Protein AF-0000000078898625 (afdb_homodimer)

Secondary structure (DSSP, 8-state):
-GGGG-SSTT-EEEEEEEEEE-S-HHHHHHHHHTTTEEEEEEEEE-HHHHHHHHS--S-EEEEEEEETT-SSSEEEEEEESS-SB-TTTT--SSSBT-EEEEEEES-HHHHHHHHHHHHHTT-S-EEEEEEEE--SS-GGG--TTTS---EEEEEEEE-SS-EEEEEEEES---S--PPP-TTSTT-EEEEEEEEEEEE---HHHHHIIIIIS--EEEEEEEEE--TTSSHHHHHT--TT-EEEEEEEE----TT--------EEEEEEE-GGG---B-TGGGSTTBSEEEEEEEEES-HHHHHHHHHHTT-BSPPPPEE-TTS-EEEEEE-TTS-EEEEEE-/--GGG-SSTT-EEEEEEEEEE-S-HHHHHHHHHTTTEEEEEEEEE-HHHHHHHHS--S-EEEEEEEETT-SSSEEEEEEESS-SB-TTTT--SSSBT-EEEEEEES-HHHHHHHHHHHHHTT-S-EEEEEEEE--SS-GGG--TTTS---EEEEEEEE-SS-EEEEEEEES---S--PPP-TTSTT-EEEEEEEEEEEE---HHHHHIIIIIS--EEEEEEEEE--TTSSHHHHHT--TT-EEEEEEEE----TT--------EEEEEEE-GGG---B-TGGGSTTBSEEEEEEEEES-HHHHHHHHHHTT-BSPPPPEE-TTS-EEEEEE-TTS-EEEEEE-

Sequence (686 aa):
MAERYAGRSGVVGGVQEAFIGVRDPVAAIRHWERFGYRVGPAGQLAADAARTLYGVDSPLHSVRLLHQDADQGLLRLMVWDRPAGPGLGTGPWRVQGNRWLACLTDDILNIANHAEVLRAQGGPIGFVDPVHVPPQRPEAALRPFDQPVPATRQMTLTQPLWRLLCVQIFSGSGRAQPTINPACLMRTGPAMHFGMVIQDDRPEILEFYDRTLGLQRATDQSLPYDPSRGAPRLLDLREGEWHGLVDFDAAVAATDPAPVRAARLRVLRFRSASALPDARRESRPGQLGLSGYCLRVHGLAALRERIAAAGAGEVTPVVEDEFGRPACAFVAPDGYHWTAFEAMAERYAGRSGVVGGVQEAFIGVRDPVAAIRHWERFGYRVGPAGQLAADAARTLYGVDSPLHSVRLLHQDADQGLLRLMVWDRPAGPGLGTGPWRVQGNRWLACLTDDILNIANHAEVLRAQGGPIGFVDPVHVPPQRPEAALRPFDQPVPATRQMTLTQPLWRLLCVQIFSGSGRAQPTINPACLMRTGPAMHFGMVIQDDRPEILEFYDRTLGLQRATDQSLPYDPSRGAPRLLDLREGEWHGLVDFDAAVAATDPAPVRAARLRVLRFRSASALPDARRESRPGQLGLSGYCLRVHGLAALRERIAAAGAGEVTPVVEDEFGRPACAFVAPDGYHWTAFEA

Organism: Rhodospirillum centenum (strain ATCC 51521 / SW) (NCBI:txid414684)

InterPro domains:
  IPR029068 Glyoxalase/Bleomycin resistance protein/Dihydroxybiphenyl dioxygenase [G3DSA:3.10.180.10] (192-343)
  IPR029068 Glyoxalase/Bleomycin resistance protein/Dihydroxybiphenyl dioxygenase [SSF54593] (197-342)

Radius of gyration: 30.73 Å; Cα contacts (8 Å, |Δi|>4): 1786; chains: 2; bounding box: 47×90×66 Å

Solvent-accessible surface area (backbone atoms only — not comparable to full-atom values): 34678 Å² total; per-residue (Å²): 122,71,71,79,60,61,81,64,86,53,46,19,68,21,54,29,33,37,33,26,24,39,89,53,63,68,63,50,49,54,46,40,35,27,41,30,32,42,87,52,65,66,28,52,33,54,30,68,57,25,26,58,52,59,68,29,86,26,38,34,41,35,38,33,32,37,33,86,86,54,86,39,27,28,38,30,40,35,34,47,79,60,58,73,44,70,29,57,36,66,56,76,67,62,25,27,36,35,60,35,36,23,26,43,25,88,39,60,63,60,50,49,47,30,51,49,43,34,43,75,66,69,44,78,62,44,70,40,72,74,30,66,35,79,50,92,60,67,62,77,78,57,54,58,72,75,47,85,58,54,36,32,35,37,25,31,43,27,27,50,47,46,36,36,37,43,33,26,78,35,72,55,76,85,58,78,65,73,68,55,31,81,86,23,83,45,22,15,18,42,34,33,29,44,35,37,32,43,63,56,76,57,66,66,54,61,40,42,46,34,69,55,53,32,29,34,73,74,43,81,42,80,42,68,59,44,83,88,41,38,58,33,70,64,44,64,54,52,88,87,38,58,35,30,45,32,31,32,32,40,42,67,58,88,81,54,79,65,68,70,78,47,24,28,40,35,36,41,34,30,44,62,87,67,66,59,55,81,37,44,79,30,22,22,63,44,12,21,4,50,10,36,42,29,32,33,21,38,49,48,70,60,46,51,52,44,38,53,73,70,57,37,41,76,66,36,69,79,40,69,44,46,78,68,36,49,23,32,18,30,23,43,80,82,58,51,47,40,34,39,30,46,108,122,70,73,79,61,59,80,64,90,55,46,18,65,21,52,29,34,38,34,28,23,41,89,50,63,66,64,50,49,54,47,40,35,27,42,28,33,42,88,53,64,65,29,51,34,53,30,67,56,26,27,58,51,60,68,29,86,26,37,34,42,35,37,32,32,36,30,86,86,51,89,40,27,28,37,30,42,35,34,46,79,60,57,72,45,70,27,57,37,65,59,77,67,62,25,28,35,35,60,37,37,25,27,43,24,89,40,59,63,60,49,47,49,30,51,51,44,34,43,75,65,68,44,79,60,43,69,40,72,74,30,65,34,80,52,91,61,68,63,77,78,56,52,58,73,75,48,85,57,53,36,33,36,37,26,31,42,26,28,51,46,46,36,37,37,41,33,27,78,36,74,52,76,87,57,79,65,72,67,55,31,81,84,23,82,46,21,17,18,42,33,34,28,45,35,36,32,45,64,56,76,58,67,65,55,61,40,42,46,35,68,56,53,31,28,35,73,74,41,81,42,80,43,69,59,44,83,85,41,37,58,34,68,62,42,64,56,50,90,87,39,59,37,30,46,33,32,32,33,41,40,67,58,87,80,55,79,64,68,71,78,46,25,28,40,35,35,39,34,30,46,62,87,68,67,56,54,81,38,42,79,30,23,22,63,45,12,21,4,49,9,37,43,29,32,32,23,43,52,50,70,62,45,51,52,43,38,53,73,71,58,36,40,76,66,39,68,79,39,68,44,47,79,70,36,50,24,33,18,31,23,43,80,81,57,51,48,40,34,38,31,47,108

Nearest PDB structures (foldseek):
  4hc5-assembly2_C  TM=6.742E-01  e=1.985E-04  Sphaerobacter thermophilus DSM 20745
  1kmy-assembly1_A  TM=3.045E-01  e=2.877E-07  Paraburkholderia xenovorans LB400
  2rbb-assembly1_B  TM=6.448E-01  e=1.776E-02  Paraburkholderia phytofirmans PsJN
  2r6u-assembly2_D  TM=3.482E-01  e=1.823E-03  Rhodococcus jostii RHA1
  2i7r-assembly1_B  TM=5.926E-01  e=8.098E-02  Streptococcus pneumoniae

pLDDT: mean 89.83, std 14.46, range [24.17, 98.88]

Structure (mmCIF, N/CA/C/O backbone):
data_AF-0000000078898625-model_v1
#
loop_
_entity.id
_entity.type
_entity.pdbx_description
1 polymer 'Glyoxalase family protein'
#
loop_
_atom_site.group_PDB
_atom_site.id
_atom_site.type_symbol
_atom_site.label_atom_id
_atom_site.label_alt_id
_atom_site.label_comp_id
_atom_site.label_asym_id
_atom_site.label_entity_id
_atom_site.label_seq_id
_atom_site.pdbx_PDB_ins_code
_atom_site.Cartn_x
_atom_site.Cartn_y
_atom_site.Cartn_z
_atom_site.occupancy
_atom_site.B_iso_or_equiv
_atom_site.auth_seq_id
_atom_site.auth_comp_id
_atom_site.auth_asym_id
_atom_site.auth_atom_id
_atom_site.pdbx_PDB_model_num
ATOM 1 N N . MET A 1 1 ? -3.928 -39.75 8.922 1 24.33 1 MET A N 1
ATOM 2 C CA . MET A 1 1 ? -4.023 -38.875 7.75 1 24.33 1 MET A CA 1
ATOM 3 C C . MET A 1 1 ? -4.492 -39.656 6.531 1 24.33 1 MET A C 1
ATOM 5 O O . MET A 1 1 ? -5.316 -39.188 5.75 1 24.33 1 MET A O 1
ATOM 9 N N . ALA A 1 2 ? -4.023 -40.875 6.438 1 33.03 2 ALA A N 1
ATOM 10 C CA . ALA A 1 2 ? -4.273 -41.844 5.371 1 33.03 2 ALA A CA 1
ATOM 11 C C . ALA A 1 2 ? -5.707 -42.344 5.422 1 33.03 2 ALA A C 1
ATOM 13 O O . ALA A 1 2 ? -6.328 -42.562 4.383 1 33.03 2 ALA A O 1
ATOM 14 N N . GLU A 1 3 ? -6.105 -42.656 6.504 1 31.09 3 GLU A N 1
ATOM 15 C CA . GLU A 1 3 ? -7.383 -43.344 6.672 1 31.09 3 GLU A CA 1
ATOM 16 C C . GLU A 1 3 ? -8.547 -42.438 6.281 1 31.09 3 GLU A C 1
ATOM 18 O O . GLU A 1 3 ? -9.695 -42.906 6.219 1 31.09 3 GLU A O 1
ATOM 23 N N . ARG A 1 4 ? -8.164 -41.062 6.363 1 37.78 4 ARG A N 1
ATOM 24 C CA . ARG A 1 4 ? -9.203 -40.062 6.211 1 37.78 4 ARG A CA 1
ATOM 25 C C . ARG A 1 4 ? -9.836 -40.125 4.828 1 37.78 4 ARG A C 1
ATOM 27 O O . ARG A 1 4 ? -10.859 -39.469 4.578 1 37.78 4 ARG A O 1
ATOM 34 N N . TYR A 1 5 ? -9.086 -40.562 3.949 1 34.69 5 TYR A N 1
ATOM 35 C CA . TYR A 1 5 ? -9.43 -40.625 2.533 1 34.69 5 TYR A CA 1
ATOM 36 C C . TYR A 1 5 ? -9.883 -42.031 2.15 1 34.69 5 TYR A C 1
ATOM 38 O O . TYR A 1 5 ? -10.031 -42.344 0.965 1 34.69 5 TYR A O 1
ATOM 46 N N . ALA A 1 6 ? -10.047 -42.906 2.949 1 36.22 6 ALA A N 1
ATOM 47 C CA . ALA A 1 6 ? -10.195 -44.312 2.658 1 36.22 6 ALA A CA 1
ATOM 48 C C . ALA A 1 6 ? -11.406 -44.594 1.767 1 36.22 6 ALA A C 1
ATOM 50 O O . ALA A 1 6 ? -11.375 -45.469 0.903 1 36.22 6 ALA A O 1
ATOM 51 N N . GLY A 1 7 ? -12.578 -44.125 2.184 1 36.06 7 GLY A N 1
ATOM 52 C CA . GLY A 1 7 ? -13.758 -44.781 1.648 1 36.06 7 GLY A CA 1
ATOM 53 C C . GLY A 1 7 ? -14.094 -44.344 0.235 1 36.06 7 GLY A C 1
ATOM 54 O O . GLY A 1 7 ? -15.008 -44.906 -0.388 1 36.06 7 GLY A O 1
ATOM 55 N N . ARG A 1 8 ? -13.977 -42.969 -0.172 1 40.34 8 ARG A N 1
ATOM 56 C CA . ARG A 1 8 ? -14.586 -42.719 -1.471 1 40.34 8 ARG A CA 1
ATOM 57 C C . ARG A 1 8 ? -13.602 -42.969 -2.604 1 40.34 8 ARG A C 1
ATOM 59 O O . ARG A 1 8 ? -12.492 -42.438 -2.615 1 40.34 8 ARG A O 1
ATOM 66 N N . SER A 1 9 ? -13.602 -43.812 -3.383 1 40.16 9 SER A N 1
ATOM 67 C CA . SER A 1 9 ? -13.055 -44.188 -4.684 1 40.16 9 SER A CA 1
ATOM 68 C C . SER A 1 9 ? -13.086 -43 -5.648 1 40.16 9 SER A C 1
ATOM 70 O O . SER A 1 9 ? -14.133 -42.375 -5.844 1 40.16 9 SER A O 1
ATOM 72 N N . GLY A 1 10 ? -11.953 -42.25 -6.031 1 47.31 10 GLY A N 1
ATOM 73 C CA . GLY A 1 10 ? -11.742 -41.375 -7.184 1 47.31 10 GLY A CA 1
ATOM 74 C C . GLY A 1 10 ? -11.594 -39.938 -6.812 1 47.31 10 GLY A C 1
ATOM 75 O O . GLY A 1 10 ? -11.727 -39.062 -7.672 1 47.31 10 GLY A O 1
ATOM 76 N N . VAL A 1 11 ? -11.555 -39.625 -5.566 1 54.31 11 VAL A N 1
ATOM 77 C CA . VAL A 1 11 ? -11.641 -38.219 -5.195 1 54.31 11 VAL A CA 1
ATOM 78 C C . VAL A 1 11 ? -10.281 -37.531 -5.371 1 54.31 11 VAL A C 1
ATOM 80 O O . VAL A 1 11 ? -9.258 -38.062 -4.93 1 54.31 11 VAL A O 1
ATOM 83 N N . VAL A 1 12 ? -10.227 -36.594 -6.262 1 61.94 12 VAL A N 1
ATOM 84 C CA . VAL A 1 12 ? -9.07 -35.719 -6.426 1 61.94 12 VAL A CA 1
ATOM 85 C C . VAL A 1 12 ? -8.984 -34.75 -5.238 1 61.94 12 VAL A C 1
ATOM 87 O O . VAL A 1 12 ? -9.93 -34.031 -4.953 1 61.94 12 VAL A O 1
ATOM 90 N N . GLY A 1 13 ? -7.871 -34.969 -4.363 1 73.5 13 GLY A N 1
ATOM 91 C CA . GLY A 1 13 ? -7.574 -34.125 -3.234 1 73.5 13 GLY A CA 1
ATOM 92 C C . GLY A 1 13 ? -7.176 -32.719 -3.65 1 73.5 13 GLY A C 1
ATOM 93 O O . GLY A 1 13 ? -6.793 -31.891 -2.811 1 73.5 13 GLY A O 1
ATOM 94 N N . GLY A 1 14 ? -7.23 -32.406 -4.926 1 84.44 14 GLY A N 1
ATOM 95 C CA . GLY A 1 14 ? -6.949 -31.047 -5.383 1 84.44 14 GLY A CA 1
ATOM 96 C C . GLY A 1 14 ? -5.52 -30.859 -5.852 1 84.44 14 GLY A C 1
ATOM 97 O O . GLY A 1 14 ? -4.758 -31.828 -5.938 1 84.44 14 GLY A O 1
ATOM 98 N N . VAL A 1 15 ? -5.16 -29.641 -6.293 1 91.06 15 VAL A N 1
ATOM 99 C CA . VAL A 1 15 ? -3.799 -29.281 -6.688 1 91.06 15 VAL A CA 1
ATOM 100 C C . VAL A 1 15 ? -2.924 -29.141 -5.445 1 91.06 15 VAL A C 1
ATOM 102 O O . VAL A 1 15 ? -3.275 -28.406 -4.516 1 91.06 15 VAL A O 1
ATOM 105 N N . GLN A 1 16 ? -1.846 -29.828 -5.441 1 90.75 16 GLN A N 1
ATOM 106 C CA . GLN A 1 16 ? -1.06 -29.875 -4.211 1 90.75 16 GLN A CA 1
ATOM 107 C C . GLN A 1 16 ? 0.238 -29.078 -4.367 1 90.75 16 GLN A C 1
ATOM 109 O O . GLN A 1 16 ? 0.668 -28.391 -3.438 1 90.75 16 GLN A O 1
ATOM 114 N N . GLU A 1 17 ? 0.948 -29.234 -5.531 1 94 17 GLU A N 1
ATOM 115 C CA . GLU A 1 17 ? 2.283 -28.656 -5.691 1 94 17 GLU A CA 1
ATOM 116 C C . GLU A 1 17 ? 2.441 -28 -7.059 1 94 17 GLU A C 1
ATOM 118 O O . GLU A 1 17 ? 1.815 -28.422 -8.031 1 94 17 GLU A O 1
ATOM 123 N N . ALA A 1 18 ? 3.285 -27 -7.016 1 97.56 18 ALA A N 1
ATOM 124 C CA . ALA A 1 18 ? 3.75 -26.406 -8.266 1 97.56 18 ALA A CA 1
ATOM 125 C C . ALA A 1 18 ? 5.195 -26.797 -8.562 1 97.56 18 ALA A C 1
ATOM 127 O O . ALA A 1 18 ? 6.027 -26.844 -7.652 1 97.56 18 ALA A O 1
ATOM 128 N N . PHE A 1 19 ? 5.469 -27.141 -9.805 1 98.38 19 PHE A N 1
ATOM 129 C CA . PHE A 1 19 ? 6.824 -27.438 -10.25 1 98.38 19 PHE A CA 1
ATOM 130 C C . PHE A 1 19 ? 7.562 -26.172 -10.648 1 98.38 19 PHE A C 1
ATOM 132 O O . PHE A 1 19 ? 7.027 -25.344 -11.391 1 98.38 19 PHE A O 1
ATOM 139 N N . ILE A 1 20 ? 8.758 -26.031 -10.156 1 98.81 20 ILE A N 1
ATOM 140 C CA . ILE A 1 20 ? 9.617 -24.922 -10.547 1 98.81 20 ILE A CA 1
ATOM 141 C C . ILE A 1 20 ? 10.992 -25.453 -10.961 1 98.81 20 ILE A C 1
ATOM 143 O O . ILE A 1 20 ? 11.766 -25.906 -10.125 1 98.81 20 ILE A O 1
ATOM 147 N N . GLY A 1 21 ? 11.281 -25.391 -12.289 1 98.81 21 GLY A N 1
ATOM 148 C CA . GLY A 1 21 ? 12.625 -25.719 -12.742 1 98.81 21 GLY A CA 1
ATOM 149 C C . GLY A 1 21 ? 13.664 -24.688 -12.32 1 98.81 21 GLY A C 1
ATOM 150 O O . GLY A 1 21 ? 13.469 -23.484 -12.5 1 98.81 21 GLY A O 1
ATOM 151 N N . VAL A 1 22 ? 14.734 -25.188 -11.734 1 98.75 22 VAL A N 1
ATOM 152 C CA . VAL A 1 22 ? 15.773 -24.266 -11.273 1 98.75 22 VAL A CA 1
ATOM 153 C C . VAL A 1 22 ? 17.141 -24.828 -11.625 1 98.75 22 VAL A C 1
ATOM 155 O O . VAL A 1 22 ? 17.328 -26.031 -11.734 1 98.75 22 VAL A O 1
ATOM 158 N N . ARG A 1 23 ? 18.109 -23.938 -11.805 1 98 23 ARG A N 1
ATOM 159 C CA . ARG A 1 23 ? 19.5 -24.344 -12.016 1 98 23 ARG A CA 1
ATOM 160 C C . ARG A 1 23 ? 20.25 -24.453 -10.688 1 98 23 ARG A C 1
ATOM 162 O O . ARG A 1 23 ? 21.016 -25.391 -10.484 1 98 23 ARG A O 1
ATOM 169 N N . ASP A 1 24 ? 20.031 -23.5 -9.805 1 97.81 24 ASP A N 1
ATOM 170 C CA . ASP A 1 24 ? 20.688 -23.406 -8.5 1 97.81 24 ASP A CA 1
ATOM 171 C C . ASP A 1 24 ? 19.672 -23.609 -7.371 1 97.81 24 ASP A C 1
ATOM 173 O O . ASP A 1 24 ? 19.047 -22.656 -6.914 1 97.81 24 ASP A O 1
ATOM 177 N N . PRO A 1 25 ? 19.594 -24.859 -6.867 1 98 25 PRO A N 1
ATOM 178 C CA . PRO A 1 25 ? 18.578 -25.141 -5.844 1 98 25 PRO A CA 1
ATOM 179 C C . PRO A 1 25 ? 18.844 -24.391 -4.539 1 98 25 PRO A C 1
ATOM 181 O O . PRO A 1 25 ? 17.891 -24.062 -3.818 1 98 25 PRO A O 1
ATOM 184 N N . VAL A 1 26 ? 20.078 -24.109 -4.258 1 98.06 26 VAL A N 1
ATOM 185 C CA . VAL A 1 26 ? 20.406 -23.406 -3.025 1 98.06 26 VAL A CA 1
ATOM 186 C C . VAL A 1 26 ? 19.859 -21.984 -3.084 1 98.06 26 VAL A C 1
ATOM 188 O O . VAL A 1 26 ? 19.219 -21.516 -2.137 1 98.06 26 VAL A O 1
ATOM 191 N N . ALA A 1 27 ? 20.078 -21.281 -4.191 1 97.75 27 ALA A N 1
ATOM 192 C CA . ALA A 1 27 ? 19.562 -19.938 -4.375 1 97.75 27 ALA A CA 1
ATOM 193 C C . ALA A 1 27 ? 18.031 -19.922 -4.359 1 97.75 27 ALA A C 1
ATOM 195 O O . ALA A 1 27 ? 17.406 -19.016 -3.801 1 97.75 27 ALA A O 1
ATOM 196 N N . ALA A 1 28 ? 17.484 -20.938 -4.973 1 98.5 28 ALA A N 1
ATOM 197 C CA . ALA A 1 28 ? 16.031 -21.031 -5.02 1 98.5 28 ALA A CA 1
ATOM 198 C C . ALA A 1 28 ? 15.445 -21.266 -3.627 1 98.5 28 ALA A C 1
ATOM 200 O O . ALA A 1 28 ? 14.453 -20.641 -3.254 1 98.5 28 ALA A O 1
ATOM 201 N N . ILE A 1 29 ? 16.062 -22.156 -2.889 1 98.56 29 ILE A N 1
ATOM 202 C CA . ILE A 1 29 ? 15.609 -22.438 -1.53 1 98.56 29 ILE A CA 1
ATOM 203 C C . ILE A 1 29 ? 15.703 -21.172 -0.68 1 98.56 29 ILE A C 1
ATOM 205 O O . ILE A 1 29 ? 14.766 -20.828 0.046 1 98.56 29 ILE A O 1
ATOM 209 N N . ARG A 1 30 ? 16.781 -20.469 -0.816 1 97.88 30 ARG A N 1
ATOM 210 C CA . ARG A 1 30 ? 16.969 -19.234 -0.069 1 97.88 30 ARG A CA 1
ATOM 211 C C . ARG A 1 30 ? 15.867 -18.219 -0.404 1 97.88 30 ARG A C 1
ATOM 213 O O . ARG A 1 30 ? 15.32 -17.578 0.489 1 97.88 30 ARG A O 1
ATOM 220 N N . HIS A 1 31 ? 15.578 -18.141 -1.648 1 97.88 31 HIS A N 1
ATOM 221 C CA . HIS A 1 31 ? 14.523 -17.219 -2.084 1 97.88 31 HIS A CA 1
ATOM 222 C C . HIS A 1 31 ? 13.188 -17.594 -1.439 1 97.88 31 HIS A C 1
ATOM 224 O O . HIS A 1 31 ? 12.523 -16.734 -0.852 1 97.88 31 HIS A O 1
ATOM 230 N N . TRP A 1 32 ? 12.852 -18.797 -1.506 1 98.5 32 TRP A N 1
ATOM 231 C CA . TRP A 1 32 ? 11.523 -19.203 -1.067 1 98.5 32 TRP A CA 1
ATOM 232 C C . TRP A 1 32 ? 11.445 -19.266 0.454 1 98.5 32 TRP A C 1
ATOM 234 O O . TRP A 1 32 ? 10.359 -19.203 1.03 1 98.5 32 TRP A O 1
ATOM 244 N N . GLU A 1 33 ? 12.578 -19.391 1.128 1 98.38 33 GLU A N 1
ATOM 245 C CA . GLU A 1 33 ? 12.594 -19.234 2.58 1 98.38 33 GLU A CA 1
ATOM 246 C C . GLU A 1 33 ? 12.148 -17.844 2.986 1 98.38 33 GLU A C 1
ATOM 248 O O . GLU A 1 33 ? 11.508 -17.656 4.027 1 98.38 33 GLU A O 1
ATOM 253 N N . ARG A 1 34 ? 12.438 -16.859 2.111 1 98.38 34 ARG A N 1
ATOM 254 C CA . ARG A 1 34 ? 12.016 -15.492 2.381 1 98.38 34 ARG A CA 1
ATOM 255 C C . ARG A 1 34 ? 10.508 -15.336 2.162 1 98.38 34 ARG A C 1
ATOM 257 O O . ARG A 1 34 ? 9.922 -14.336 2.584 1 98.38 34 ARG A O 1
ATOM 264 N N . PHE A 1 35 ? 9.969 -16.297 1.517 1 98.38 35 PHE A N 1
ATOM 265 C CA . PHE A 1 35 ? 8.516 -16.328 1.341 1 98.38 35 PHE A CA 1
ATOM 266 C C . PHE A 1 35 ? 7.879 -17.359 2.256 1 98.38 35 PHE A C 1
ATOM 268 O O . PHE A 1 35 ? 6.738 -17.766 2.035 1 98.38 35 PHE A O 1
ATOM 275 N N . GLY A 1 36 ? 8.57 -17.859 3.219 1 97.94 36 GLY A N 1
ATOM 276 C CA . GLY A 1 36 ? 8.008 -18.625 4.32 1 97.94 36 GLY A CA 1
ATOM 277 C C . GLY A 1 36 ? 8.086 -20.125 4.105 1 97.94 36 GLY A C 1
ATOM 278 O O . GLY A 1 36 ? 7.598 -20.906 4.926 1 97.94 36 GLY A O 1
ATOM 279 N N . TYR A 1 37 ? 8.664 -20.547 3.021 1 98.38 37 TYR A N 1
ATOM 280 C CA . TYR A 1 37 ? 8.797 -21.969 2.754 1 98.38 37 TYR A CA 1
ATOM 281 C C . TYR A 1 37 ? 10.016 -22.547 3.457 1 98.38 37 TYR A C 1
ATOM 283 O O . TYR A 1 37 ? 10.891 -21.797 3.914 1 98.38 37 TYR A O 1
ATOM 291 N N . ARG A 1 38 ? 10.016 -23.844 3.629 1 98.12 38 ARG A N 1
ATOM 292 C CA . ARG A 1 38 ? 11.148 -24.562 4.195 1 98.12 38 ARG A CA 1
ATOM 293 C C . ARG A 1 38 ? 11.398 -25.859 3.43 1 98.12 38 ARG A C 1
ATOM 295 O O . ARG A 1 38 ? 10.508 -26.391 2.768 1 98.12 38 ARG A O 1
ATOM 302 N N . VAL A 1 39 ? 12.578 -26.391 3.598 1 98.38 39 VAL A N 1
ATOM 303 C CA . VAL A 1 39 ? 12.992 -27.578 2.857 1 98.38 39 VAL A CA 1
ATOM 304 C C . VAL A 1 39 ? 12.281 -28.812 3.414 1 98.38 39 VAL A C 1
ATOM 306 O O . VAL A 1 39 ? 12.203 -28.984 4.633 1 98.38 39 VAL A O 1
ATOM 309 N N . GLY A 1 40 ? 11.703 -29.562 2.492 1 97.81 40 GLY A N 1
ATOM 310 C CA . GLY A 1 40 ? 11.125 -30.859 2.805 1 97.81 40 GLY A CA 1
ATOM 311 C C . GLY A 1 40 ? 11.867 -32 2.162 1 97.81 40 GLY A C 1
ATOM 312 O O . GLY A 1 40 ? 13.102 -31.984 2.072 1 97.81 40 GLY A O 1
ATOM 313 N N . PRO A 1 41 ? 11.188 -33.062 1.816 1 96.94 41 PRO A N 1
ATOM 314 C CA . PRO A 1 41 ? 11.844 -34.219 1.248 1 96.94 41 PRO A CA 1
ATOM 315 C C . PRO A 1 41 ? 12.484 -33.969 -0.109 1 96.94 41 PRO A C 1
ATOM 317 O O . PRO A 1 41 ? 12 -33.094 -0.863 1 96.94 41 PRO A O 1
ATOM 320 N N . ALA A 1 42 ? 13.523 -34.688 -0.393 1 98.44 42 ALA A N 1
ATOM 321 C CA . ALA A 1 42 ? 14.203 -34.656 -1.683 1 98.44 42 ALA A CA 1
ATOM 322 C C . ALA A 1 42 ? 14.242 -36.031 -2.344 1 98.44 42 ALA A C 1
ATOM 324 O O . ALA A 1 42 ? 14.039 -37.031 -1.681 1 98.44 42 ALA A O 1
ATOM 325 N N . GLY A 1 43 ? 14.32 -36.031 -3.666 1 98.44 43 GLY A N 1
ATOM 326 C CA . GLY A 1 43 ? 14.398 -37.25 -4.434 1 98.44 43 GLY A CA 1
ATOM 327 C C . GLY A 1 43 ? 14.984 -37.062 -5.82 1 98.44 43 GLY A C 1
ATOM 328 O O . GLY A 1 43 ? 15.383 -35.938 -6.176 1 98.44 43 GLY A O 1
ATOM 329 N N . GLN A 1 44 ? 15.125 -38.156 -6.523 1 98.5 44 GLN A N 1
ATOM 330 C CA . GLN A 1 44 ? 15.734 -38.094 -7.844 1 98.5 44 GLN A CA 1
ATOM 331 C C . GLN A 1 44 ? 15.133 -39.094 -8.805 1 98.5 44 GLN A C 1
ATOM 333 O O . GLN A 1 44 ? 14.508 -40.062 -8.367 1 98.5 44 GLN A O 1
ATOM 338 N N . LEU A 1 45 ? 15.25 -38.875 -10.039 1 98.56 45 LEU A N 1
ATOM 339 C CA . LEU A 1 45 ? 14.938 -39.781 -11.133 1 98.56 45 LEU A CA 1
ATOM 340 C C . LEU A 1 45 ? 16.094 -39.844 -12.133 1 98.56 45 LEU A C 1
ATOM 342 O O . LEU A 1 45 ? 16.703 -38.812 -12.453 1 98.56 45 LEU A O 1
ATOM 346 N N . ALA A 1 46 ? 16.375 -41.094 -12.539 1 98.31 46 ALA A N 1
ATOM 347 C CA . ALA A 1 46 ? 17.281 -41.25 -13.672 1 98.31 46 ALA A CA 1
ATOM 348 C C . ALA A 1 46 ? 16.641 -40.75 -14.961 1 98.31 46 ALA A C 1
ATOM 350 O O . ALA A 1 46 ? 15.422 -40.531 -15.016 1 98.31 46 ALA A O 1
ATOM 351 N N . ALA A 1 47 ? 17.438 -40.531 -15.938 1 98.31 47 ALA A N 1
ATOM 352 C CA . ALA A 1 47 ? 16.984 -39.938 -17.188 1 98.31 47 ALA A CA 1
ATOM 353 C C . ALA A 1 47 ? 15.844 -40.75 -17.797 1 98.31 47 ALA A C 1
ATOM 355 O O . ALA A 1 47 ? 14.867 -40.156 -18.297 1 98.31 47 ALA A O 1
ATOM 356 N N . ASP A 1 48 ? 15.938 -42 -17.781 1 98.06 48 ASP A N 1
ATOM 357 C CA . ASP A 1 48 ? 14.922 -42.875 -18.375 1 98.06 48 ASP A CA 1
ATOM 358 C C . ASP A 1 48 ? 13.594 -42.75 -17.641 1 98.06 48 ASP A C 1
ATOM 360 O O . ASP A 1 48 ? 12.531 -42.656 -18.266 1 98.06 48 ASP A O 1
ATOM 364 N N . ALA A 1 49 ? 13.68 -42.75 -16.328 1 98.25 49 ALA A N 1
ATOM 365 C CA . ALA A 1 49 ? 12.477 -42.594 -15.523 1 98.25 49 ALA A CA 1
ATOM 366 C C . ALA A 1 49 ? 11.852 -41.219 -15.719 1 98.25 49 ALA A C 1
ATOM 368 O O . ALA A 1 49 ? 10.625 -41.094 -15.805 1 98.25 49 ALA A O 1
ATOM 369 N N . ALA A 1 50 ? 12.727 -40.188 -15.789 1 98.62 50 ALA A N 1
ATOM 370 C CA . ALA A 1 50 ? 12.25 -38.812 -16.031 1 98.62 50 ALA A CA 1
ATOM 371 C C . ALA A 1 50 ? 11.578 -38.719 -17.391 1 98.62 50 ALA A C 1
ATOM 373 O O . ALA A 1 50 ? 10.562 -38.031 -17.531 1 98.62 50 ALA A O 1
ATOM 374 N N . ARG A 1 51 ? 12.18 -39.344 -18.359 1 98.25 51 ARG A N 1
ATOM 375 C CA . ARG A 1 51 ? 11.594 -39.344 -19.688 1 98.25 51 ARG A CA 1
ATOM 376 C C . ARG A 1 51 ? 10.211 -40 -19.672 1 98.25 51 ARG A C 1
ATOM 378 O O . ARG A 1 51 ? 9.281 -39.531 -20.312 1 98.25 51 ARG A O 1
ATOM 385 N N . THR A 1 52 ? 10.117 -41.094 -18.984 1 98.25 52 THR A N 1
ATOM 386 C CA . THR A 1 52 ? 8.867 -41.812 -18.922 1 98.25 52 THR A CA 1
ATOM 387 C C . THR A 1 52 ? 7.773 -41 -18.266 1 98.25 52 THR A C 1
ATOM 389 O O . THR A 1 52 ? 6.648 -40.906 -18.766 1 98.25 52 THR A O 1
ATOM 392 N N . LEU A 1 53 ? 8.062 -40.312 -17.156 1 98.38 53 LEU A N 1
ATOM 393 C CA . LEU A 1 53 ? 7.043 -39.625 -16.359 1 98.38 53 LEU A CA 1
ATOM 394 C C . LEU A 1 53 ? 6.801 -38.219 -16.891 1 98.38 53 LEU A C 1
ATOM 396 O O . LEU A 1 53 ? 5.656 -37.781 -17 1 98.38 53 LEU A O 1
ATOM 400 N N . TYR A 1 54 ? 7.883 -37.469 -17.203 1 98.06 54 TYR A N 1
ATOM 401 C CA . TYR A 1 54 ? 7.75 -36.062 -17.5 1 98.06 54 TYR A CA 1
ATOM 402 C C . TYR A 1 54 ? 8 -35.781 -18.969 1 98.06 54 TYR A C 1
ATOM 404 O O . TYR A 1 54 ? 7.793 -34.656 -19.438 1 98.06 54 TYR A O 1
ATOM 412 N N . GLY A 1 55 ? 8.469 -36.75 -19.719 1 97.06 55 GLY A N 1
ATOM 413 C CA . GLY A 1 55 ? 8.82 -36.562 -21.125 1 97.06 55 GLY A CA 1
ATOM 414 C C . GLY A 1 55 ? 10.125 -35.812 -21.312 1 97.06 55 GLY A C 1
ATOM 415 O O . GLY A 1 55 ? 10.344 -35.188 -22.359 1 97.06 55 GLY A O 1
ATOM 416 N N . VAL A 1 56 ? 10.961 -35.75 -20.312 1 98.12 56 VAL A N 1
ATOM 417 C CA . VAL A 1 56 ? 12.211 -35.031 -20.359 1 98.12 56 VAL A CA 1
ATOM 418 C C . VAL A 1 56 ? 13.391 -36 -20.25 1 98.12 56 VAL A C 1
ATOM 420 O O . VAL A 1 56 ? 13.523 -36.688 -19.234 1 98.12 56 VAL A O 1
ATOM 423 N N . ASP A 1 57 ? 14.203 -36.031 -21.25 1 97.62 57 ASP A N 1
ATOM 424 C CA . ASP A 1 57 ? 15.352 -36.938 -21.266 1 97.62 57 ASP A CA 1
ATOM 425 C C . ASP A 1 57 ? 16.531 -36.312 -20.531 1 97.62 57 ASP A C 1
ATOM 427 O O . ASP A 1 57 ? 17.531 -35.938 -21.156 1 97.62 57 ASP A O 1
ATOM 431 N N . SER A 1 58 ? 16.469 -36.312 -19.25 1 98.38 58 SER A N 1
ATOM 432 C CA . SER A 1 58 ? 17.453 -35.719 -18.359 1 98.38 58 SER A CA 1
ATOM 433 C C . SER A 1 58 ? 17.297 -36.25 -16.938 1 98.38 58 SER A C 1
ATOM 435 O O . SER A 1 58 ? 16.172 -36.406 -16.438 1 98.38 58 SER A O 1
ATOM 437 N N . PRO A 1 59 ? 18.438 -36.594 -16.234 1 98.5 59 PRO A N 1
ATOM 438 C CA . PRO A 1 59 ? 18.328 -36.844 -14.797 1 98.5 59 PRO A CA 1
ATOM 439 C C . PRO A 1 59 ? 17.703 -35.688 -14.031 1 98.5 59 PRO A C 1
ATOM 441 O O . PRO A 1 59 ? 17.891 -34.531 -14.398 1 98.5 59 PRO A O 1
ATOM 444 N N . LEU A 1 60 ? 16.922 -36.031 -13.016 1 98.69 60 LEU A N 1
ATOM 445 C CA . LEU A 1 60 ? 16.156 -35.031 -12.258 1 98.69 60 LEU A CA 1
ATOM 446 C C . LEU A 1 60 ? 16.406 -35.188 -10.766 1 98.69 60 LEU A C 1
ATOM 448 O O . LEU A 1 60 ? 16.359 -36.281 -10.227 1 98.69 60 LEU A O 1
ATOM 452 N N . HIS A 1 61 ? 16.859 -34.125 -10.102 1 98.75 61 HIS A N 1
ATOM 453 C CA . HIS A 1 61 ? 16.844 -34 -8.648 1 98.75 61 HIS A CA 1
ATOM 454 C C . HIS A 1 61 ? 15.773 -33 -8.188 1 98.75 61 HIS A C 1
ATOM 456 O O . HIS A 1 61 ? 15.719 -31.875 -8.68 1 98.75 61 HIS A O 1
ATOM 462 N N . SER A 1 62 ? 14.898 -33.469 -7.266 1 98.62 62 SER A N 1
ATOM 463 C CA . SER A 1 62 ? 13.812 -32.594 -6.82 1 98.62 62 SER A CA 1
ATOM 464 C C . SER A 1 62 ? 13.844 -32.406 -5.309 1 98.62 62 SER A C 1
ATOM 466 O O . SER A 1 62 ? 14.305 -33.281 -4.574 1 98.62 62 SER A O 1
ATOM 468 N N . VAL A 1 63 ? 13.43 -31.219 -4.871 1 98.56 63 VAL A N 1
ATOM 469 C CA . VAL A 1 63 ? 13.25 -30.891 -3.461 1 98.56 63 VAL A CA 1
ATOM 470 C C . VAL A 1 63 ? 11.867 -30.281 -3.24 1 98.56 63 VAL A C 1
ATOM 472 O O . VAL A 1 63 ? 11.492 -29.312 -3.906 1 98.56 63 VAL A O 1
ATOM 475 N N . ARG A 1 64 ? 11.109 -30.922 -2.352 1 97.88 64 ARG A N 1
ATOM 476 C CA . ARG A 1 64 ? 9.828 -30.328 -1.981 1 97.88 64 ARG A CA 1
ATOM 477 C C . ARG A 1 64 ? 10.008 -29.234 -0.94 1 97.88 64 ARG A C 1
ATOM 479 O O . ARG A 1 64 ? 10.789 -29.375 -0.003 1 97.88 64 ARG A O 1
ATOM 486 N N . LEU A 1 65 ? 9.375 -28.109 -1.204 1 98.31 65 LEU A N 1
ATOM 487 C CA . LEU A 1 65 ? 9.32 -27.062 -0.195 1 98.31 65 LEU A CA 1
ATOM 488 C C . LEU A 1 65 ? 7.965 -27.047 0.501 1 98.31 65 LEU A C 1
ATOM 490 O O . LEU A 1 65 ? 6.926 -27.062 -0.158 1 98.31 65 LEU A O 1
ATOM 494 N N . LEU A 1 66 ? 8.031 -27.047 1.816 1 97.38 66 LEU A N 1
ATOM 495 C CA . LEU A 1 66 ? 6.848 -27.016 2.672 1 97.38 66 LEU A CA 1
ATOM 496 C C . LEU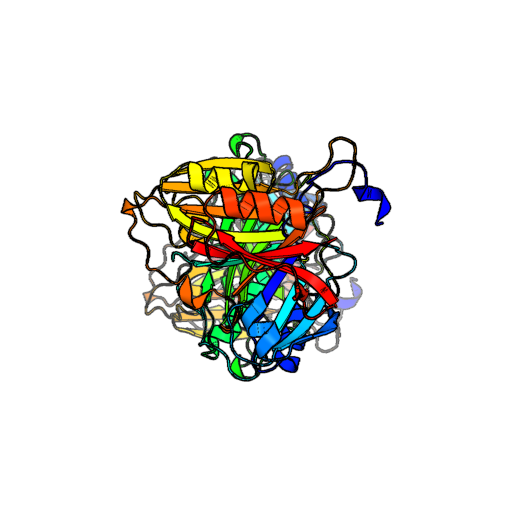 A 1 66 ? 6.609 -25.594 3.205 1 97.38 66 LEU A C 1
ATOM 498 O O . LEU A 1 66 ? 7.504 -24.75 3.158 1 97.38 66 LEU A O 1
ATOM 502 N N . HIS A 1 67 ? 5.48 -25.312 3.602 1 96.31 67 HIS A N 1
ATOM 503 C CA . HIS A 1 67 ? 5.152 -24.047 4.234 1 96.31 67 HIS A CA 1
ATOM 504 C C . HIS A 1 67 ? 4.43 -24.266 5.562 1 96.31 67 HIS A C 1
ATOM 506 O O . HIS A 1 67 ? 3.258 -24.641 5.582 1 96.31 67 HIS A O 1
ATOM 512 N N . GLN A 1 68 ? 5.16 -23.969 6.617 1 94 68 GLN A N 1
ATOM 513 C CA . GLN A 1 68 ? 4.633 -24.234 7.953 1 94 68 GLN A CA 1
ATOM 514 C C . GLN A 1 68 ? 3.969 -25.609 8.016 1 94 68 GLN A C 1
ATOM 516 O O . GLN A 1 68 ? 4.609 -26.625 7.75 1 94 68 GLN A O 1
ATOM 521 N N . ASP A 1 69 ? 2.635 -25.703 8.32 1 89.5 69 ASP A N 1
ATOM 522 C CA . ASP A 1 69 ? 1.992 -27 8.453 1 89.5 69 ASP A CA 1
ATOM 523 C C . ASP A 1 69 ? 0.97 -27.234 7.344 1 89.5 69 ASP A C 1
ATOM 525 O O . ASP A 1 69 ? 0.12 -28.125 7.445 1 89.5 69 ASP A O 1
ATOM 529 N N . ALA A 1 70 ? 1.141 -26.469 6.32 1 88.5 70 ALA A N 1
ATOM 530 C CA . ALA A 1 70 ? 0.195 -26.609 5.215 1 88.5 70 ALA A CA 1
ATOM 531 C C . ALA A 1 70 ? 0.418 -27.922 4.465 1 88.5 70 ALA A C 1
ATOM 533 O O . ALA A 1 70 ? 1.561 -28.344 4.258 1 88.5 70 ALA A O 1
ATOM 534 N N . ASP A 1 71 ? -0.632 -28.531 4.027 1 83.88 71 ASP A N 1
ATOM 535 C CA . ASP A 1 71 ? -0.532 -29.766 3.248 1 83.88 71 ASP A CA 1
ATOM 536 C C . ASP A 1 71 ? -0.743 -29.484 1.762 1 83.88 71 ASP A C 1
ATOM 538 O O . ASP A 1 71 ? -0.635 -30.406 0.936 1 83.88 71 ASP A O 1
ATOM 542 N N . GLN A 1 72 ? -1.111 -28.297 1.46 1 86.62 72 GLN A N 1
ATOM 543 C CA . GLN A 1 72 ? -1.251 -27.828 0.083 1 86.62 72 GLN A CA 1
ATOM 544 C C . GLN A 1 72 ? -0.495 -26.531 -0.139 1 86.62 72 GLN A C 1
ATOM 546 O O . GLN A 1 72 ? 0.067 -25.953 0.801 1 86.62 72 GLN A O 1
ATOM 551 N N . GLY A 1 73 ? -0.453 -26.188 -1.41 1 91.81 73 GLY A N 1
ATOM 552 C CA . GLY A 1 73 ? 0.288 -24.984 -1.725 1 91.81 73 GLY A CA 1
ATOM 553 C C . GLY A 1 73 ? 1.792 -25.156 -1.642 1 91.81 73 GLY A C 1
ATOM 554 O O . GLY A 1 73 ? 2.516 -24.234 -1.271 1 91.81 73 GLY A O 1
ATOM 555 N N . LEU A 1 74 ? 2.256 -26.375 -1.896 1 95.38 74 LEU A N 1
ATOM 556 C CA . LEU A 1 74 ? 3.672 -26.734 -1.808 1 95.38 74 LEU A CA 1
ATOM 557 C C . LEU A 1 74 ? 4.379 -26.469 -3.133 1 95.38 74 LEU A C 1
ATOM 559 O O . LEU A 1 74 ? 3.729 -26.219 -4.148 1 95.38 74 LEU A O 1
ATOM 563 N N . LEU A 1 75 ? 5.68 -26.422 -3.012 1 97.94 75 LEU A N 1
ATOM 564 C CA . LEU A 1 75 ? 6.508 -26.25 -4.199 1 97.94 75 LEU A CA 1
ATOM 565 C C . LEU A 1 75 ? 7.441 -27.438 -4.391 1 97.94 75 LEU A C 1
ATOM 567 O O . LEU A 1 75 ? 7.855 -28.078 -3.418 1 97.94 75 LEU A O 1
ATOM 571 N N . ARG A 1 76 ? 7.664 -27.766 -5.57 1 98.38 76 ARG A N 1
ATOM 572 C CA . ARG A 1 76 ? 8.695 -28.734 -5.926 1 98.38 76 ARG A CA 1
ATOM 573 C C . ARG A 1 76 ? 9.75 -28.109 -6.824 1 98.38 76 ARG A C 1
ATOM 575 O O . ARG A 1 76 ? 9.484 -27.797 -7.984 1 98.38 76 ARG A O 1
ATOM 582 N N . LEU A 1 77 ? 10.922 -27.875 -6.27 1 98.81 77 LEU A N 1
ATOM 583 C CA . LEU A 1 77 ? 12.047 -27.438 -7.086 1 98.81 77 LEU A CA 1
ATOM 584 C C . LEU A 1 77 ? 12.602 -28.609 -7.906 1 98.81 77 LEU A C 1
ATOM 586 O O . LEU A 1 77 ? 12.938 -29.656 -7.355 1 98.81 77 LEU A O 1
ATOM 590 N N . MET A 1 78 ? 12.625 -28.453 -9.18 1 98.81 78 MET A N 1
ATOM 591 C CA . MET A 1 78 ? 13.109 -29.484 -10.094 1 98.81 78 MET A CA 1
ATOM 592 C C . MET A 1 78 ? 14.445 -29.078 -10.711 1 98.81 78 MET A C 1
ATOM 594 O O . MET A 1 78 ? 14.516 -28.125 -11.484 1 98.81 78 MET A O 1
ATOM 598 N N . VAL A 1 79 ? 15.469 -29.812 -10.383 1 98.88 79 VAL A N 1
ATOM 599 C CA . VAL A 1 79 ? 16.812 -29.547 -10.906 1 98.88 79 VAL A CA 1
ATOM 600 C C . VAL A 1 79 ? 17.125 -30.562 -12 1 98.88 79 VAL A C 1
ATOM 602 O O . VAL A 1 79 ? 17.547 -31.688 -11.719 1 98.88 79 VAL A O 1
ATOM 605 N N . TRP A 1 80 ? 17.016 -30.109 -13.211 1 98.69 80 TRP A N 1
ATOM 606 C CA . TRP A 1 80 ? 17.359 -30.938 -14.375 1 98.69 80 TRP A CA 1
ATOM 607 C C . TRP A 1 80 ? 18.844 -30.797 -14.719 1 98.69 80 TRP A C 1
ATOM 609 O O . TRP A 1 80 ? 19.375 -29.688 -14.734 1 98.69 80 TRP A O 1
ATOM 619 N N . ASP A 1 81 ? 19.5 -31.875 -15.008 1 98.38 81 ASP A N 1
ATOM 620 C CA . ASP A 1 81 ? 20.875 -31.797 -15.477 1 98.38 81 ASP A CA 1
ATOM 621 C C . ASP A 1 81 ? 20.969 -31 -16.781 1 98.38 81 ASP A C 1
ATOM 623 O O . ASP A 1 81 ? 21.922 -30.25 -16.984 1 98.38 81 ASP A O 1
ATOM 627 N N . ARG A 1 82 ? 19.969 -31.172 -17.641 1 98 82 ARG A N 1
ATOM 628 C CA . ARG A 1 82 ? 19.859 -30.469 -18.906 1 98 82 ARG A CA 1
ATOM 629 C C . ARG A 1 82 ? 18.453 -29.875 -19.078 1 98 82 ARG A C 1
ATOM 631 O O . ARG A 1 82 ? 17.578 -30.516 -19.672 1 98 82 ARG A O 1
ATOM 638 N N . PRO A 1 83 ? 18.328 -28.656 -18.641 1 97.69 83 PRO A N 1
ATOM 639 C CA . PRO A 1 83 ? 17.016 -28.047 -18.797 1 97.69 83 PRO A CA 1
ATOM 640 C C . PRO A 1 83 ? 16.594 -27.906 -20.266 1 97.69 83 PRO A C 1
ATOM 642 O O . PRO A 1 83 ? 17.453 -27.734 -21.141 1 97.69 83 PRO A O 1
ATOM 645 N N . ALA A 1 84 ? 15.336 -28 -20.516 1 97.44 84 ALA A N 1
ATOM 646 C CA . ALA A 1 84 ? 14.789 -27.938 -21.859 1 97.44 84 ALA A CA 1
ATOM 647 C C . ALA A 1 84 ? 14.805 -26.516 -22.391 1 97.44 84 ALA A C 1
ATOM 649 O O . ALA A 1 84 ? 14.805 -26.297 -23.609 1 97.44 84 ALA A O 1
ATOM 650 N N . GLY A 1 85 ? 14.75 -25.484 -21.531 1 97.5 85 GLY A N 1
ATOM 651 C CA . GLY A 1 85 ? 14.75 -24.094 -21.969 1 97.5 85 GLY A CA 1
ATOM 652 C C . GLY A 1 85 ? 14.578 -23.125 -20.812 1 97.5 85 GLY A C 1
ATOM 653 O O . GLY A 1 85 ? 14.539 -23.516 -19.656 1 97.5 85 GLY A O 1
ATOM 654 N N . PRO A 1 86 ? 14.508 -21.828 -21.109 1 96.88 86 PRO A N 1
ATOM 655 C CA . PRO A 1 86 ? 14.477 -20.781 -20.094 1 96.88 86 PRO A CA 1
ATOM 656 C C . PRO A 1 86 ? 13.109 -20.625 -19.438 1 96.88 86 PRO A C 1
ATOM 658 O O . PRO A 1 86 ? 12.984 -19.984 -18.391 1 96.88 86 PRO A O 1
ATOM 661 N N . GLY A 1 87 ? 12.109 -21.266 -20 1 97.88 87 GLY A N 1
ATOM 662 C CA . GLY A 1 87 ? 10.773 -21.203 -19.422 1 97.88 87 GLY A CA 1
ATOM 663 C C . GLY A 1 87 ? 10.07 -19.891 -19.688 1 97.88 87 GLY A C 1
ATOM 664 O O . GLY A 1 87 ? 10.352 -19.203 -20.672 1 97.88 87 GLY A O 1
ATOM 665 N N . LEU A 1 88 ? 9.102 -19.531 -18.906 1 97.38 88 LEU A N 1
ATOM 666 C CA . LEU A 1 88 ? 8.219 -18.391 -19.109 1 97.38 88 LEU A CA 1
ATOM 667 C C . LEU A 1 88 ? 8.969 -17.078 -18.875 1 97.38 88 LEU A C 1
ATOM 669 O O . LEU A 1 88 ? 8.602 -16.047 -19.438 1 97.38 88 LEU A O 1
ATOM 673 N N . GLY A 1 89 ? 9.977 -17.141 -18.031 1 96.88 89 GLY A N 1
ATOM 674 C CA . GLY A 1 89 ? 10.75 -15.938 -17.734 1 96.88 89 GLY A CA 1
ATOM 675 C C . GLY A 1 89 ? 9.906 -14.781 -17.234 1 96.88 89 GLY A C 1
ATOM 676 O O . GLY A 1 89 ? 8.961 -14.984 -16.469 1 96.88 89 GLY A O 1
ATOM 677 N N . THR A 1 90 ? 10.297 -13.562 -17.594 1 96 90 THR A N 1
ATOM 678 C CA . THR A 1 90 ? 9.586 -12.367 -17.172 1 96 90 THR A CA 1
ATOM 679 C C . THR A 1 90 ? 8.617 -11.891 -18.25 1 96 90 THR A C 1
ATOM 681 O O . THR A 1 90 ? 8.305 -10.703 -18.328 1 96 90 THR A O 1
ATOM 684 N N . GLY A 1 91 ? 8.219 -12.789 -19.109 1 92.25 91 GLY A N 1
ATOM 685 C CA . GLY A 1 91 ? 7.293 -12.453 -20.172 1 92.25 91 GLY A CA 1
ATOM 686 C C . GLY A 1 91 ? 5.926 -12.023 -19.672 1 92.25 91 GLY A C 1
ATOM 687 O O . GLY A 1 91 ? 5.672 -12.031 -18.469 1 92.25 91 GLY A O 1
ATOM 688 N N . PRO A 1 92 ? 5.059 -11.703 -20.562 1 92.25 92 PRO A N 1
ATOM 689 C CA . PRO A 1 92 ? 3.75 -11.18 -20.156 1 92.25 92 PRO A CA 1
ATOM 690 C C . PRO A 1 92 ? 2.859 -12.242 -19.516 1 92.25 92 PRO A C 1
ATOM 692 O O . PRO A 1 92 ? 3.062 -13.438 -19.734 1 92.25 92 PRO A O 1
ATOM 695 N N . TRP A 1 93 ? 1.887 -11.742 -18.797 1 93.5 93 TRP A N 1
ATOM 696 C CA . TRP A 1 93 ? 0.962 -12.656 -18.125 1 93.5 93 TRP A CA 1
ATOM 697 C C . TRP A 1 93 ? -0.139 -13.109 -19.078 1 93.5 93 TRP A C 1
ATOM 699 O O . TRP A 1 93 ? -0.698 -14.195 -18.922 1 93.5 93 TRP A O 1
ATOM 709 N N . ARG A 1 94 ? -0.445 -12.203 -20.047 1 93.12 94 ARG A N 1
ATOM 710 C CA . ARG A 1 94 ? -1.491 -12.492 -21.031 1 93.12 94 ARG A CA 1
ATOM 711 C C . ARG A 1 94 ? -0.977 -13.414 -22.125 1 93.12 94 ARG A C 1
ATOM 713 O O . ARG A 1 94 ? -0.895 -13.008 -23.297 1 93.12 94 ARG A O 1
ATOM 720 N N . VAL A 1 95 ? -0.747 -14.672 -21.828 1 95.56 95 VAL A N 1
ATOM 721 C CA . VAL A 1 95 ? -0.214 -15.656 -22.75 1 95.56 95 VAL A CA 1
ATOM 722 C C . VAL A 1 95 ? -0.793 -17.031 -22.422 1 95.56 95 VAL A C 1
ATOM 724 O O . VAL A 1 95 ? -0.957 -17.391 -21.25 1 95.56 95 VAL A O 1
ATOM 727 N N . GLN A 1 96 ? -1.158 -17.766 -23.5 1 96.19 96 GLN A N 1
ATOM 728 C CA . GLN A 1 96 ? -1.572 -19.156 -23.281 1 96.19 96 GLN A CA 1
ATOM 729 C C . GLN A 1 96 ? -0.411 -20 -22.766 1 96.19 96 GLN A C 1
ATOM 731 O O . GLN A 1 96 ? 0.665 -20.016 -23.375 1 96.19 96 GLN A O 1
ATOM 736 N N . GLY A 1 97 ? -0.605 -20.656 -21.688 1 96.81 97 GLY A N 1
ATOM 737 C CA . GLY A 1 97 ? 0.471 -21.422 -21.078 1 96.81 97 GLY A CA 1
ATOM 738 C C . GLY A 1 97 ? 1.005 -20.781 -19.797 1 96.81 97 GLY A C 1
ATOM 739 O O . GLY A 1 97 ? 1.839 -21.375 -19.109 1 96.81 97 GLY A O 1
ATOM 740 N N . ASN A 1 98 ? 0.455 -19.625 -19.531 1 97.12 98 ASN A N 1
ATOM 741 C CA . ASN A 1 98 ? 0.909 -18.953 -18.312 1 97.12 98 ASN A CA 1
ATOM 742 C C . ASN A 1 98 ? 0.545 -19.766 -17.062 1 97.12 98 ASN A C 1
ATOM 744 O O . ASN A 1 98 ? -0.515 -20.391 -17.016 1 97.12 98 ASN A O 1
ATOM 748 N N . ARG A 1 99 ? 1.456 -19.719 -16.078 1 97.56 99 ARG A N 1
ATOM 749 C CA . ARG A 1 99 ? 1.247 -20.234 -14.727 1 97.56 99 ARG A CA 1
ATOM 750 C C . ARG A 1 99 ? 1.635 -19.203 -13.68 1 97.56 99 ARG A C 1
ATOM 752 O O . ARG A 1 99 ? 2.59 -18.453 -13.867 1 97.56 99 ARG A O 1
ATOM 759 N N . TRP A 1 100 ? 0.89 -19.141 -12.633 1 97.31 100 TRP A N 1
ATOM 760 C CA . TRP A 1 100 ? 1.295 -18.312 -11.5 1 97.31 100 TRP A CA 1
ATOM 761 C C . TRP A 1 100 ? 0.773 -18.891 -10.188 1 97.31 100 TRP A C 1
ATOM 763 O O . TRP A 1 100 ? -0.081 -19.781 -10.195 1 97.31 100 TRP A O 1
ATOM 773 N N . LEU A 1 101 ? 1.39 -18.484 -9.117 1 97.12 101 LEU A N 1
ATOM 774 C CA . LEU A 1 101 ? 0.914 -18.797 -7.773 1 97.12 101 LEU A CA 1
ATOM 775 C C . LEU A 1 101 ? 0.359 -17.547 -7.098 1 97.12 101 LEU A C 1
ATOM 777 O O . LEU A 1 101 ? 0.796 -16.422 -7.387 1 97.12 101 LEU A O 1
ATOM 781 N N . ALA A 1 102 ? -0.62 -17.734 -6.289 1 96.12 102 ALA A N 1
ATOM 782 C CA . ALA A 1 102 ? -1.116 -16.641 -5.465 1 96.12 102 ALA A CA 1
ATOM 783 C C . ALA A 1 102 ? -0.914 -16.938 -3.98 1 96.12 102 ALA A C 1
ATOM 785 O O . ALA A 1 102 ? -1.115 -18.062 -3.533 1 96.12 102 ALA A O 1
ATOM 786 N N . CYS A 1 103 ? -0.514 -16 -3.307 1 96 103 CYS A N 1
ATOM 787 C CA . CYS A 1 103 ? -0.351 -16.188 -1.869 1 96 103 CYS A CA 1
ATOM 788 C C . CYS A 1 103 ? -0.868 -14.969 -1.104 1 96 103 CYS A C 1
ATOM 790 O O . CYS A 1 103 ? -0.92 -13.859 -1.646 1 96 103 CYS A O 1
ATOM 792 N N . LEU A 1 104 ? -1.257 -15.211 0.108 1 95.44 104 LEU A N 1
ATOM 793 C CA . LEU A 1 104 ? -1.65 -14.133 1.012 1 95.44 104 LEU A CA 1
ATOM 794 C C . LEU A 1 104 ? -0.427 -13.492 1.658 1 95.44 104 LEU A C 1
ATOM 796 O O . LEU A 1 104 ? 0.593 -14.156 1.861 1 95.44 104 LEU A O 1
ATOM 800 N N . THR A 1 105 ? -0.52 -12.266 1.886 1 97.38 105 THR A N 1
ATOM 801 C CA . THR A 1 105 ? 0.446 -11.523 2.686 1 97.38 105 THR A CA 1
ATOM 802 C C . THR A 1 105 ? -0.254 -10.453 3.521 1 97.38 105 THR A C 1
ATOM 804 O O . THR A 1 105 ? -1.37 -10.039 3.201 1 97.38 105 THR A O 1
ATOM 807 N N . ASP A 1 106 ? 0.327 -10.102 4.641 1 96.12 106 ASP A N 1
ATOM 808 C CA . ASP A 1 106 ? -0.225 -8.992 5.41 1 96.12 106 ASP A CA 1
ATOM 809 C C . ASP A 1 106 ? 0.673 -7.758 5.32 1 96.12 106 ASP A C 1
ATOM 811 O O . ASP A 1 106 ? 0.532 -6.824 6.109 1 96.12 106 ASP A O 1
ATOM 815 N N . ASP A 1 107 ? 1.622 -7.781 4.371 1 96.69 107 ASP A N 1
ATOM 816 C CA . ASP A 1 107 ? 2.535 -6.66 4.156 1 96.69 107 ASP A CA 1
ATOM 817 C C . ASP A 1 107 ? 2.908 -6.535 2.68 1 96.69 107 ASP A C 1
ATOM 819 O O . ASP A 1 107 ? 4.09 -6.562 2.328 1 96.69 107 ASP A O 1
ATOM 823 N N . ILE A 1 108 ? 1.908 -6.312 1.861 1 98.12 108 ILE A N 1
ATOM 824 C CA . ILE A 1 108 ? 2.041 -6.352 0.409 1 98.12 108 ILE A CA 1
ATOM 825 C C . ILE A 1 108 ? 2.945 -5.215 -0.059 1 98.12 108 ILE A C 1
ATOM 827 O O . ILE A 1 108 ? 3.686 -5.363 -1.033 1 98.12 108 ILE A O 1
ATOM 831 N N . LEU A 1 109 ? 2.99 -4.113 0.664 1 97.69 109 LEU A N 1
ATOM 832 C CA . LEU A 1 109 ? 3.826 -2.988 0.261 1 97.69 109 LEU A CA 1
ATOM 833 C C . LEU A 1 109 ? 5.301 -3.289 0.515 1 97.69 109 LEU A C 1
ATOM 835 O O . LEU A 1 109 ? 6.172 -2.807 -0.213 1 97.69 109 LEU A O 1
ATOM 839 N N . ASN A 1 110 ? 5.594 -4.098 1.557 1 96.94 110 ASN A N 1
ATOM 840 C CA . ASN A 1 110 ? 6.969 -4.547 1.731 1 96.94 110 ASN A CA 1
ATOM 841 C C . ASN A 1 110 ? 7.477 -5.289 0.498 1 96.94 110 ASN A C 1
ATOM 843 O O . ASN A 1 110 ? 8.594 -5.039 0.033 1 96.94 110 ASN A O 1
ATOM 847 N N . ILE A 1 111 ? 6.652 -6.152 -0.034 1 98.25 111 ILE A N 1
ATOM 848 C CA . ILE A 1 111 ? 7.02 -6.887 -1.238 1 98.25 111 ILE A CA 1
ATOM 849 C C . ILE A 1 111 ? 7.211 -5.914 -2.4 1 98.25 111 ILE A C 1
ATOM 851 O O . ILE A 1 111 ? 8.188 -6.012 -3.145 1 98.25 111 ILE A O 1
ATOM 855 N N . ALA A 1 112 ? 6.316 -4.992 -2.508 1 97.31 112 ALA A N 1
ATOM 856 C CA . ALA A 1 112 ? 6.406 -3.992 -3.568 1 97.31 112 ALA A CA 1
ATOM 857 C C . ALA A 1 112 ? 7.691 -3.178 -3.445 1 97.31 112 ALA A C 1
ATOM 859 O O . ALA A 1 112 ? 8.305 -2.812 -4.453 1 97.31 112 ALA A O 1
ATOM 860 N N . ASN A 1 113 ? 8.102 -2.873 -2.199 1 95.25 113 ASN A N 1
ATOM 861 C CA . ASN A 1 113 ? 9.336 -2.131 -1.987 1 95.25 113 ASN A CA 1
ATOM 862 C C . ASN A 1 113 ? 10.547 -2.906 -2.492 1 95.25 113 ASN A C 1
ATOM 864 O O . ASN A 1 113 ? 11.445 -2.332 -3.117 1 95.25 113 ASN A O 1
ATOM 868 N N . HIS A 1 114 ? 10.594 -4.168 -2.172 1 96.38 114 HIS A N 1
ATOM 869 C CA . HIS A 1 114 ? 11.68 -5.008 -2.674 1 96.38 114 HIS A CA 1
ATOM 870 C C . HIS A 1 114 ? 11.719 -5 -4.199 1 96.38 114 HIS A C 1
ATOM 872 O O . HIS A 1 114 ? 12.797 -4.902 -4.797 1 96.38 114 HIS A O 1
ATOM 878 N N . ALA A 1 115 ? 10.547 -5.109 -4.824 1 96.81 115 ALA A N 1
ATOM 879 C CA . ALA A 1 115 ? 10.453 -5.105 -6.281 1 96.81 115 ALA A CA 1
ATOM 880 C C . ALA A 1 115 ? 10.969 -3.793 -6.859 1 96.81 115 ALA A C 1
ATOM 882 O O . ALA A 1 115 ? 11.695 -3.791 -7.859 1 96.81 115 ALA A O 1
ATOM 883 N N . GLU A 1 116 ? 10.586 -2.697 -6.211 1 93.88 116 GLU A N 1
ATOM 884 C CA . GLU A 1 116 ? 11.023 -1.377 -6.656 1 93.88 116 GLU A CA 1
ATOM 885 C C . GLU A 1 116 ? 12.547 -1.257 -6.617 1 93.88 116 GLU A C 1
ATOM 887 O O . GLU A 1 116 ? 13.164 -0.754 -7.559 1 93.8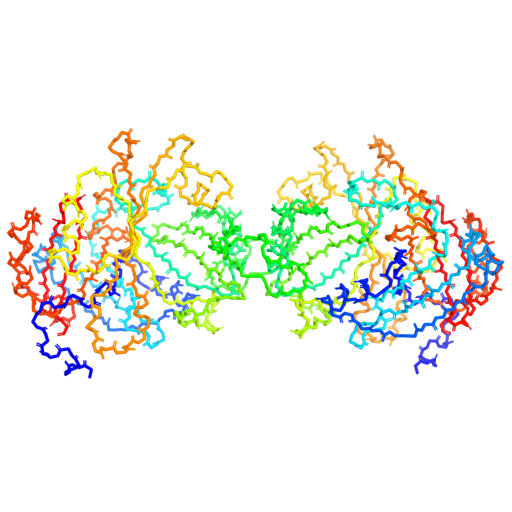8 116 GLU A O 1
ATOM 892 N N . VAL A 1 117 ? 13.133 -1.675 -5.531 1 93.06 117 VAL A N 1
ATOM 893 C CA . VAL A 1 117 ? 14.578 -1.587 -5.379 1 93.06 117 VAL A CA 1
ATOM 894 C C . VAL A 1 117 ? 15.266 -2.453 -6.434 1 93.06 117 VAL A C 1
ATOM 896 O O . VAL A 1 117 ? 16.234 -2.021 -7.07 1 93.06 117 VAL A O 1
ATOM 899 N N . LEU A 1 118 ? 14.781 -3.68 -6.66 1 95.88 118 LEU A N 1
ATOM 900 C CA . LEU A 1 118 ? 15.383 -4.559 -7.656 1 95.88 118 LEU A CA 1
ATOM 901 C C . LEU A 1 118 ? 15.289 -3.953 -9.047 1 95.88 118 LEU A C 1
ATOM 903 O O . LEU A 1 118 ? 16.234 -4.027 -9.836 1 95.88 118 LEU A O 1
ATOM 907 N N . ARG A 1 119 ? 14.156 -3.387 -9.375 1 94.06 119 ARG A N 1
ATOM 908 C CA . ARG A 1 119 ? 13.992 -2.719 -10.664 1 94.06 119 ARG A CA 1
ATOM 909 C C . ARG A 1 119 ? 14.984 -1.573 -10.812 1 94.06 119 ARG A C 1
ATOM 911 O O . ARG A 1 119 ? 15.602 -1.42 -11.867 1 94.06 119 ARG A O 1
ATOM 918 N N . ALA A 1 120 ? 15.109 -0.766 -9.75 1 90.56 120 ALA A N 1
ATOM 919 C CA . ALA A 1 120 ? 16.016 0.375 -9.781 1 90.56 120 ALA A CA 1
ATOM 920 C C . ALA A 1 120 ? 17.469 -0.08 -10 1 90.56 120 ALA A C 1
ATOM 922 O O . ALA A 1 120 ? 18.266 0.646 -10.594 1 90.56 120 ALA A O 1
ATOM 923 N N . GLN A 1 121 ? 17.781 -1.285 -9.578 1 93.81 121 GLN A N 1
ATOM 924 C CA . GLN A 1 121 ? 19.125 -1.853 -9.742 1 93.81 121 GLN A CA 1
ATOM 925 C C . GLN A 1 121 ? 19.297 -2.455 -11.133 1 93.81 121 GLN A C 1
ATOM 927 O O . GLN A 1 121 ? 20.391 -2.908 -11.484 1 93.81 121 GLN A O 1
ATOM 932 N N . GLY A 1 122 ? 18.234 -2.486 -11.898 1 94.31 122 GLY A N 1
ATOM 933 C CA . GLY A 1 122 ? 18.281 -3.061 -13.234 1 94.31 122 GLY A CA 1
ATOM 934 C C . GLY A 1 122 ? 18.109 -4.566 -13.242 1 94.31 122 GLY A C 1
ATOM 935 O O . GLY A 1 122 ? 18.453 -5.23 -14.227 1 94.31 122 GLY A O 1
ATOM 936 N N . GLY A 1 123 ? 17.641 -5.129 -12.117 1 95.81 123 GLY A N 1
ATOM 937 C CA . GLY A 1 123 ? 17.391 -6.562 -12.047 1 95.81 123 GLY A CA 1
ATOM 938 C C . GLY A 1 123 ? 16.188 -6.996 -12.844 1 95.81 123 GLY A C 1
ATOM 939 O O . GLY A 1 123 ? 15.328 -6.172 -13.188 1 95.81 123 GLY A O 1
ATOM 940 N N . PRO A 1 124 ? 16.125 -8.266 -13.188 1 96.75 124 PRO A N 1
ATOM 941 C CA . PRO A 1 124 ? 15.008 -8.781 -13.977 1 96.75 124 PRO A CA 1
ATOM 942 C C . PRO A 1 124 ? 13.734 -8.961 -13.148 1 96.75 124 PRO A C 1
ATOM 944 O O . PRO A 1 124 ? 13.602 -9.945 -12.422 1 96.75 124 PRO A O 1
ATOM 947 N N . ILE A 1 125 ? 12.891 -8 -13.273 1 97.06 125 ILE A N 1
ATOM 948 C CA . ILE A 1 125 ? 11.656 -8.055 -12.5 1 97.06 125 ILE A CA 1
ATOM 949 C C . ILE A 1 125 ? 10.555 -7.289 -13.227 1 97.06 125 ILE A C 1
ATOM 951 O O . ILE A 1 125 ? 10.82 -6.293 -13.906 1 97.06 125 ILE A O 1
ATOM 955 N N . GLY A 1 126 ? 9.406 -7.836 -13.18 1 95.69 126 GLY A N 1
ATOM 956 C CA . GLY A 1 126 ? 8.18 -7.156 -13.547 1 95.69 126 GLY A CA 1
ATOM 957 C C . GLY A 1 126 ? 7.129 -7.188 -12.453 1 95.69 126 GLY A C 1
ATOM 958 O O . GLY A 1 126 ? 6.973 -8.203 -11.766 1 95.69 126 GLY A O 1
ATOM 959 N N . PHE A 1 127 ? 6.512 -6.027 -12.25 1 96.06 127 PHE A N 1
ATOM 960 C CA . PHE A 1 127 ? 5.449 -6.062 -11.25 1 96.06 127 PHE A CA 1
ATOM 961 C C . PHE A 1 127 ? 4.43 -4.957 -11.508 1 96.06 127 PHE A C 1
ATOM 963 O O . PHE A 1 127 ? 4.727 -3.98 -12.195 1 96.06 127 PHE A O 1
ATOM 970 N N . VAL A 1 128 ? 3.234 -5.203 -11.133 1 94.5 128 VAL A N 1
ATOM 971 C CA . VAL A 1 128 ? 2.188 -4.199 -10.969 1 94.5 128 VAL A CA 1
ATOM 972 C C . VAL A 1 128 ? 2.018 -3.873 -9.484 1 94.5 128 VAL A C 1
ATOM 974 O O . VAL A 1 128 ? 1.854 -4.777 -8.656 1 94.5 128 VAL A O 1
ATOM 977 N N . ASP A 1 129 ? 2.105 -2.57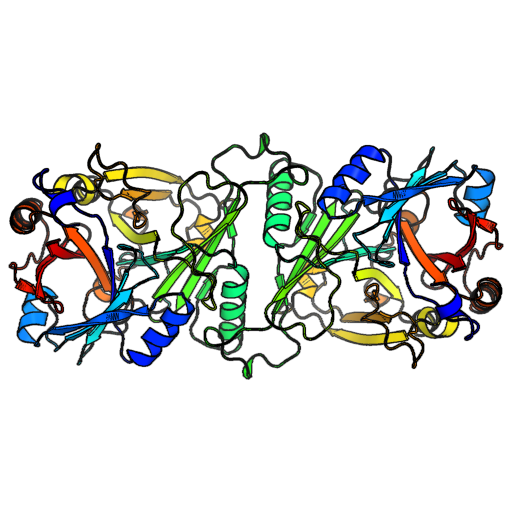8 -9.172 1 93.5 129 ASP A N 1
ATOM 978 C CA . ASP A 1 129 ? 1.92 -2.154 -7.785 1 93.5 129 ASP A CA 1
ATOM 979 C C . ASP A 1 129 ? 0.544 -2.566 -7.266 1 93.5 129 ASP A C 1
ATOM 981 O O . ASP A 1 129 ? -0.38 -2.791 -8.047 1 93.5 129 ASP A O 1
ATOM 985 N N . PRO A 1 130 ? 0.454 -2.682 -5.887 1 95.62 130 PRO A N 1
ATOM 986 C CA . PRO A 1 130 ? -0.814 -3.145 -5.32 1 95.62 130 PRO A CA 1
ATOM 987 C C . PRO A 1 130 ? -2.012 -2.334 -5.809 1 95.62 130 PRO A C 1
ATOM 989 O O . PRO A 1 130 ? -2.021 -1.106 -5.691 1 95.62 130 PRO A O 1
ATOM 992 N N . VAL A 1 131 ? -2.957 -3.037 -6.305 1 93.19 131 VAL A N 1
ATOM 993 C CA . VAL A 1 131 ? -4.176 -2.428 -6.824 1 93.19 131 VAL A CA 1
ATOM 994 C C . VAL A 1 131 ? -5.352 -2.75 -5.902 1 93.19 131 VAL A C 1
ATOM 996 O O . VAL A 1 131 ? -5.426 -3.848 -5.348 1 93.19 131 VAL A O 1
ATOM 999 N N . HIS A 1 132 ? -6.223 -1.737 -5.766 1 91.31 132 HIS A N 1
ATOM 1000 C CA . HIS A 1 132 ? -7.441 -1.916 -4.984 1 91.31 132 HIS A CA 1
ATOM 1001 C C . HIS A 1 132 ? -8.453 -2.781 -5.734 1 91.31 132 HIS A C 1
ATOM 1003 O O . HIS A 1 132 ? -8.727 -2.541 -6.91 1 91.31 132 HIS A O 1
ATOM 1009 N N . VAL A 1 133 ? -8.938 -3.811 -5.086 1 83.25 133 VAL A N 1
ATOM 1010 C CA . VAL A 1 133 ? -10.031 -4.633 -5.59 1 83.25 133 VAL A CA 1
ATOM 1011 C C . VAL A 1 133 ? -11.258 -4.469 -4.695 1 83.25 133 VAL A C 1
ATOM 1013 O O . VAL A 1 133 ? -11.258 -4.914 -3.545 1 83.25 133 VAL A O 1
ATOM 1016 N N . PRO A 1 134 ? -12.289 -3.844 -5.223 1 77.31 134 PRO A N 1
ATOM 1017 C CA . PRO A 1 134 ? -13.484 -3.611 -4.398 1 77.31 134 PRO A CA 1
ATOM 1018 C C . PRO A 1 134 ? -14.117 -4.906 -3.898 1 77.31 134 PRO A C 1
ATOM 1020 O O . PRO A 1 134 ? -13.992 -5.949 -4.547 1 77.31 134 PRO A O 1
ATOM 1023 N N . PRO A 1 135 ? -14.75 -4.762 -2.77 1 72.75 135 PRO A N 1
ATOM 1024 C CA . PRO A 1 135 ? -15.445 -5.945 -2.25 1 72.75 135 PRO A CA 1
ATOM 1025 C C . PRO A 1 135 ? -16.641 -6.348 -3.105 1 72.75 135 PRO A C 1
ATOM 1027 O O . PRO A 1 135 ? -17.094 -5.574 -3.957 1 72.75 135 PRO A O 1
ATOM 1030 N N . GLN A 1 136 ? -17.031 -7.555 -2.816 1 65.69 136 GLN A N 1
ATOM 1031 C CA . GLN A 1 136 ? -18.188 -8.07 -3.529 1 65.69 136 GLN A CA 1
ATOM 1032 C C . GLN A 1 136 ? -19.469 -7.348 -3.102 1 65.69 136 GLN A C 1
ATOM 1034 O O . GLN A 1 136 ? -20.391 -7.203 -3.893 1 65.69 136 GLN A O 1
ATOM 1039 N N . ARG A 1 137 ? -19.438 -6.879 -1.77 1 67.62 137 ARG A N 1
ATOM 1040 C CA . ARG A 1 137 ? -20.578 -6.094 -1.319 1 67.62 137 ARG A CA 1
ATOM 1041 C C . ARG A 1 137 ? -20.547 -4.688 -1.911 1 67.62 137 ARG A C 1
ATOM 1043 O O . ARG A 1 137 ? -19.469 -4.145 -2.168 1 67.62 137 ARG A O 1
ATOM 1050 N N . PRO A 1 138 ? -21.781 -4.211 -1.968 1 75.88 138 PRO A N 1
ATOM 1051 C CA . PRO A 1 138 ? -21.859 -2.857 -2.521 1 75.88 138 PRO A CA 1
ATOM 1052 C C . PRO A 1 138 ? -21.172 -1.821 -1.633 1 75.88 138 PRO A C 1
ATOM 1054 O O . PRO A 1 138 ? -21.391 -1.805 -0.418 1 75.88 138 PRO A O 1
ATOM 1057 N N . GLU A 1 139 ? -20.359 -1.093 -2.158 1 79.25 139 GLU A N 1
ATOM 1058 C CA . GLU A 1 139 ? -19.609 -0.04 -1.473 1 79.25 139 GLU A CA 1
ATOM 1059 C C . GLU A 1 139 ? -20.562 0.996 -0.865 1 79.25 139 GLU A C 1
ATOM 1061 O O . GLU A 1 139 ? -20.234 1.62 0.147 1 79.25 139 GLU A O 1
ATOM 1066 N N . ALA A 1 140 ? -21.719 1.041 -1.378 1 82.81 140 ALA A N 1
ATOM 1067 C CA . ALA A 1 140 ? -22.672 2.061 -0.95 1 82.81 140 ALA A CA 1
ATOM 1068 C C . ALA A 1 140 ? -23.109 1.838 0.499 1 82.81 140 ALA A C 1
ATOM 1070 O O . ALA A 1 140 ? -23.469 2.787 1.2 1 82.81 140 ALA A O 1
ATOM 1071 N N . ALA A 1 141 ? -22.984 0.629 0.956 1 86.12 141 ALA A N 1
ATOM 1072 C CA . ALA A 1 141 ? -23.469 0.292 2.289 1 86.12 141 ALA A CA 1
ATOM 1073 C C . ALA A 1 141 ? -22.391 0.519 3.346 1 86.12 141 ALA A C 1
ATOM 1075 O O . ALA A 1 141 ? -22.688 0.535 4.543 1 86.12 141 ALA A O 1
ATOM 1076 N N . LEU A 1 142 ? -21.234 0.789 2.887 1 89.88 142 LEU A N 1
ATOM 1077 C CA . LEU A 1 142 ? -20.125 0.934 3.812 1 89.88 142 LEU A CA 1
ATOM 1078 C C . LEU A 1 142 ? -20.031 2.365 4.328 1 89.88 142 LEU A C 1
ATOM 1080 O O . LEU A 1 142 ? -20.484 3.301 3.672 1 89.88 142 LEU A O 1
ATOM 1084 N N . ARG A 1 143 ? -19.516 2.564 5.516 1 94.12 143 ARG A N 1
ATOM 1085 C CA . ARG A 1 143 ? -19.234 3.871 6.102 1 94.12 143 ARG A CA 1
ATOM 1086 C C . ARG A 1 143 ? -17.734 4.086 6.273 1 94.12 143 ARG A C 1
ATOM 1088 O O . ARG A 1 143 ? -17.188 3.91 7.371 1 94.12 143 ARG A O 1
ATOM 1095 N N . PRO A 1 144 ? -17.094 4.473 5.172 1 95.25 144 PRO A N 1
ATOM 1096 C CA . PRO A 1 144 ? -15.641 4.664 5.254 1 95.25 144 PRO A CA 1
ATOM 1097 C C . PRO A 1 144 ? -15.234 5.668 6.332 1 95.25 144 PRO A C 1
ATOM 1099 O O . PRO A 1 144 ? -15.938 6.66 6.555 1 95.25 144 PRO A O 1
ATOM 1102 N N . PHE A 1 145 ? -14.07 5.438 7.078 1 96.94 145 PHE A N 1
ATOM 1103 C CA . PHE A 1 145 ? -13.461 6.207 8.156 1 96.94 145 PHE A CA 1
ATOM 1104 C C . PHE A 1 145 ? -14.266 6.07 9.445 1 96.94 145 PHE A C 1
ATOM 1106 O O . PHE A 1 145 ? -13.891 6.625 10.477 1 96.94 145 PHE A O 1
ATOM 1113 N N . ASP A 1 146 ? -15.359 5.312 9.406 1 96.12 146 ASP A N 1
ATOM 1114 C CA . ASP A 1 146 ? -16.203 5.16 10.594 1 96.12 146 ASP A CA 1
ATOM 1115 C C . ASP A 1 146 ? -16.281 3.695 11.016 1 96.12 146 ASP A C 1
ATOM 1117 O O . ASP A 1 146 ? -16.641 3.393 12.156 1 96.12 146 ASP A O 1
ATOM 1121 N N . GLN A 1 147 ? -15.977 2.807 10.133 1 94.5 147 GLN A N 1
ATOM 1122 C CA . GLN A 1 147 ? -15.977 1.366 10.375 1 94.5 147 GLN A CA 1
ATOM 1123 C C . GLN A 1 147 ? -14.898 0.67 9.539 1 94.5 147 GLN A C 1
ATOM 1125 O O . GLN A 1 147 ? -14.383 1.242 8.578 1 94.5 147 GLN A O 1
ATOM 1130 N N . PRO A 1 148 ? -14.516 -0.511 9.984 1 92.94 148 PRO A N 1
ATOM 1131 C CA . PRO A 1 148 ? -13.609 -1.259 9.109 1 92.94 148 PRO A CA 1
ATOM 1132 C C . PRO A 1 148 ? -14.172 -1.449 7.703 1 92.94 148 PRO A C 1
ATOM 1134 O O . PRO A 1 148 ? -15.367 -1.673 7.535 1 92.94 148 PRO A O 1
ATOM 1137 N N . VAL A 1 149 ? -13.367 -1.301 6.691 1 91.88 149 VAL A N 1
ATOM 1138 C CA . VAL A 1 149 ? -13.75 -1.427 5.293 1 91.88 149 VAL A CA 1
ATOM 1139 C C . VAL A 1 149 ? -13.125 -2.682 4.691 1 91.88 149 VAL A C 1
ATOM 1141 O O . VAL A 1 149 ? -11.898 -2.799 4.633 1 91.88 149 VAL A O 1
ATOM 1144 N N . PRO A 1 150 ? -13.953 -3.67 4.305 1 90.94 150 PRO A N 1
ATOM 1145 C CA . PRO A 1 150 ? -13.391 -4.812 3.584 1 90.94 150 PRO A CA 1
ATOM 1146 C C . PRO A 1 150 ? -12.781 -4.422 2.242 1 90.94 150 PRO A C 1
ATOM 1148 O O . PRO A 1 150 ? -13.359 -3.623 1.503 1 90.94 150 PRO A O 1
ATOM 1151 N N . ALA A 1 151 ? -11.625 -4.879 2.012 1 90.5 151 ALA A N 1
ATOM 1152 C CA . ALA A 1 151 ? -10.938 -4.613 0.749 1 90.5 151 ALA A CA 1
ATOM 1153 C C . ALA A 1 151 ? -9.852 -5.652 0.49 1 90.5 151 ALA A C 1
ATOM 1155 O O . ALA A 1 151 ? -9.492 -6.422 1.384 1 90.5 151 ALA A O 1
ATOM 1156 N N . THR A 1 152 ? -9.461 -5.742 -0.722 1 91.94 152 THR A N 1
ATOM 1157 C CA . THR A 1 152 ? -8.32 -6.562 -1.112 1 91.94 152 THR A CA 1
ATOM 1158 C C . THR A 1 152 ? -7.355 -5.762 -1.982 1 91.94 152 THR A C 1
ATOM 1160 O O . THR A 1 152 ? -7.781 -4.996 -2.85 1 91.94 152 THR A O 1
ATOM 1163 N N . ARG A 1 153 ? -6.129 -5.844 -1.638 1 95.12 153 ARG A N 1
ATOM 1164 C CA . ARG A 1 153 ? -5.074 -5.332 -2.508 1 95.12 153 ARG A CA 1
ATOM 1165 C C . ARG A 1 153 ? -4.309 -6.473 -3.172 1 95.12 153 ARG A C 1
ATOM 1167 O O . ARG A 1 153 ? -3.998 -7.477 -2.527 1 95.12 153 ARG A O 1
ATOM 1174 N N . GLN A 1 154 ? -4.082 -6.332 -4.477 1 95.81 154 GLN A N 1
ATOM 1175 C CA . GLN A 1 154 ? -3.391 -7.367 -5.242 1 95.81 154 GLN A CA 1
ATOM 1176 C C . GLN A 1 154 ? -2.246 -6.777 -6.059 1 95.81 154 GLN A C 1
ATOM 1178 O O . GLN A 1 154 ? -2.346 -5.652 -6.555 1 95.81 154 GLN A O 1
ATOM 1183 N N . MET A 1 155 ? -1.207 -7.461 -6.137 1 97.25 155 MET A N 1
ATOM 1184 C CA . MET A 1 155 ? -0.0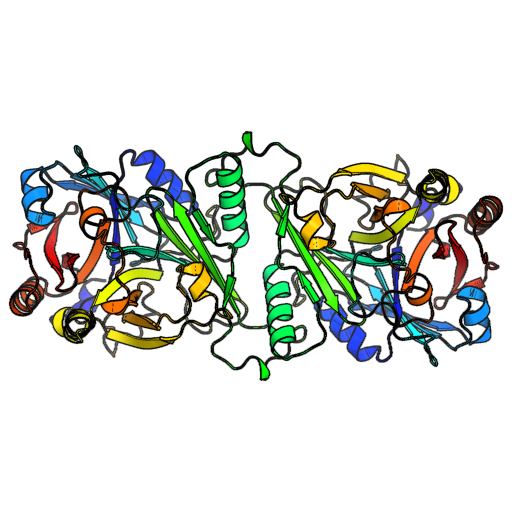81 -7.086 -6.988 1 97.25 155 MET A CA 1
ATOM 1185 C C . MET A 1 155 ? 0.488 -8.305 -7.707 1 97.25 155 MET A C 1
ATOM 1187 O O . MET A 1 155 ? 0.373 -9.43 -7.215 1 97.25 155 MET A O 1
ATOM 1191 N N . THR A 1 156 ? 1.003 -8.141 -8.891 1 97.38 156 THR A N 1
ATOM 1192 C CA . THR A 1 156 ? 1.738 -9.203 -9.562 1 97.38 156 THR A CA 1
ATOM 1193 C C . THR A 1 156 ? 3.244 -9 -9.414 1 97.38 156 THR A C 1
ATOM 1195 O O . THR A 1 156 ? 3.723 -7.863 -9.422 1 97.38 156 THR A O 1
ATOM 1198 N N . LEU A 1 157 ? 3.916 -9.977 -9.172 1 98.06 157 LEU A N 1
ATOM 1199 C CA . LEU A 1 157 ? 5.371 -10.023 -9.078 1 98.06 157 LEU A CA 1
ATOM 1200 C C . LEU A 1 157 ? 5.941 -11.086 -10.008 1 98.06 157 LEU A C 1
ATOM 1202 O O . LEU A 1 157 ? 5.688 -12.281 -9.82 1 98.06 157 LEU A O 1
ATOM 1206 N N . THR A 1 158 ? 6.699 -10.648 -11.039 1 97.69 158 THR A N 1
ATOM 1207 C CA . THR A 1 158 ? 7.242 -11.555 -12.039 1 97.69 158 THR A CA 1
ATOM 1208 C C . THR A 1 158 ? 8.766 -11.555 -12 1 97.69 158 THR A C 1
ATOM 1210 O O . THR A 1 158 ? 9.398 -10.516 -12.211 1 97.69 158 THR A O 1
ATOM 1213 N N . GLN A 1 159 ? 9.328 -12.609 -11.648 1 97.5 159 GLN A N 1
ATOM 1214 C CA . GLN A 1 159 ? 10.766 -12.875 -11.727 1 97.5 159 GLN A CA 1
ATOM 1215 C C . GLN A 1 159 ? 11.07 -13.984 -12.719 1 97.5 159 GLN A C 1
ATOM 1217 O O . GLN A 1 159 ? 10.156 -14.641 -13.227 1 97.5 159 GLN A O 1
ATOM 1222 N N . PRO A 1 160 ? 12.289 -14.242 -13.023 1 97.69 160 PRO A N 1
ATOM 1223 C CA . PRO A 1 160 ? 12.609 -15.18 -14.102 1 97.69 160 PRO A CA 1
ATOM 1224 C C . PRO A 1 160 ? 12.086 -16.594 -13.836 1 97.69 160 PRO A C 1
ATOM 1226 O O . PRO A 1 160 ? 11.688 -17.297 -14.766 1 97.69 160 PRO A O 1
ATOM 1229 N N . LEU A 1 161 ? 11.977 -16.984 -12.547 1 98.19 161 LEU A N 1
ATOM 1230 C CA . LEU A 1 161 ? 11.672 -18.391 -12.289 1 98.19 161 LEU A CA 1
ATOM 1231 C C . LEU A 1 161 ? 10.312 -18.531 -11.617 1 98.19 161 LEU A C 1
ATOM 1233 O O . LEU A 1 161 ? 9.797 -19.641 -11.477 1 98.19 161 LEU A O 1
ATOM 1237 N N . TRP A 1 162 ? 9.766 -17.422 -11.18 1 95.94 162 TRP A N 1
ATOM 1238 C CA . TRP A 1 162 ? 8.484 -17.531 -10.484 1 95.94 162 TRP A CA 1
ATOM 1239 C C . TRP A 1 162 ? 7.621 -16.297 -10.734 1 95.94 162 TRP A C 1
ATOM 1241 O O . TRP A 1 162 ? 8.141 -15.219 -11.008 1 95.94 162 TRP A O 1
ATOM 1251 N N . ARG A 1 163 ? 6.367 -16.516 -10.703 1 97.25 163 ARG A N 1
ATOM 1252 C CA . ARG A 1 163 ? 5.301 -15.539 -10.914 1 97.25 163 ARG A CA 1
ATOM 1253 C C . ARG A 1 163 ? 4.277 -15.602 -9.781 1 97.25 163 ARG A C 1
ATOM 1255 O O . ARG A 1 163 ? 3.643 -16.641 -9.57 1 97.25 163 ARG A O 1
ATOM 1262 N N . LEU A 1 164 ? 4.137 -14.469 -9.125 1 98 164 LEU A N 1
ATOM 1263 C CA . LEU A 1 164 ? 3.291 -14.453 -7.938 1 98 164 LEU A CA 1
ATOM 1264 C C . LEU A 1 164 ? 2.219 -13.383 -8.047 1 98 164 LEU A C 1
ATOM 1266 O O . LEU A 1 164 ? 2.486 -12.273 -8.531 1 98 164 LEU A O 1
ATOM 1270 N N . LEU A 1 165 ? 1.035 -13.742 -7.75 1 96.94 165 LEU A N 1
ATOM 1271 C CA . LEU A 1 165 ? -0.008 -12.797 -7.375 1 96.94 165 LEU A CA 1
ATOM 1272 C C . LEU A 1 165 ? -0.102 -12.664 -5.855 1 96.94 165 LEU A C 1
ATOM 1274 O O . LEU A 1 165 ? -0.546 -13.594 -5.176 1 96.94 165 LEU A O 1
ATOM 1278 N N . CYS A 1 166 ? 0.355 -11.562 -5.332 1 97.94 166 CYS A N 1
ATOM 1279 C CA . CYS A 1 166 ? 0.283 -11.328 -3.895 1 97.94 166 CYS A CA 1
ATOM 1280 C C . CYS A 1 166 ? -1.021 -10.633 -3.52 1 97.94 166 CYS A C 1
ATOM 1282 O O . CYS A 1 166 ? -1.439 -9.688 -4.188 1 97.94 166 CYS A O 1
ATOM 1284 N N . VAL A 1 167 ? -1.639 -11.156 -2.459 1 95.44 167 VAL A N 1
ATOM 1285 C CA . VAL A 1 167 ? -2.951 -10.656 -2.059 1 95.44 167 VAL A CA 1
ATOM 1286 C C . VAL A 1 167 ? -2.928 -10.266 -0.585 1 95.44 167 VAL A C 1
ATOM 1288 O O . VAL A 1 167 ? -2.461 -11.023 0.263 1 95.44 167 VAL A O 1
ATOM 1291 N N . GLN A 1 168 ? -3.359 -9.109 -0.308 1 96 168 GLN A N 1
ATOM 1292 C CA . GLN A 1 168 ? -3.615 -8.703 1.069 1 96 168 GLN A CA 1
ATOM 1293 C C . GLN A 1 168 ? -5.098 -8.414 1.29 1 96 168 GLN A C 1
ATOM 1295 O O . GLN A 1 168 ? -5.703 -7.648 0.538 1 96 168 GLN A O 1
ATOM 1300 N N . ILE A 1 169 ? -5.66 -9.047 2.285 1 93.44 169 ILE A N 1
ATOM 1301 C CA . ILE A 1 169 ? -7.07 -8.891 2.609 1 93.44 169 ILE A CA 1
ATOM 1302 C C . ILE A 1 169 ? -7.223 -8 3.842 1 93.44 169 ILE A C 1
ATOM 1304 O O . ILE A 1 169 ? -6.52 -8.188 4.836 1 93.44 169 ILE A O 1
ATOM 1308 N N . PHE A 1 170 ? -8.125 -6.961 3.713 1 91.88 170 PHE A N 1
ATOM 1309 C CA . PHE A 1 170 ? -8.398 -6.051 4.816 1 91.88 170 PHE A CA 1
ATOM 1310 C C . PHE A 1 170 ? -9.789 -6.301 5.395 1 91.88 170 PHE A C 1
ATOM 1312 O O . PHE A 1 170 ? -10.773 -6.379 4.648 1 91.88 170 PHE A O 1
ATOM 1319 N N . SER A 1 171 ? -10.07 -6.148 6.828 1 76.62 171 SER A N 1
ATOM 1320 C CA . SER A 1 171 ? -11.266 -6.152 7.66 1 76.62 171 SER A CA 1
ATOM 1321 C C . SER A 1 171 ? -12.297 -7.148 7.141 1 76.62 171 SER A C 1
ATOM 1323 O O . SER A 1 171 ? -13.5 -6.98 7.363 1 76.62 171 SER A O 1
ATOM 1325 N N . GLY A 1 172 ? -12.188 -8.258 6.652 1 62.81 172 GLY A N 1
ATOM 1326 C CA . GLY A 1 172 ? -13.414 -8.883 6.172 1 62.81 172 GLY A CA 1
ATOM 1327 C C . GLY A 1 172 ? -13.227 -10.344 5.805 1 62.81 172 GLY A C 1
ATOM 1328 O O . GLY A 1 172 ? -14.156 -10.984 5.297 1 62.81 172 GLY A O 1
ATOM 1329 N N . SER A 1 173 ? -12.078 -10.961 5.809 1 61.47 173 SER A N 1
ATOM 1330 C CA . SER A 1 173 ? -12.352 -12.258 5.199 1 61.47 173 SER A CA 1
ATOM 1331 C C . SER A 1 173 ? -12.891 -13.242 6.227 1 61.47 173 SER A C 1
ATOM 1333 O O . SER A 1 173 ? -12.312 -13.414 7.301 1 61.47 173 SER A O 1
ATOM 1335 N N . GLY A 1 174 ? -14.289 -13.211 6.332 1 58.59 174 GLY A N 1
ATOM 1336 C CA . GLY A 1 174 ? -14.883 -14.234 7.176 1 58.59 174 GLY A CA 1
ATOM 1337 C C . GLY A 1 174 ? -14.414 -15.633 6.848 1 58.59 174 GLY A C 1
ATOM 1338 O O . GLY A 1 174 ? -14.625 -16.562 7.621 1 58.59 174 GLY A O 1
ATOM 1339 N N . ARG A 1 175 ? -13.703 -15.812 5.742 1 60.69 175 ARG A N 1
ATOM 1340 C CA . ARG A 1 175 ? -13.32 -17.172 5.352 1 60.69 175 ARG A CA 1
ATOM 1341 C C . ARG A 1 175 ? -11.945 -17.531 5.898 1 60.69 175 ARG A C 1
ATOM 1343 O O . ARG A 1 175 ? -11.102 -16.656 6.09 1 60.69 175 ARG A O 1
ATOM 1350 N N . ALA A 1 176 ? -11.953 -18.734 6.281 1 64 176 ALA A N 1
ATOM 1351 C CA . ALA A 1 176 ? -10.648 -19.25 6.688 1 64 176 ALA A CA 1
ATOM 1352 C C . ALA A 1 176 ? -9.602 -19 5.605 1 64 176 ALA A C 1
ATOM 1354 O O . ALA A 1 176 ? -9.867 -19.203 4.418 1 64 176 ALA A O 1
ATOM 1355 N N . GLN A 1 177 ? -8.562 -18.359 5.973 1 76.75 177 GLN A N 1
ATOM 1356 C CA . GLN A 1 177 ? -7.461 -18.047 5.062 1 76.75 177 GLN A CA 1
ATOM 1357 C C . GLN A 1 177 ? -6.207 -18.844 5.43 1 76.75 177 GLN A C 1
ATOM 1359 O O . GLN A 1 177 ? -6.016 -19.219 6.586 1 76.75 177 GLN A O 1
ATOM 1364 N N . PRO A 1 178 ? -5.473 -19.266 4.332 1 79.81 178 PRO A N 1
ATOM 1365 C CA . PRO A 1 178 ? -4.18 -19.859 4.664 1 79.81 178 PRO A CA 1
ATOM 1366 C C . PRO A 1 178 ? -3.361 -19 5.621 1 79.81 178 PRO A C 1
ATOM 1368 O O . PRO A 1 178 ? -3.424 -17.766 5.555 1 79.81 178 PRO A O 1
ATOM 1371 N N . THR A 1 179 ? -2.588 -19.656 6.418 1 89.19 179 THR A N 1
ATOM 1372 C CA . THR A 1 179 ? -1.889 -18.969 7.504 1 89.19 179 THR A CA 1
ATOM 1373 C C . THR A 1 179 ? -0.611 -18.312 6.992 1 89.19 179 THR A C 1
ATOM 1375 O O . THR A 1 179 ? 0.245 -18.969 6.402 1 89.19 179 THR A O 1
ATOM 1378 N N . ILE A 1 180 ? -0.478 -17.109 7.152 1 94.81 180 ILE A N 1
ATOM 1379 C CA . ILE A 1 180 ? 0.718 -16.344 6.844 1 94.81 180 ILE A CA 1
ATOM 1380 C C . ILE A 1 180 ? 1.825 -16.672 7.84 1 94.81 180 ILE A C 1
ATOM 1382 O O . ILE A 1 180 ? 1.563 -16.859 9.031 1 94.81 180 ILE A O 1
ATOM 1386 N N . ASN A 1 181 ? 3.055 -16.891 7.352 1 97.31 181 ASN A N 1
ATOM 1387 C CA . ASN A 1 181 ? 4.23 -17.016 8.203 1 97.31 181 ASN A CA 1
ATOM 1388 C C . ASN A 1 181 ? 4.781 -15.656 8.617 1 97.31 181 ASN A C 1
ATOM 1390 O O . ASN A 1 181 ? 5.457 -14.992 7.828 1 97.31 181 ASN A O 1
ATOM 1394 N N . PRO A 1 182 ? 4.539 -15.195 9.875 1 94.88 182 PRO A N 1
ATOM 1395 C CA . PRO A 1 182 ? 4.941 -13.836 10.258 1 94.88 182 PRO A CA 1
ATOM 1396 C C . PRO A 1 182 ? 6.449 -13.695 10.445 1 94.88 182 PRO A C 1
ATOM 1398 O O . PRO A 1 182 ? 6.965 -12.578 10.531 1 94.88 182 PRO A O 1
ATOM 1401 N N . ALA A 1 183 ? 7.117 -14.82 10.445 1 96.44 183 ALA A N 1
ATOM 1402 C CA . ALA A 1 183 ? 8.555 -14.789 10.727 1 96.44 183 ALA A CA 1
ATOM 1403 C C . ALA A 1 183 ? 9.359 -14.602 9.445 1 96.44 183 ALA A C 1
ATOM 1405 O O . ALA A 1 183 ? 10.555 -14.289 9.492 1 96.44 183 ALA A O 1
ATOM 1406 N N . CYS A 1 184 ? 8.742 -14.906 8.297 1 97.31 184 CYS A N 1
ATOM 1407 C CA . CYS A 1 184 ? 9.516 -14.781 7.07 1 97.31 184 CYS A CA 1
ATOM 1408 C C . CYS A 1 184 ? 9.57 -13.336 6.594 1 97.31 184 CYS A C 1
ATOM 1410 O O . CYS A 1 184 ? 8.68 -12.539 6.918 1 97.31 184 CYS A O 1
ATOM 1412 N N . LEU A 1 185 ? 10.531 -12.969 5.809 1 97.44 185 LEU A N 1
ATOM 1413 C CA . LEU A 1 185 ? 10.82 -11.609 5.375 1 97.44 185 LEU A CA 1
ATOM 1414 C C . LEU A 1 185 ? 9.633 -11.016 4.617 1 97.44 185 LEU A C 1
ATOM 1416 O O . LEU A 1 185 ? 9.297 -9.844 4.801 1 97.44 185 LEU A O 1
ATOM 1420 N N . MET A 1 186 ? 8.945 -11.789 3.744 1 98.12 186 MET A N 1
ATOM 1421 C CA . MET A 1 186 ? 7.859 -11.289 2.908 1 98.12 186 MET A CA 1
ATOM 1422 C C . MET A 1 186 ? 6.504 -11.508 3.576 1 98.12 186 MET A C 1
ATOM 1424 O O . MET A 1 186 ? 5.477 -11.062 3.068 1 98.12 186 MET A O 1
ATOM 1428 N N . ARG A 1 187 ? 6.461 -12.188 4.742 1 97.5 187 ARG A N 1
ATOM 1429 C CA . ARG A 1 187 ? 5.246 -12.469 5.504 1 97.5 187 ARG A CA 1
ATOM 1430 C C . ARG A 1 187 ? 4.141 -13 4.598 1 97.5 187 ARG A C 1
ATOM 1432 O O . ARG A 1 187 ? 3.084 -12.375 4.469 1 97.5 187 ARG A O 1
ATOM 1439 N N . THR A 1 188 ? 4.348 -14.133 4.074 1 97.69 188 THR A N 1
ATOM 1440 C CA . THR A 1 188 ? 3.418 -14.719 3.115 1 97.69 188 THR A CA 1
ATOM 1441 C C . THR A 1 188 ? 2.912 -16.062 3.613 1 97.69 188 THR A C 1
ATOM 1443 O O . THR A 1 188 ? 3.521 -16.672 4.496 1 97.69 188 THR A O 1
ATOM 1446 N N . GLY A 1 189 ? 1.711 -16.391 3.143 1 95.75 189 GLY A N 1
ATOM 1447 C CA . GLY A 1 189 ? 1.213 -17.75 3.271 1 95.75 189 GLY A CA 1
ATOM 1448 C C . GLY A 1 189 ? 1.62 -18.656 2.117 1 95.75 189 GLY A C 1
ATOM 1449 O O . GLY A 1 189 ? 2.312 -18.219 1.197 1 95.75 189 GLY A O 1
ATOM 1450 N N . PRO A 1 190 ? 1.231 -19.922 2.207 1 94.75 190 PRO A N 1
ATOM 1451 C CA . PRO A 1 190 ? 1.475 -20.828 1.081 1 94.75 190 PRO A CA 1
ATOM 1452 C C . PRO A 1 190 ? 0.673 -20.438 -0.163 1 94.75 190 PRO A C 1
ATOM 1454 O O . PRO A 1 190 ? -0.184 -19.562 -0.104 1 94.75 190 PRO A O 1
ATOM 1457 N N . ALA A 1 191 ? 1.036 -21.062 -1.257 1 95 191 ALA A N 1
ATOM 1458 C CA . ALA A 1 191 ? 0.231 -20.859 -2.457 1 95 191 ALA A CA 1
ATOM 1459 C C . ALA A 1 191 ? -1.227 -21.234 -2.215 1 95 191 ALA A C 1
ATOM 1461 O O . ALA A 1 191 ? -1.524 -22.375 -1.857 1 95 191 ALA A O 1
ATOM 1462 N N . MET A 1 192 ? -2.092 -20.234 -2.369 1 91.38 192 MET A N 1
ATOM 1463 C CA . MET A 1 192 ? -3.514 -20.5 -2.162 1 91.38 192 MET A CA 1
ATOM 1464 C C . MET A 1 192 ? -4.227 -20.719 -3.49 1 91.38 192 MET A C 1
ATOM 1466 O O . MET A 1 192 ? -5.32 -21.281 -3.527 1 91.38 192 MET A O 1
ATOM 1470 N N . HIS A 1 193 ? -3.615 -20.172 -4.562 1 92.44 193 HIS A N 1
ATOM 1471 C CA . HIS A 1 193 ? -4.129 -20.391 -5.91 1 92.44 193 HIS A CA 1
ATOM 1472 C C . HIS A 1 193 ? -3.02 -20.828 -6.855 1 92.44 193 HIS A C 1
ATOM 1474 O O . HIS A 1 193 ? -1.893 -20.328 -6.773 1 92.44 193 HIS A O 1
ATOM 1480 N N . PHE A 1 194 ? -3.402 -21.781 -7.68 1 96.44 194 PHE A N 1
ATOM 1481 C CA . PHE A 1 194 ? -2.631 -22.141 -8.859 1 96.44 194 PHE A CA 1
ATOM 1482 C C . PHE A 1 194 ? -3.293 -21.625 -10.125 1 96.44 194 PHE A C 1
ATOM 1484 O O . PHE A 1 194 ? -4.379 -22.062 -10.5 1 96.44 194 PHE A O 1
ATOM 1491 N N . GLY A 1 195 ? -2.605 -20.688 -10.75 1 96.31 195 GLY A N 1
ATOM 1492 C CA . GLY A 1 195 ? -3.248 -19.984 -11.852 1 96.31 195 GLY A CA 1
ATOM 1493 C C . GLY A 1 195 ? -2.807 -20.484 -13.211 1 96.31 195 GLY A C 1
ATOM 1494 O O . GLY A 1 195 ? -1.662 -20.906 -13.383 1 96.31 195 GLY A O 1
ATOM 1495 N N . MET A 1 196 ? -3.727 -20.422 -14.219 1 96.25 196 MET A N 1
ATOM 1496 C CA . MET A 1 196 ? -3.443 -20.734 -15.617 1 96.25 196 MET A CA 1
ATOM 1497 C C . MET A 1 196 ? -4.242 -19.828 -16.547 1 96.25 196 MET A C 1
ATOM 1499 O O . MET A 1 196 ? -5.316 -19.344 -16.188 1 96.25 196 MET A O 1
ATOM 1503 N N . VAL A 1 197 ? -3.725 -19.609 -17.688 1 96.38 197 VAL A N 1
ATOM 1504 C CA . VAL A 1 197 ? -4.43 -18.922 -18.766 1 96.38 197 VAL A CA 1
ATOM 1505 C C . VAL A 1 197 ? -4.742 -19.906 -19.891 1 96.38 197 VAL A C 1
ATOM 1507 O O . VAL A 1 197 ? -3.838 -20.562 -20.422 1 96.38 197 VAL A O 1
ATOM 1510 N N . ILE A 1 198 ? -5.988 -19.984 -20.219 1 95.56 198 ILE A N 1
ATOM 1511 C CA . ILE A 1 198 ? -6.352 -20.812 -21.359 1 95.56 198 ILE A CA 1
ATOM 1512 C C . ILE A 1 198 ? -7.082 -19.969 -22.391 1 95.56 198 ILE A C 1
ATOM 1514 O O . ILE A 1 198 ? -7.738 -18.984 -22.062 1 95.56 198 ILE A O 1
ATOM 1518 N N . GLN A 1 199 ? -6.797 -20.297 -23.625 1 94.38 199 GLN A N 1
ATOM 1519 C CA . GLN A 1 199 ? -7.559 -19.75 -24.75 1 94.38 199 GLN A CA 1
ATOM 1520 C C . GLN A 1 199 ? -8.32 -20.844 -25.5 1 94.38 199 GLN A C 1
ATOM 1522 O O . GLN A 1 199 ? -7.73 -21.578 -26.297 1 94.38 199 GLN A O 1
ATOM 1527 N N . ASP A 1 200 ? -9.523 -21 -25.219 1 91.25 200 ASP A N 1
ATOM 1528 C CA . ASP A 1 200 ? -10.359 -22.047 -25.781 1 91.25 200 ASP A CA 1
ATOM 1529 C C . ASP A 1 200 ? -11.836 -21.812 -25.469 1 91.25 200 ASP A C 1
ATOM 1531 O O . ASP A 1 200 ? -12.195 -21.609 -24.312 1 91.25 200 ASP A O 1
ATOM 1535 N N . ASP A 1 201 ? -12.672 -21.891 -26.422 1 89.12 201 ASP A N 1
ATOM 1536 C CA . ASP A 1 201 ? -14.094 -21.594 -26.234 1 89.12 201 ASP A CA 1
ATOM 1537 C C . ASP A 1 201 ? -14.891 -22.844 -25.922 1 89.12 201 ASP A C 1
ATOM 1539 O O . ASP A 1 201 ? -16.047 -22.766 -25.516 1 89.12 201 ASP A O 1
ATOM 1543 N N . ARG A 1 202 ? -14.336 -23.938 -26.031 1 90.56 202 ARG A N 1
ATOM 1544 C CA . ARG A 1 202 ? -15.07 -25.188 -25.906 1 90.56 202 ARG A CA 1
ATOM 1545 C C . ARG A 1 202 ? -15.406 -25.5 -24.453 1 90.56 202 ARG A C 1
ATOM 1547 O O . ARG A 1 202 ? -14.531 -25.453 -23.594 1 90.56 202 ARG A O 1
ATOM 1554 N N . PRO A 1 203 ? -16.625 -25.891 -24.188 1 91.38 203 PRO A N 1
ATOM 1555 C CA . PRO A 1 203 ? -17.016 -26.234 -22.812 1 91.38 203 PRO A CA 1
ATOM 1556 C C . PRO A 1 203 ? -16.328 -27.484 -22.297 1 91.38 203 PRO A C 1
ATOM 1558 O O . PRO A 1 203 ? -16.141 -27.641 -21.078 1 91.38 203 PRO A O 1
ATOM 1561 N N . GLU A 1 204 ? -15.938 -28.391 -23.234 1 92.69 204 GLU A N 1
ATOM 1562 C CA . GLU A 1 204 ? -15.32 -29.656 -22.891 1 92.69 204 GLU A CA 1
ATOM 1563 C C . GLU A 1 204 ? -14.016 -29.453 -22.125 1 92.69 204 GLU A C 1
ATOM 1565 O O . GLU A 1 204 ? -13.602 -30.312 -21.344 1 92.69 204 GLU A O 1
ATOM 1570 N N . ILE A 1 205 ? -13.477 -28.312 -22.359 1 93.12 205 ILE A N 1
ATOM 1571 C CA . ILE A 1 205 ? -12.211 -28.031 -21.688 1 93.12 205 ILE A CA 1
ATOM 1572 C C . ILE A 1 205 ? -12.438 -27.891 -20.188 1 93.12 205 ILE A C 1
ATOM 1574 O O . ILE A 1 205 ? -11.734 -28.516 -19.391 1 93.12 205 ILE A O 1
ATOM 1578 N N . LEU A 1 206 ? -13.438 -27.156 -19.781 1 94.12 206 LEU A N 1
ATOM 1579 C CA . LEU A 1 206 ? -13.742 -26.984 -18.359 1 94.12 206 LEU A CA 1
ATOM 1580 C C . LEU A 1 206 ? -14.312 -28.281 -17.781 1 94.12 206 LEU A C 1
ATOM 1582 O O . LEU A 1 206 ? -14.086 -28.594 -16.609 1 94.12 206 LEU A O 1
ATOM 1586 N N . GLU A 1 207 ? -15.008 -29.031 -18.641 1 94.5 207 GLU A N 1
ATOM 1587 C CA . GLU A 1 207 ? -15.594 -30.281 -18.188 1 94.5 207 GLU A CA 1
ATOM 1588 C C . GLU A 1 207 ? -14.508 -31.312 -17.859 1 94.5 207 GLU A C 1
ATOM 1590 O O . GLU A 1 207 ? -14.688 -32.156 -16.969 1 94.5 207 GLU A O 1
ATOM 1595 N N . PHE A 1 208 ? -13.438 -31.234 -18.531 1 95.94 208 PHE A N 1
ATOM 1596 C CA . PHE A 1 208 ? -12.32 -32.125 -18.234 1 95.94 208 PHE A CA 1
ATOM 1597 C C . PHE A 1 208 ? -11.891 -31.969 -16.781 1 95.94 208 PHE A C 1
ATOM 1599 O O . PHE A 1 208 ? -11.633 -32.969 -16.094 1 95.94 208 PHE A O 1
ATOM 1606 N N . TYR A 1 209 ? -11.844 -30.75 -16.266 1 93.94 209 TYR A N 1
ATOM 1607 C CA . TYR A 1 209 ? -11.359 -30.469 -14.93 1 93.94 209 TYR A CA 1
ATOM 1608 C C . TYR A 1 209 ? -12.391 -30.875 -13.883 1 93.94 209 TYR A C 1
ATOM 1610 O O . TYR A 1 209 ? -12.047 -31.438 -12.844 1 93.94 209 TYR A O 1
ATOM 1618 N N . ASP A 1 210 ? -13.633 -30.594 -14.109 1 91.81 210 ASP A N 1
ATOM 1619 C CA . ASP A 1 210 ? -14.602 -30.875 -13.055 1 91.81 210 ASP A CA 1
ATOM 1620 C C . ASP A 1 210 ? -15.164 -32.281 -13.188 1 91.81 210 ASP A C 1
ATOM 1622 O O . ASP A 1 210 ? -15.328 -33 -12.195 1 91.81 210 ASP A O 1
ATOM 1626 N N . ARG A 1 211 ? -15.344 -32.844 -14.445 1 91.88 211 ARG A N 1
ATOM 1627 C CA . ARG A 1 211 ? -15.961 -34.156 -14.602 1 91.88 211 ARG A CA 1
ATOM 1628 C C . ARG A 1 211 ? -14.906 -35.281 -14.68 1 91.88 211 ARG A C 1
ATOM 1630 O O . ARG A 1 211 ? -15.078 -36.344 -14.102 1 91.88 211 ARG A O 1
ATOM 1637 N N . THR A 1 212 ? -13.875 -35 -15.367 1 93.44 212 THR A N 1
ATOM 1638 C CA . THR A 1 212 ? -12.852 -36.031 -15.547 1 93.44 212 THR A CA 1
ATOM 1639 C C . THR A 1 212 ? -11.898 -36.062 -14.352 1 93.44 212 THR A C 1
ATOM 1641 O O . THR A 1 212 ? -11.703 -37.094 -13.742 1 93.44 212 THR A O 1
ATOM 1644 N N . LEU A 1 213 ? -11.359 -34.906 -13.969 1 92.31 213 LEU A N 1
ATOM 1645 C CA . LEU A 1 213 ? -10.414 -34.844 -12.859 1 92.31 213 LEU A CA 1
ATOM 1646 C C . LEU A 1 213 ? -11.141 -34.844 -11.523 1 92.31 213 LEU A C 1
ATOM 1648 O O . LEU A 1 213 ? -10.547 -35.125 -10.477 1 92.31 213 LEU A O 1
ATOM 1652 N N . GLY A 1 214 ? -12.367 -34.438 -11.531 1 89.06 214 GLY A N 1
ATOM 1653 C CA . GLY A 1 214 ? -13.18 -34.5 -10.328 1 89.06 214 GLY A CA 1
ATOM 1654 C C . GLY A 1 214 ? -13.039 -33.281 -9.453 1 89.06 214 GLY A C 1
ATOM 1655 O O . GLY A 1 214 ? -13.391 -33.312 -8.273 1 89.06 214 GLY A O 1
ATOM 1656 N N . LEU A 1 215 ? -12.5 -32.156 -9.953 1 89.75 215 LEU A N 1
ATOM 1657 C CA . LEU A 1 215 ? -12.461 -30.906 -9.188 1 89.75 215 LEU A CA 1
ATOM 1658 C C . LEU A 1 215 ? -13.836 -30.266 -9.133 1 89.75 215 LEU A C 1
ATOM 1660 O O . LEU A 1 215 ? -14.664 -30.469 -10.023 1 89.75 215 LEU A O 1
ATOM 1664 N N . GLN A 1 216 ? -14.055 -29.516 -8.094 1 88.81 216 GLN A N 1
ATOM 1665 C CA . GLN A 1 216 ? -15.328 -28.812 -7.961 1 88.81 216 GLN A CA 1
ATOM 1666 C C . GLN A 1 216 ? -15.25 -27.422 -8.586 1 88.81 216 GLN A C 1
ATOM 1668 O O . GLN A 1 216 ? -14.445 -26.594 -8.164 1 88.81 216 GLN A O 1
ATOM 1673 N N . ARG A 1 217 ? -16.062 -27.203 -9.539 1 90.94 217 ARG A N 1
ATOM 1674 C CA . ARG A 1 217 ? -16.141 -25.875 -10.148 1 90.94 217 ARG A CA 1
ATOM 1675 C C . ARG A 1 217 ? -16.844 -24.891 -9.219 1 90.94 217 ARG A C 1
ATOM 1677 O O . ARG A 1 217 ? -18.062 -24.891 -9.117 1 90.94 217 ARG A O 1
ATOM 1684 N N . ALA A 1 218 ? -16.141 -24.047 -8.617 1 88.62 218 ALA A N 1
ATOM 1685 C CA . ALA A 1 218 ? -16.656 -23.141 -7.598 1 88.62 218 ALA A CA 1
ATOM 1686 C C . ALA A 1 218 ? -17.125 -21.828 -8.211 1 88.62 218 ALA A C 1
ATOM 1688 O O . ALA A 1 218 ? -18.047 -21.203 -7.707 1 88.62 218 ALA A O 1
ATOM 1689 N N . THR A 1 219 ? -16.422 -21.312 -9.203 1 89.81 219 THR A N 1
ATOM 1690 C CA . THR A 1 219 ? -16.781 -20.094 -9.93 1 89.81 219 THR A CA 1
ATOM 1691 C C . THR A 1 219 ? -16.688 -20.312 -11.438 1 89.81 219 THR A C 1
ATOM 1693 O O . THR A 1 219 ? -15.852 -21.094 -11.906 1 89.81 219 THR A O 1
ATOM 1696 N N . ASP A 1 220 ? -17.594 -19.719 -12.148 1 93.12 220 ASP A N 1
ATOM 1697 C CA . ASP A 1 220 ? -17.562 -19.656 -13.609 1 93.12 220 ASP A CA 1
ATOM 1698 C C . ASP A 1 220 ? -18.234 -18.375 -14.109 1 93.12 220 ASP A C 1
ATOM 1700 O O . ASP A 1 220 ? -19.438 -18.359 -14.359 1 93.12 220 ASP A O 1
ATOM 1704 N N . GLN A 1 221 ? -17.375 -17.375 -14.266 1 91.94 221 GLN A N 1
ATOM 1705 C CA . GLN A 1 221 ? -17.922 -16.062 -14.609 1 91.94 221 GLN A CA 1
ATOM 1706 C C . GLN A 1 221 ? -17.25 -15.523 -15.875 1 91.94 221 GLN A C 1
ATOM 1708 O O . GLN A 1 221 ? -16.078 -15.797 -16.141 1 91.94 221 GLN A O 1
ATOM 1713 N N . SER A 1 222 ? -18.062 -14.953 -16.641 1 89.25 222 SER A N 1
ATOM 1714 C CA . SER A 1 222 ? -17.562 -14.148 -17.75 1 89.25 222 SER A CA 1
ATOM 1715 C C . SER A 1 222 ? -17.562 -12.664 -17.406 1 89.25 222 SER A C 1
ATOM 1717 O O . SER A 1 222 ? -18.609 -12.109 -17.062 1 89.25 222 SER A O 1
ATOM 1719 N N . LEU A 1 223 ? -16.375 -12.055 -17.453 1 87.38 223 LEU A N 1
ATOM 1720 C CA . LEU A 1 223 ? -16.234 -10.688 -16.969 1 87.38 223 LEU A CA 1
ATOM 1721 C C . LEU A 1 223 ? -15.766 -9.766 -18.094 1 87.38 223 LEU A C 1
ATOM 1723 O O . LEU A 1 223 ? -14.844 -10.109 -18.844 1 87.38 223 LEU A O 1
ATOM 1727 N N . PRO A 1 224 ? -16.469 -8.672 -18.281 1 85.75 224 PRO A N 1
ATOM 1728 C CA . PRO A 1 224 ? -15.992 -7.68 -19.25 1 85.75 224 PRO A CA 1
ATOM 1729 C C . PRO A 1 224 ? -14.797 -6.879 -18.734 1 85.75 224 PRO A C 1
ATOM 1731 O O . PRO A 1 224 ? -14.57 -6.805 -17.531 1 85.75 224 PRO A O 1
ATOM 1734 N N . TYR A 1 225 ? -14.141 -6.324 -19.75 1 86.31 225 TYR A N 1
ATOM 1735 C CA . TYR A 1 225 ? -13.109 -5.359 -19.375 1 86.31 225 TYR A CA 1
ATOM 1736 C C . TYR A 1 225 ? -13.695 -4.227 -18.547 1 86.31 225 TYR A C 1
ATOM 1738 O O . TYR A 1 225 ? -14.688 -3.609 -18.938 1 86.31 225 TYR A O 1
ATOM 1746 N N . ASP A 1 226 ? -13.203 -4.047 -17.391 1 84.19 226 ASP A N 1
ATOM 1747 C CA . ASP A 1 226 ? -13.586 -2.969 -16.484 1 84.19 226 ASP A CA 1
ATOM 1748 C C . ASP A 1 226 ? -12.359 -2.293 -15.883 1 84.19 226 ASP A C 1
ATOM 1750 O O . ASP A 1 226 ? -11.758 -2.811 -14.938 1 84.19 226 ASP A O 1
ATOM 1754 N N . PRO A 1 227 ? -11.961 -1.129 -16.453 1 80.81 227 PRO A N 1
ATOM 1755 C CA . PRO A 1 227 ? -10.727 -0.478 -16.031 1 80.81 227 PRO A CA 1
ATOM 1756 C C . PRO A 1 227 ? -10.766 -0.043 -14.562 1 80.81 227 PRO A C 1
ATOM 1758 O O . PRO A 1 227 ? -9.727 0.284 -13.984 1 80.81 227 PRO A O 1
ATOM 1761 N N . SER A 1 228 ? -11.984 -0 -14.086 1 74.19 228 SER A N 1
ATOM 1762 C CA . SER A 1 228 ? -12.102 0.409 -12.688 1 74.19 228 SER A CA 1
ATOM 1763 C C . SER A 1 228 ? -11.75 -0.733 -11.742 1 74.19 228 SER A C 1
ATOM 1765 O O . SER A 1 228 ? -11.547 -0.517 -10.547 1 74.19 228 SER A O 1
ATOM 1767 N N . ARG A 1 229 ? -11.617 -1.854 -12.328 1 76.94 229 ARG A N 1
ATOM 1768 C CA . ARG A 1 229 ? -11.273 -3.023 -11.531 1 76.94 229 ARG A CA 1
ATOM 1769 C C . ARG A 1 229 ? -9.781 -3.34 -11.641 1 76.94 229 ARG A C 1
ATOM 1771 O O . ARG A 1 229 ? -9.094 -2.809 -12.516 1 76.94 229 ARG A O 1
ATOM 1778 N N . GLY A 1 230 ? -9.266 -4.07 -10.75 1 79.19 230 GLY A N 1
ATOM 1779 C CA . GLY A 1 230 ? -7.84 -4.359 -10.68 1 79.19 230 GLY A CA 1
ATOM 1780 C C . GLY A 1 230 ? -7.375 -5.312 -11.766 1 79.19 230 GLY A C 1
ATOM 1781 O O . GLY A 1 230 ? -6.215 -5.262 -12.188 1 79.19 230 GLY A O 1
ATOM 1782 N N . ALA A 1 231 ? -8.258 -6.086 -12.375 1 77.81 231 ALA A N 1
ATOM 1783 C CA . ALA A 1 231 ? -7.902 -7.207 -13.242 1 77.81 231 ALA A CA 1
ATOM 1784 C C . ALA A 1 231 ? -7.207 -6.723 -14.508 1 77.81 231 ALA A C 1
ATOM 1786 O O . ALA A 1 231 ? -6.195 -7.293 -14.922 1 77.81 231 ALA A O 1
ATOM 1787 N N . PRO A 1 232 ? -7.734 -5.652 -15.109 1 81.88 232 PRO A N 1
ATOM 1788 C CA . PRO A 1 232 ? -7.082 -5.215 -16.344 1 81.88 232 PRO A CA 1
ATOM 1789 C C . PRO A 1 232 ? -5.617 -4.836 -16.141 1 81.88 232 PRO A C 1
ATOM 1791 O O . PRO A 1 232 ? -4.77 -5.156 -16.969 1 81.88 232 PRO A O 1
ATOM 1794 N N . ARG A 1 233 ? -5.305 -4.273 -15.031 1 85.12 233 ARG A N 1
ATOM 1795 C CA . ARG A 1 233 ? -3.926 -3.885 -14.758 1 85.12 233 ARG A CA 1
ATOM 1796 C C . ARG A 1 233 ? -3.086 -5.094 -14.359 1 85.12 233 ARG A C 1
ATOM 1798 O O . ARG A 1 233 ? -1.951 -5.246 -14.812 1 85.12 233 ARG A O 1
ATOM 1805 N N . LEU A 1 234 ? -3.631 -5.941 -13.586 1 87.69 234 LEU A N 1
ATOM 1806 C CA . LEU A 1 234 ? -2.895 -7.078 -13.047 1 87.69 234 LEU A CA 1
ATOM 1807 C C . LEU A 1 234 ? -2.58 -8.094 -14.141 1 87.69 234 LEU A C 1
ATOM 1809 O O . LEU A 1 234 ? -1.5 -8.688 -14.148 1 87.69 234 LEU A O 1
ATOM 1813 N N . LEU A 1 235 ? -3.557 -8.234 -15.055 1 84.06 235 LEU A N 1
ATOM 1814 C CA . LEU A 1 235 ? -3.447 -9.336 -16 1 84.06 235 LEU A CA 1
ATOM 1815 C C . LEU A 1 235 ? -3.283 -8.812 -17.422 1 84.06 235 LEU A C 1
ATOM 1817 O O . LEU A 1 235 ? -3.395 -9.57 -18.391 1 84.06 235 LEU A O 1
ATOM 1821 N N . ASP A 1 236 ? -3.07 -7.535 -17.531 1 85.75 236 ASP A N 1
ATOM 1822 C CA . ASP A 1 236 ? -2.812 -6.883 -18.812 1 85.75 236 ASP A CA 1
ATOM 1823 C C . ASP A 1 236 ? -3.959 -7.121 -19.797 1 85.75 236 ASP A C 1
ATOM 1825 O O . ASP A 1 236 ? -3.732 -7.555 -20.938 1 85.75 236 ASP A O 1
ATOM 1829 N N . LEU A 1 237 ? -5.184 -6.996 -19.312 1 87.81 237 LEU A N 1
ATOM 1830 C CA . LEU A 1 237 ? -6.352 -7.133 -20.172 1 87.81 237 LEU A CA 1
ATOM 1831 C C . LEU A 1 237 ? -6.516 -5.906 -21.062 1 87.81 237 LEU A C 1
ATOM 1833 O O . LEU A 1 237 ? -6.09 -4.805 -20.703 1 87.81 237 LEU A O 1
ATOM 1837 N N . ARG A 1 238 ? -7.156 -6.117 -22.203 1 87.56 238 ARG A N 1
ATOM 1838 C CA . ARG A 1 238 ? -7.32 -5.035 -23.172 1 87.56 238 ARG A CA 1
ATOM 1839 C C . ARG A 1 238 ? -8.766 -4.555 -23.219 1 87.56 238 ARG A C 1
ATOM 1841 O O . ARG A 1 238 ? -9.688 -5.316 -22.922 1 87.56 238 ARG A O 1
ATOM 1848 N N . GLU A 1 239 ? -8.828 -3.314 -23.625 1 88.5 239 GLU A N 1
ATOM 1849 C CA . GLU A 1 239 ? -10.172 -2.752 -23.766 1 88.5 239 GLU A CA 1
ATOM 1850 C C . GLU A 1 239 ? -11.023 -3.564 -24.734 1 88.5 239 GLU A C 1
ATOM 1852 O O . GLU A 1 239 ? -10.547 -3.965 -25.797 1 88.5 239 GLU A O 1
ATOM 1857 N N . GLY A 1 240 ? -12.266 -3.816 -24.328 1 85.12 240 GLY A N 1
ATOM 1858 C CA . GLY A 1 240 ? -13.188 -4.551 -25.172 1 85.12 240 GLY A CA 1
ATOM 1859 C C . GLY A 1 240 ? -13.086 -6.055 -25.016 1 85.12 240 GLY A C 1
ATOM 1860 O O . GLY A 1 240 ? -13.906 -6.805 -25.547 1 85.12 240 GLY A O 1
ATOM 1861 N N . GLU A 1 241 ? -12.133 -6.48 -24.281 1 85.62 241 GLU A N 1
ATOM 1862 C CA . GLU A 1 241 ? -11.914 -7.914 -24.109 1 85.62 241 GLU A CA 1
ATOM 1863 C C . GLU A 1 241 ? -12.797 -8.477 -23.016 1 85.62 241 GLU A C 1
ATOM 1865 O O . GLU A 1 241 ? -13.18 -7.762 -22.078 1 85.62 241 GLU A O 1
ATOM 1870 N N . TRP A 1 242 ? -13.273 -9.648 -23.297 1 83.94 242 TRP A N 1
ATOM 1871 C CA . TRP A 1 242 ? -13.945 -10.453 -22.281 1 83.94 242 TRP A CA 1
ATOM 1872 C C . TRP A 1 242 ? -13.062 -11.625 -21.844 1 83.94 242 TRP A C 1
ATOM 1874 O O . TRP A 1 242 ? -12.344 -12.203 -22.656 1 83.94 242 TRP A O 1
ATOM 1884 N N . HIS A 1 243 ? -13.148 -11.883 -20.547 1 87.25 243 HIS A N 1
ATOM 1885 C CA . HIS A 1 243 ? -12.422 -13.047 -20.062 1 87.25 243 HIS A CA 1
ATOM 1886 C C . HIS A 1 243 ? -13.25 -13.852 -19.062 1 87.25 243 HIS A C 1
ATOM 1888 O O . HIS A 1 243 ? -14.133 -13.297 -18.406 1 87.25 243 HIS A O 1
ATOM 1894 N N . GLY A 1 244 ? -13.016 -15.094 -19.078 1 91.12 244 GLY A N 1
ATOM 1895 C CA . GLY A 1 244 ? -13.617 -15.961 -18.078 1 91.12 244 GLY A CA 1
ATOM 1896 C C . GLY A 1 244 ? -12.75 -16.125 -16.844 1 91.12 244 GLY A C 1
ATOM 1897 O O . GLY A 1 244 ? -11.523 -16.172 -16.938 1 91.12 244 GLY A O 1
ATOM 1898 N N . LEU A 1 245 ? -13.367 -16.141 -15.695 1 92.69 245 LEU A N 1
ATOM 1899 C CA . LEU A 1 245 ? -12.758 -16.547 -14.438 1 92.69 245 LEU A CA 1
ATOM 1900 C C . LEU A 1 245 ? -13.414 -17.812 -13.891 1 92.69 245 LEU A C 1
ATOM 1902 O O . LEU A 1 245 ? -14.594 -17.812 -13.555 1 92.69 245 LEU A O 1
ATOM 1906 N N . VAL A 1 246 ? -12.633 -18.859 -13.82 1 94.81 246 VAL A N 1
ATOM 1907 C CA . VAL A 1 246 ? -13.141 -20.156 -13.375 1 94.81 246 VAL A CA 1
ATOM 1908 C C . VAL A 1 246 ? -12.266 -20.688 -12.242 1 94.81 246 VAL A C 1
ATOM 1910 O O . VAL A 1 246 ? -11.047 -20.812 -12.391 1 94.81 246 VAL A O 1
ATOM 1913 N N . ASP A 1 247 ? -12.898 -20.969 -11.141 1 93.56 247 ASP A N 1
ATOM 1914 C CA . ASP A 1 247 ? -12.195 -21.547 -10 1 93.56 247 ASP A CA 1
ATOM 1915 C C . ASP A 1 247 ? -12.586 -23.016 -9.805 1 93.56 247 ASP A C 1
ATOM 1917 O O . ASP A 1 247 ? -13.766 -23.375 -9.906 1 93.56 247 ASP A O 1
ATOM 1921 N N . PHE A 1 248 ? -11.586 -23.875 -9.594 1 92.81 248 PHE A N 1
ATOM 1922 C CA . PHE A 1 248 ? -11.797 -25.266 -9.242 1 92.81 248 PHE A CA 1
ATOM 1923 C C . PHE A 1 248 ? -11.234 -25.562 -7.855 1 92.81 248 PHE A C 1
ATOM 1925 O O . PHE A 1 248 ? -10.07 -25.266 -7.574 1 92.81 248 PHE A O 1
ATOM 1932 N N . ASP A 1 249 ? -12.039 -26.141 -7.016 1 89 249 ASP A N 1
ATOM 1933 C CA . ASP A 1 249 ? -11.617 -26.562 -5.68 1 89 249 ASP A CA 1
ATOM 1934 C C . ASP A 1 249 ? -11.508 -28.078 -5.582 1 89 249 ASP A C 1
ATOM 1936 O O . ASP A 1 249 ? -12.008 -28.797 -6.445 1 89 249 ASP A O 1
ATOM 1940 N N . ALA A 1 250 ? -10.758 -28.5 -4.562 1 82.38 250 ALA A N 1
ATOM 1941 C CA . ALA A 1 250 ? -10.734 -29.938 -4.293 1 82.38 250 ALA A CA 1
ATOM 1942 C C . ALA A 1 250 ? -12.133 -30.469 -4 1 82.38 250 ALA A C 1
ATOM 1944 O O . ALA A 1 250 ? -12.969 -29.75 -3.432 1 82.38 250 ALA A O 1
ATOM 1945 N N . ALA A 1 251 ? -12.398 -31.609 -4.52 1 69.75 251 ALA A N 1
ATOM 1946 C CA . ALA A 1 251 ? -13.703 -32.219 -4.25 1 69.75 251 ALA A CA 1
ATOM 1947 C C . ALA A 1 251 ? -13.812 -32.656 -2.797 1 69.75 251 ALA A C 1
ATOM 1949 O O . ALA A 1 251 ? -12.898 -33.312 -2.268 1 69.75 251 ALA A O 1
ATOM 1950 N N . VAL A 1 252 ? -14.094 -31.656 -1.829 1 57.53 252 VAL A N 1
ATOM 1951 C CA . VAL A 1 252 ? -14.188 -32.062 -0.432 1 57.53 252 VAL A CA 1
ATOM 1952 C C . VAL A 1 252 ? -15.391 -33 -0.244 1 57.53 252 VAL A C 1
ATOM 1954 O O . VAL A 1 252 ? -16.469 -32.75 -0.797 1 57.53 252 VAL A O 1
ATOM 1957 N N . ALA A 1 253 ? -15.086 -34.188 0.194 1 48.06 253 ALA A N 1
ATOM 1958 C CA . ALA A 1 253 ? -16.203 -35 0.645 1 48.06 253 ALA A CA 1
ATOM 1959 C C . ALA A 1 253 ? -17.125 -34.219 1.577 1 48.06 253 ALA A C 1
ATOM 1961 O O . ALA A 1 253 ? -16.672 -33.344 2.311 1 48.06 253 ALA A O 1
ATOM 1962 N N . ALA A 1 254 ? -18.422 -34.25 1.29 1 43.09 254 ALA A N 1
ATOM 1963 C CA . ALA A 1 254 ? -19.5 -33.656 2.074 1 43.09 254 ALA A CA 1
ATOM 1964 C C . ALA A 1 254 ? -19.188 -33.688 3.566 1 43.09 254 ALA A C 1
ATOM 1966 O O . ALA A 1 254 ? -19.594 -32.812 4.324 1 43.09 254 ALA A O 1
ATOM 1967 N N . THR A 1 255 ? -18.797 -34.844 4.051 1 40.06 255 THR A N 1
ATOM 1968 C CA . THR A 1 255 ? -18.688 -35.031 5.492 1 40.06 255 THR A CA 1
ATOM 1969 C C . THR A 1 255 ? -17.453 -34.344 6.047 1 40.06 255 THR A C 1
ATOM 1971 O O . THR A 1 255 ? -17.188 -34.406 7.246 1 40.06 255 THR A O 1
ATOM 1974 N N . ASP A 1 256 ? -16.5 -34.094 5.25 1 43.03 256 ASP A N 1
ATOM 1975 C CA . ASP A 1 256 ? -15.281 -33.594 5.855 1 43.03 256 ASP A CA 1
ATOM 1976 C C . ASP A 1 256 ? -15.391 -32.094 6.148 1 43.03 256 ASP A C 1
ATOM 1978 O O . ASP A 1 256 ? -15.539 -31.281 5.227 1 43.03 256 ASP A O 1
ATOM 1982 N N . PRO A 1 257 ? -15.891 -31.875 7.289 1 41.41 257 PRO A N 1
ATOM 1983 C CA . PRO A 1 257 ? -15.883 -30.484 7.746 1 41.41 257 PRO A CA 1
ATOM 1984 C C . PRO A 1 257 ? -14.578 -29.766 7.426 1 41.41 257 PRO A C 1
ATOM 1986 O O . PRO A 1 257 ? -14.297 -28.703 7.992 1 41.41 257 PRO A O 1
ATOM 1989 N N . ALA A 1 258 ? -13.664 -30.547 6.773 1 44.44 258 ALA A N 1
ATOM 1990 C CA . ALA A 1 258 ? -12.328 -29.969 6.863 1 44.44 258 ALA A CA 1
ATOM 1991 C C . ALA A 1 258 ? -12.305 -28.531 6.348 1 44.44 258 ALA A C 1
ATOM 1993 O O . ALA A 1 258 ? -13.141 -28.156 5.52 1 44.44 258 ALA A O 1
ATOM 1994 N N . PRO A 1 259 ? -11.391 -27.812 7.023 1 44.66 259 PRO A N 1
ATOM 1995 C CA . PRO A 1 259 ? -11.031 -26.422 6.777 1 44.66 259 PRO A CA 1
ATOM 1996 C C . PRO A 1 259 ? -10.945 -26.078 5.293 1 44.66 259 PRO A C 1
ATOM 1998 O O . PRO A 1 259 ? -10.828 -26.984 4.457 1 44.66 259 PRO A O 1
ATOM 2001 N N . VAL A 1 260 ? -11.242 -24.891 4.961 1 44.38 260 VAL A N 1
ATOM 2002 C CA . VAL A 1 260 ? -11.039 -24.172 3.711 1 44.38 260 VAL A CA 1
ATOM 2003 C C . VAL A 1 260 ? -9.828 -24.734 2.979 1 44.38 260 VAL A C 1
ATOM 2005 O O . VAL A 1 260 ? -8.695 -24.656 3.477 1 44.38 260 VAL A O 1
ATOM 2008 N N . ARG A 1 261 ? -9.969 -25.938 2.359 1 51.72 261 ARG A N 1
ATOM 2009 C CA . ARG A 1 261 ? -8.875 -26.484 1.557 1 51.72 261 ARG A CA 1
ATOM 2010 C C . ARG A 1 261 ? -8.281 -25.422 0.644 1 51.72 261 ARG A C 1
ATOM 2012 O O . ARG A 1 261 ? -9 -24.812 -0.152 1 51.72 261 ARG A O 1
ATOM 2019 N N . ALA A 1 262 ? -7.117 -24.828 0.981 1 56.34 262 ALA A N 1
ATOM 2020 C CA . ALA A 1 262 ? -6.371 -23.625 0.642 1 56.34 262 ALA A CA 1
ATOM 2021 C C . ALA A 1 262 ? -5.906 -23.656 -0.812 1 56.34 262 ALA A C 1
ATOM 2023 O O . ALA A 1 262 ? -5.832 -22.609 -1.469 1 56.34 262 ALA A O 1
ATOM 2024 N N . ALA A 1 263 ? -5.777 -24.828 -1.615 1 76.38 263 ALA A N 1
ATOM 2025 C CA . ALA A 1 263 ? -5.156 -24.625 -2.92 1 76.38 263 ALA A CA 1
ATOM 2026 C C . ALA A 1 263 ? -6.188 -24.719 -4.043 1 76.38 263 ALA A C 1
ATOM 2028 O O . ALA A 1 263 ? -6.793 -25.766 -4.246 1 76.38 263 ALA A O 1
ATOM 2029 N N . ARG A 1 264 ? -6.609 -23.688 -4.574 1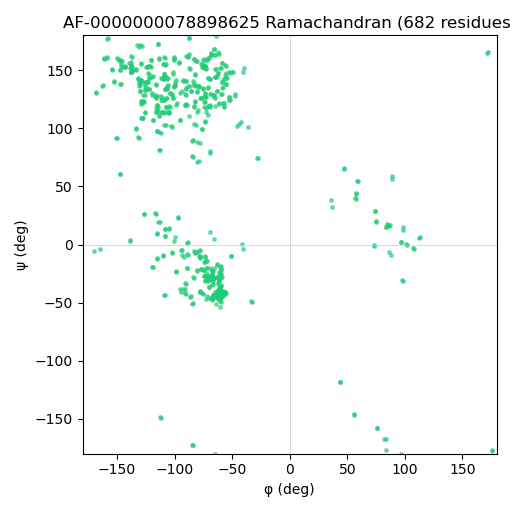 89.62 264 ARG A N 1
ATOM 2030 C CA . ARG A 1 264 ? -7.578 -23.453 -5.645 1 89.62 264 ARG A CA 1
ATOM 2031 C C . ARG A 1 264 ? -6.883 -23.312 -6.992 1 89.62 264 ARG A C 1
ATOM 2033 O O . ARG A 1 264 ? -5.832 -22.672 -7.086 1 89.62 264 ARG A O 1
ATOM 2040 N N . LEU A 1 265 ? -7.461 -24.125 -7.969 1 94.5 265 LEU A N 1
ATOM 2041 C CA . LEU A 1 265 ? -7.051 -23.844 -9.336 1 94.5 265 LEU A CA 1
ATOM 2042 C C . LEU A 1 265 ? -7.855 -22.703 -9.93 1 94.5 265 LEU A C 1
ATOM 2044 O O . LEU A 1 265 ? -9.086 -22.766 -9.984 1 94.5 265 LEU A O 1
ATOM 2048 N N . ARG A 1 266 ? -7.168 -21.672 -10.297 1 95 266 ARG A N 1
ATOM 2049 C CA . ARG A 1 266 ? -7.824 -20.516 -10.914 1 95 266 ARG A CA 1
ATOM 2050 C C . ARG A 1 266 ? -7.469 -20.422 -12.391 1 95 266 ARG A C 1
ATOM 2052 O O . ARG A 1 266 ? -6.297 -20.297 -12.75 1 95 266 ARG A O 1
ATOM 2059 N N . VAL A 1 267 ? -8.523 -20.391 -13.195 1 95.88 267 VAL A N 1
ATOM 2060 C CA . VAL A 1 267 ? -8.336 -20.359 -14.641 1 95.88 267 VAL A CA 1
ATOM 2061 C C . VAL A 1 267 ? -8.859 -19.047 -15.211 1 95.88 267 VAL A C 1
ATOM 2063 O O . VAL A 1 267 ? -10.031 -18.719 -15.031 1 95.88 267 VAL A O 1
ATOM 2066 N N . LEU A 1 268 ? -7.973 -18.359 -15.812 1 94.69 268 LEU A N 1
ATOM 2067 C CA . LEU A 1 268 ? -8.391 -17.25 -16.672 1 94.69 268 LEU A CA 1
ATOM 2068 C C . LEU A 1 268 ? -8.602 -17.734 -18.109 1 94.69 268 LEU A C 1
ATOM 2070 O O . LEU A 1 268 ? -7.664 -18.219 -18.75 1 94.69 268 LEU A O 1
ATOM 2074 N N . ARG A 1 269 ? -9.781 -17.547 -18.547 1 94.81 269 ARG A N 1
ATOM 2075 C CA . ARG A 1 269 ? -10.141 -18.094 -19.844 1 94.81 269 ARG A CA 1
ATOM 2076 C C . ARG A 1 269 ? -10.383 -16.969 -20.859 1 94.81 269 ARG A C 1
ATOM 2078 O O . ARG A 1 269 ? -11.156 -16.047 -20.594 1 94.81 269 ARG A O 1
ATOM 2085 N N . PHE A 1 270 ? -9.688 -17.109 -21.969 1 93.69 270 PHE A N 1
ATOM 2086 C CA . PHE A 1 270 ? -9.867 -16.156 -23.062 1 93.69 270 PHE A CA 1
ATOM 2087 C C . PHE A 1 270 ? -10.562 -16.812 -24.25 1 93.69 270 PHE A C 1
ATOM 2089 O O . PHE A 1 270 ? -10.453 -18.016 -24.453 1 93.69 270 PHE A O 1
ATOM 2096 N N . ARG A 1 271 ? -11.203 -15.961 -25.016 1 90.38 271 ARG A N 1
ATOM 2097 C CA . ARG A 1 271 ? -11.828 -16.438 -26.234 1 90.38 271 ARG A CA 1
ATOM 2098 C C . ARG A 1 271 ? -10.781 -16.656 -27.328 1 90.38 271 ARG A C 1
ATOM 2100 O O . ARG A 1 271 ? -9.719 -16.031 -27.312 1 90.38 271 ARG A O 1
ATOM 2107 N N . SER A 1 272 ? -11.18 -17.531 -28.219 1 88.25 272 SER A N 1
ATOM 2108 C CA . SER A 1 272 ? -10.273 -17.828 -29.328 1 88.25 272 SER A CA 1
ATOM 2109 C C . SER A 1 272 ? -9.953 -16.578 -30.125 1 88.25 272 SER A C 1
ATOM 2111 O O . SER A 1 272 ? -8.852 -16.438 -30.656 1 88.25 272 SER A O 1
ATOM 2113 N N . ALA A 1 273 ? -10.82 -15.656 -30.141 1 86.38 273 ALA A N 1
ATOM 2114 C CA . ALA A 1 273 ? -10.672 -14.438 -30.922 1 86.38 273 ALA A CA 1
ATOM 2115 C C . ALA A 1 273 ? -9.617 -13.516 -30.312 1 86.38 273 ALA A C 1
ATOM 2117 O O . ALA A 1 273 ? -9.133 -12.586 -30.969 1 86.38 273 ALA A O 1
ATOM 2118 N N . SER A 1 274 ? -9.203 -13.789 -29.062 1 87.5 274 SER A N 1
ATOM 2119 C CA . SER A 1 274 ? -8.242 -12.93 -28.375 1 87.5 274 SER A CA 1
ATOM 2120 C C . SER A 1 274 ? -6.844 -13.094 -28.953 1 87.5 274 SER A C 1
ATOM 2122 O O . SER A 1 274 ? -6.004 -12.203 -28.812 1 87.5 274 SER A O 1
ATOM 2124 N N . ALA A 1 275 ? -6.512 -14.219 -29.516 1 89.88 275 ALA A N 1
ATOM 2125 C CA . ALA A 1 275 ? -5.258 -14.5 -30.219 1 89.88 275 ALA A CA 1
ATOM 2126 C C . ALA A 1 275 ? -4.062 -14.297 -29.281 1 89.88 275 ALA A C 1
ATOM 2128 O O . ALA A 1 275 ? -3.129 -13.555 -29.625 1 89.88 275 ALA A O 1
ATOM 2129 N N . LEU A 1 276 ? -4.023 -14.906 -28.188 1 94.31 276 LEU A N 1
ATOM 2130 C CA . LEU A 1 276 ? -2.914 -14.836 -27.25 1 94.31 276 LEU A CA 1
ATOM 2131 C C . LEU A 1 276 ? -1.677 -15.531 -27.812 1 94.31 276 LEU A C 1
ATOM 2133 O O . LEU A 1 276 ? -1.789 -16.562 -28.484 1 94.31 276 LEU A O 1
ATOM 2137 N N . PRO A 1 277 ? -0.518 -14.93 -27.516 1 95.38 277 PRO A N 1
ATOM 2138 C CA . PRO A 1 277 ? 0.668 -15.75 -27.781 1 95.38 277 PRO A CA 1
ATOM 2139 C C . PRO A 1 277 ? 0.63 -17.094 -27.062 1 95.38 277 PRO A C 1
ATOM 2141 O O . PRO A 1 277 ? -0.124 -17.266 -26.109 1 95.38 277 PRO A O 1
ATOM 2144 N N . ASP A 1 278 ? 1.368 -18.094 -27.656 1 97 278 ASP A N 1
ATOM 2145 C CA . ASP A 1 278 ? 1.365 -19.438 -27.094 1 97 278 ASP A CA 1
ATOM 2146 C C . ASP A 1 278 ? 2.693 -19.766 -26.406 1 97 278 ASP A C 1
ATOM 2148 O O . ASP A 1 278 ? 3.748 -19.734 -27.047 1 97 278 ASP A O 1
ATOM 2152 N N . ALA A 1 279 ? 2.633 -20.031 -25.125 1 97.56 279 ALA A N 1
ATOM 2153 C CA . ALA A 1 279 ? 3.838 -20.375 -24.375 1 97.56 279 ALA A CA 1
ATOM 2154 C C . ALA A 1 279 ? 3.666 -21.688 -23.625 1 97.56 279 ALA A C 1
ATOM 2156 O O . ALA A 1 279 ? 4.285 -21.906 -22.578 1 97.56 279 ALA A O 1
ATOM 2157 N N . ARG A 1 280 ? 2.811 -22.578 -24.078 1 96.88 280 ARG A N 1
ATOM 2158 C CA . ARG A 1 280 ? 2.566 -23.859 -23.422 1 96.88 280 ARG A CA 1
ATOM 2159 C C . ARG A 1 280 ? 3.828 -24.719 -23.406 1 96.88 280 ARG A C 1
ATOM 2161 O O . ARG A 1 280 ? 4.074 -25.453 -22.453 1 96.88 280 ARG A O 1
ATOM 2168 N N . ARG A 1 281 ? 4.645 -24.578 -24.438 1 96.38 281 ARG A N 1
ATOM 2169 C CA . ARG A 1 281 ? 5.898 -25.328 -24.484 1 96.38 281 ARG A CA 1
ATOM 2170 C C . ARG A 1 281 ? 6.863 -24.844 -23.406 1 96.38 281 ARG A C 1
ATOM 2172 O O . ARG A 1 281 ? 7.605 -25.641 -22.828 1 96.38 281 ARG A O 1
ATOM 2179 N N . GLU A 1 282 ? 6.855 -23.578 -23.109 1 97.44 282 GLU A N 1
ATOM 2180 C CA . GLU A 1 282 ? 7.742 -22.969 -22.125 1 97.44 282 GLU A CA 1
ATOM 2181 C C . GLU A 1 282 ? 7.266 -23.234 -20.703 1 97.44 282 GLU A C 1
ATOM 2183 O O . GLU A 1 282 ? 7.977 -22.938 -19.734 1 97.44 282 GLU A O 1
ATOM 2188 N N . SER A 1 283 ? 6.137 -23.844 -20.609 1 97.06 283 SER A N 1
ATOM 2189 C CA . SER A 1 283 ? 5.496 -24.031 -19.312 1 97.06 283 SER A CA 1
ATOM 2190 C C . SER A 1 283 ? 5.375 -25.516 -18.969 1 97.06 283 SER A C 1
ATOM 2192 O O . SER A 1 283 ? 4.477 -25.922 -18.234 1 97.06 283 SER A O 1
ATOM 2194 N N . ARG A 1 284 ? 6.188 -26.391 -19.438 1 97.38 284 ARG A N 1
ATOM 2195 C CA . ARG A 1 284 ? 6.168 -27.828 -19.219 1 97.38 284 ARG A CA 1
ATOM 2196 C C . ARG A 1 284 ? 7.383 -28.281 -18.422 1 97.38 284 ARG A C 1
ATOM 2198 O O . ARG A 1 284 ? 8.391 -27.562 -18.359 1 97.38 284 ARG A O 1
ATOM 2205 N N . PRO A 1 285 ? 7.242 -29.469 -17.828 1 98.06 285 PRO A N 1
ATOM 2206 C CA . PRO A 1 285 ? 8.414 -29.969 -17.094 1 98.06 285 PRO A CA 1
ATOM 2207 C C . PRO A 1 285 ? 9.68 -29.969 -17.953 1 98.06 285 PRO A C 1
ATOM 2209 O O . PRO A 1 285 ? 9.617 -30.234 -19.156 1 98.06 285 PRO A O 1
ATOM 2212 N N . GLY A 1 286 ? 10.766 -29.781 -17.391 1 98.56 286 GLY A N 1
ATOM 2213 C CA . GLY A 1 286 ? 12.031 -29.609 -18.078 1 98.56 286 GLY A CA 1
ATOM 2214 C C . GLY A 1 286 ? 12.438 -28.156 -18.25 1 98.56 286 GLY A C 1
ATOM 2215 O O . GLY A 1 286 ? 13.625 -27.859 -18.359 1 98.56 286 GLY A O 1
ATOM 2216 N N . GLN A 1 287 ? 11.469 -27.312 -18.359 1 98.69 287 GLN A N 1
ATOM 2217 C CA . GLN A 1 287 ? 11.711 -25.875 -18.484 1 98.69 287 GLN A CA 1
ATOM 2218 C C . GLN A 1 287 ? 12.102 -25.266 -17.141 1 98.69 287 GLN A C 1
ATOM 2220 O O . GLN A 1 287 ? 11.719 -25.781 -16.094 1 98.69 287 GLN A O 1
ATOM 2225 N N . LEU A 1 288 ? 12.859 -24.172 -17.188 1 98.62 288 LEU A N 1
ATOM 2226 C CA . LEU A 1 288 ? 13.078 -23.375 -15.992 1 98.62 288 LEU A CA 1
ATOM 2227 C C . LEU A 1 288 ? 11.828 -22.594 -15.617 1 98.62 288 LEU A C 1
ATOM 2229 O O . LEU A 1 288 ? 11.008 -22.281 -16.484 1 98.62 288 LEU A O 1
ATOM 2233 N N . GLY A 1 289 ? 11.688 -22.328 -14.289 1 98.56 289 GLY A N 1
ATOM 2234 C CA . GLY A 1 289 ? 10.531 -21.578 -13.805 1 98.56 289 GLY A CA 1
ATOM 2235 C C . GLY A 1 289 ? 9.305 -22.453 -13.602 1 98.56 289 GLY A C 1
ATOM 2236 O O . GLY A 1 289 ? 9.406 -23.672 -13.531 1 98.56 289 GLY A O 1
ATOM 2237 N N . LEU A 1 290 ? 8.188 -21.828 -13.43 1 98.25 290 LEU A N 1
ATOM 2238 C CA . LEU A 1 290 ? 6.938 -22.562 -13.234 1 98.25 290 LEU A CA 1
ATOM 2239 C C . LEU A 1 290 ? 6.617 -23.422 -14.453 1 98.25 290 LEU A C 1
ATOM 2241 O O . LEU A 1 290 ? 6.434 -22.891 -15.555 1 98.25 290 LEU A O 1
ATOM 2245 N N . SER A 1 291 ? 6.477 -24.797 -14.258 1 98 291 SER A N 1
ATOM 2246 C CA . SER A 1 291 ? 6.457 -25.672 -15.414 1 98 291 SER A CA 1
ATOM 2247 C C . SER A 1 291 ? 5.41 -26.766 -15.25 1 98 291 SER A C 1
ATOM 2249 O O . SER A 1 291 ? 5.309 -27.672 -16.094 1 98 291 SER A O 1
ATOM 2251 N N . GLY A 1 292 ? 4.672 -26.719 -14.172 1 97.38 292 GLY A N 1
ATOM 2252 C CA . GLY A 1 292 ? 3.631 -27.734 -14.016 1 97.38 292 GLY A CA 1
ATOM 2253 C C . GLY A 1 292 ? 2.969 -27.688 -12.648 1 97.38 292 GLY A C 1
ATOM 2254 O O . GLY A 1 292 ? 3.434 -27 -11.742 1 97.38 292 GLY A O 1
ATOM 2255 N N . TYR A 1 293 ? 1.842 -28.359 -12.555 1 96.94 293 TYR A N 1
ATOM 2256 C CA . TYR A 1 293 ? 1.113 -28.578 -11.312 1 96.94 293 TYR A CA 1
ATOM 2257 C C . TYR A 1 293 ? 0.88 -30.062 -11.062 1 96.94 293 TYR A C 1
ATOM 2259 O O . TYR A 1 293 ? 0.82 -30.844 -12.008 1 96.94 293 TYR A O 1
ATOM 2267 N N . CYS A 1 294 ? 0.77 -30.359 -9.828 1 94.81 294 CYS A N 1
ATOM 2268 C CA . CYS A 1 294 ? 0.593 -31.75 -9.43 1 94.81 294 CYS A CA 1
ATOM 2269 C C . CYS A 1 294 ? -0.696 -31.938 -8.633 1 94.81 294 CYS A C 1
ATOM 2271 O O . CYS A 1 294 ? -0.981 -31.156 -7.723 1 94.81 294 CYS A O 1
ATOM 2273 N N . LEU A 1 295 ? -1.436 -32.969 -8.992 1 92.94 295 LEU A N 1
ATOM 2274 C CA . LEU A 1 295 ? -2.672 -33.312 -8.297 1 92.94 295 LEU A CA 1
ATOM 2275 C C . LEU A 1 295 ? -2.436 -34.469 -7.312 1 92.94 295 LEU A C 1
ATOM 2277 O O . LEU A 1 295 ? -1.701 -35.406 -7.613 1 92.94 295 LEU A O 1
ATOM 2281 N N . ARG A 1 296 ? -3.006 -34.25 -6.199 1 91.38 296 ARG A N 1
ATOM 2282 C CA . ARG A 1 296 ? -3.119 -35.375 -5.25 1 91.38 296 ARG A CA 1
ATOM 2283 C C . ARG A 1 296 ? -4.426 -36.125 -5.449 1 91.38 296 ARG A C 1
ATOM 2285 O O . ARG A 1 296 ? -5.504 -35.531 -5.426 1 91.38 296 ARG A O 1
ATOM 2292 N N . VAL A 1 297 ? -4.25 -37.469 -5.57 1 89.81 297 VAL A N 1
ATOM 2293 C CA . VAL A 1 297 ? -5.465 -38.219 -5.938 1 89.81 297 VAL A CA 1
ATOM 2294 C C . VAL A 1 297 ? -5.559 -39.5 -5.137 1 89.81 297 VAL A C 1
ATOM 2296 O O . VAL A 1 297 ? -4.543 -40.031 -4.66 1 89.81 297 VAL A O 1
ATOM 2299 N N . HIS A 1 298 ? -6.785 -39.875 -4.918 1 88.06 298 HIS A N 1
ATOM 2300 C CA . HIS A 1 298 ? -7.082 -41.219 -4.449 1 88.06 298 HIS A CA 1
ATOM 2301 C C . HIS A 1 298 ? -7.625 -42.094 -5.574 1 88.06 298 HIS A C 1
ATOM 2303 O O . HIS A 1 298 ? -8.656 -41.781 -6.172 1 88.06 298 HIS A O 1
ATOM 2309 N N . GLY A 1 299 ? -6.949 -43.188 -5.938 1 90.69 299 GLY A N 1
ATOM 2310 C CA . GLY A 1 299 ? -7.34 -44.031 -7.051 1 90.69 299 GLY A CA 1
ATOM 2311 C C . GLY A 1 299 ? -6.738 -43.594 -8.375 1 90.69 299 GLY A C 1
ATOM 2312 O O . GLY A 1 299 ? -7.465 -43.344 -9.336 1 90.69 299 GLY A O 1
ATOM 2313 N N . LEU A 1 300 ? -5.445 -43.594 -8.336 1 94.81 300 LEU A N 1
ATOM 2314 C CA . LEU A 1 300 ? -4.672 -43.094 -9.461 1 94.81 300 LEU A CA 1
ATOM 2315 C C . LEU A 1 300 ? -4.934 -43.938 -10.719 1 94.81 300 LEU A C 1
ATOM 2317 O O . LEU A 1 300 ? -5.074 -43.375 -11.812 1 94.81 300 LEU A O 1
ATOM 2321 N N . ALA A 1 301 ? -5.039 -45.188 -10.586 1 94.44 301 ALA A N 1
ATOM 2322 C CA . ALA A 1 301 ? -5.254 -46.062 -11.734 1 94.44 301 ALA A CA 1
ATOM 2323 C C . ALA A 1 301 ? -6.59 -45.781 -12.406 1 94.44 301 ALA A C 1
ATOM 2325 O O . ALA A 1 301 ? -6.668 -45.719 -13.641 1 94.44 301 ALA A O 1
ATOM 2326 N N . ALA A 1 302 ? -7.57 -45.625 -11.602 1 93.62 302 ALA A N 1
ATOM 2327 C CA . ALA A 1 302 ? -8.898 -45.312 -12.133 1 93.62 302 ALA A CA 1
ATOM 2328 C C . ALA A 1 302 ? -8.906 -43.969 -12.812 1 93.62 302 ALA A C 1
ATOM 2330 O O . ALA A 1 302 ? -9.516 -43.781 -13.867 1 93.62 302 ALA A O 1
ATOM 2331 N N . LEU A 1 303 ? -8.297 -43 -12.156 1 93.69 303 LEU A N 1
ATOM 2332 C CA . LEU A 1 303 ? -8.219 -41.688 -12.742 1 93.69 303 LEU A CA 1
ATOM 2333 C C . LEU A 1 303 ? -7.496 -41.719 -14.086 1 93.69 303 LEU A C 1
ATOM 2335 O O . LEU A 1 303 ? -7.922 -41.062 -15.047 1 93.69 303 LEU A O 1
ATOM 2339 N N . ARG A 1 304 ? -6.406 -42.438 -14.164 1 96.38 304 ARG A N 1
ATOM 2340 C CA . ARG A 1 304 ? -5.645 -42.531 -15.398 1 96.38 304 ARG A CA 1
ATOM 2341 C C . ARG A 1 304 ? -6.52 -43.062 -16.547 1 96.38 304 ARG A C 1
ATOM 2343 O O . ARG A 1 304 ? -6.434 -42.562 -17.672 1 96.38 304 ARG A O 1
ATOM 2350 N N . GLU A 1 305 ? -7.336 -44 -16.25 1 95.38 305 GLU A N 1
ATOM 2351 C CA . GLU A 1 305 ? -8.242 -44.562 -17.25 1 95.38 305 GLU A CA 1
ATOM 2352 C C . GLU A 1 305 ? -9.25 -43.5 -17.719 1 95.38 305 GLU A C 1
ATOM 2354 O O . GLU A 1 305 ? -9.523 -43.375 -18.922 1 95.38 305 GLU A O 1
ATOM 2359 N N . ARG A 1 306 ? -9.758 -42.781 -16.797 1 94.75 306 ARG A N 1
ATOM 2360 C CA . ARG A 1 306 ? -10.727 -41.75 -17.125 1 94.75 306 ARG A CA 1
ATOM 2361 C C . ARG A 1 306 ? -10.086 -40.656 -17.984 1 94.75 306 ARG A C 1
ATOM 2363 O O . ARG A 1 306 ? -10.703 -40.188 -18.938 1 94.75 306 ARG A O 1
ATOM 2370 N N . ILE A 1 307 ? -8.938 -40.281 -17.625 1 95.31 307 ILE A N 1
ATOM 2371 C CA . ILE A 1 307 ? -8.203 -39.219 -18.328 1 95.31 307 ILE A CA 1
ATOM 2372 C C . ILE A 1 307 ? -7.938 -39.656 -19.766 1 95.31 307 ILE A C 1
ATOM 2374 O O . ILE A 1 307 ? -8.148 -38.906 -20.703 1 95.31 307 ILE A O 1
ATOM 2378 N N . ALA A 1 308 ? -7.469 -40.906 -19.875 1 94.94 308 ALA A N 1
ATOM 2379 C CA . ALA A 1 308 ? -7.18 -41.438 -21.203 1 94.94 308 ALA A CA 1
ATOM 2380 C C . ALA A 1 308 ? -8.445 -41.469 -22.062 1 94.94 308 ALA A C 1
ATOM 2382 O O . ALA A 1 308 ? -8.406 -41.125 -23.25 1 94.94 308 ALA A O 1
ATOM 2383 N N . ALA A 1 309 ? -9.492 -41.812 -21.5 1 94.88 309 ALA A N 1
ATOM 2384 C CA . ALA A 1 309 ? -10.766 -41.906 -22.203 1 94.88 309 ALA A CA 1
ATOM 2385 C C . ALA A 1 309 ? -11.312 -40.531 -22.578 1 94.88 309 ALA A C 1
ATOM 2387 O O . ALA A 1 309 ? -12.062 -40.406 -23.547 1 94.88 309 ALA A O 1
ATOM 2388 N N . ALA A 1 310 ? -10.938 -39.562 -21.828 1 94.44 310 ALA A N 1
ATOM 2389 C CA . ALA A 1 310 ? -11.492 -38.219 -22 1 94.44 310 ALA A CA 1
ATOM 2390 C C . ALA A 1 310 ? -10.672 -37.406 -23.016 1 94.44 310 ALA A C 1
ATOM 2392 O O . ALA A 1 310 ? -10.914 -36.219 -23.203 1 94.44 310 ALA A O 1
ATOM 2393 N N . GLY A 1 311 ? -9.672 -37.938 -23.625 1 90.75 311 GLY A N 1
ATOM 2394 C CA . GLY A 1 311 ? -8.969 -37.312 -24.719 1 90.75 311 GLY A CA 1
ATOM 2395 C C . GLY A 1 311 ? -7.699 -36.625 -24.297 1 90.75 311 GLY A C 1
ATOM 2396 O O . GLY A 1 311 ? -7.191 -35.75 -25 1 90.75 311 GLY A O 1
ATOM 2397 N N . ALA A 1 312 ? -7.223 -36.875 -23.062 1 95.88 312 ALA A N 1
ATOM 2398 C CA . ALA A 1 312 ? -5.922 -36.344 -22.672 1 95.88 312 ALA A CA 1
ATOM 2399 C C . ALA A 1 312 ? -4.805 -36.938 -23.531 1 95.88 312 ALA A C 1
ATOM 2401 O O . ALA A 1 312 ? -4.906 -38.062 -24 1 95.88 312 ALA A O 1
ATOM 2402 N N . GLY A 1 313 ? -3.822 -36.094 -23.797 1 96.56 313 GLY A N 1
ATOM 2403 C CA . GLY A 1 313 ? -2.662 -36.531 -24.547 1 96.56 313 GLY A CA 1
ATOM 2404 C C . GLY A 1 313 ? -1.502 -36.938 -23.656 1 96.56 313 GLY A C 1
ATOM 2405 O O . GLY A 1 313 ? -1.479 -36.625 -22.469 1 96.56 313 GLY A O 1
ATOM 2406 N N . GLU A 1 314 ? -0.628 -37.781 -24.172 1 97.12 314 GLU A N 1
ATOM 2407 C CA . GLU A 1 314 ? 0.641 -38.188 -23.562 1 97.12 314 GLU A CA 1
ATOM 2408 C C . GLU A 1 314 ? 0.425 -38.812 -22.188 1 97.12 314 GLU A C 1
ATOM 2410 O O . GLU A 1 314 ? 1.16 -38.5 -21.25 1 97.12 314 GLU A O 1
ATOM 2415 N N . VAL A 1 315 ? -0.626 -39.594 -22.094 1 98.25 315 VAL A N 1
ATOM 2416 C CA . VAL A 1 315 ? -0.915 -40.25 -20.812 1 98.25 315 VAL A CA 1
ATOM 2417 C C . VAL A 1 315 ? 0.141 -41.312 -20.516 1 98.25 315 VAL A C 1
ATOM 2419 O O . VAL A 1 315 ? 0.28 -42.281 -21.281 1 98.25 315 VAL A O 1
ATOM 2422 N N . THR A 1 316 ? 0.856 -41.156 -19.469 1 98.31 316 THR A N 1
ATOM 2423 C CA . THR A 1 316 ? 1.955 -42.062 -19.156 1 98.31 316 THR A CA 1
ATOM 2424 C C . THR A 1 316 ? 1.461 -43.25 -18.328 1 98.31 316 THR A C 1
ATOM 2426 O O . THR A 1 316 ? 0.362 -43.219 -17.766 1 98.31 316 THR A O 1
ATOM 2429 N N . PRO A 1 317 ? 2.311 -44.406 -18.297 1 97.31 317 PRO A N 1
ATOM 2430 C CA . PRO A 1 317 ? 2.01 -45.406 -17.281 1 97.31 317 PRO A CA 1
ATOM 2431 C C . PRO A 1 317 ? 2.201 -44.906 -15.859 1 97.31 317 PRO A C 1
ATOM 2433 O O . PRO A 1 317 ? 2.719 -43.812 -15.664 1 97.31 317 PRO A O 1
ATOM 2436 N N . VAL A 1 318 ? 1.608 -45.656 -14.945 1 97.69 318 VAL A N 1
ATOM 2437 C CA . VAL A 1 318 ? 1.879 -45.344 -13.547 1 97.69 318 VAL A CA 1
ATOM 2438 C C . VAL A 1 318 ? 3.295 -45.781 -13.188 1 97.69 318 VAL A C 1
ATOM 2440 O O . VAL A 1 318 ? 3.65 -46.969 -13.344 1 97.69 318 VAL A O 1
ATOM 2443 N N . VAL A 1 319 ? 4.125 -44.875 -12.836 1 97.94 319 VAL A N 1
ATOM 2444 C CA . VAL A 1 319 ? 5.492 -45.125 -12.406 1 97.94 319 VAL A CA 1
ATOM 2445 C C . VAL A 1 319 ? 5.781 -44.375 -11.109 1 97.94 319 VAL A C 1
ATOM 2447 O O . VAL A 1 319 ? 4.957 -43.562 -10.656 1 97.94 319 VAL A O 1
ATOM 2450 N N . GLU A 1 320 ? 6.902 -44.656 -10.492 1 97.56 320 GLU A N 1
ATOM 2451 C CA . GLU A 1 320 ? 7.273 -43.906 -9.273 1 97.56 320 GLU A CA 1
ATOM 2452 C C . GLU A 1 320 ? 7.84 -42.531 -9.602 1 97.56 320 GLU A C 1
ATOM 2454 O O . GLU A 1 320 ? 8.617 -42.406 -10.547 1 97.56 320 GLU A O 1
ATOM 2459 N N . ASP A 1 321 ? 7.359 -41.531 -8.828 1 97.12 321 ASP A N 1
ATOM 2460 C CA . ASP A 1 321 ? 7.977 -40.219 -9 1 97.12 321 ASP A CA 1
ATOM 2461 C C . ASP A 1 321 ? 9.242 -40.094 -8.164 1 97.12 321 ASP A C 1
ATOM 2463 O O . ASP A 1 321 ? 9.742 -41.094 -7.621 1 97.12 321 ASP A O 1
ATOM 2467 N N . GLU A 1 322 ? 9.844 -38.875 -8.102 1 95.75 322 GLU A N 1
ATOM 2468 C CA . GLU A 1 322 ? 11.117 -38.625 -7.422 1 95.75 322 GLU A CA 1
ATOM 2469 C C . GLU A 1 322 ? 11.023 -38.969 -5.938 1 95.75 322 GLU A C 1
ATOM 2471 O O . GLU A 1 322 ? 12.039 -39.188 -5.281 1 95.75 322 GLU A O 1
ATOM 2476 N N . PHE A 1 323 ? 9.828 -39.062 -5.379 1 96.44 323 PHE A N 1
ATOM 2477 C CA . PHE A 1 323 ? 9.648 -39.281 -3.947 1 96.44 323 PHE A CA 1
ATOM 2478 C C . PHE A 1 323 ? 9.141 -40.688 -3.676 1 96.44 323 PHE A C 1
ATOM 2480 O O . PHE A 1 323 ? 8.703 -41 -2.562 1 96.44 323 PHE A O 1
ATOM 2487 N N . GLY A 1 324 ? 9.078 -41.531 -4.684 1 96.38 324 GLY A N 1
ATOM 2488 C CA . GLY A 1 324 ? 8.695 -42.906 -4.531 1 96.38 324 GLY A CA 1
ATOM 2489 C C . GLY A 1 324 ? 7.195 -43.125 -4.559 1 96.38 324 GLY A C 1
ATOM 2490 O O . GLY A 1 324 ? 6.703 -44.156 -4.109 1 96.38 324 GLY A O 1
ATOM 2491 N N . ARG A 1 325 ? 6.445 -42.188 -5.023 1 95.75 325 ARG A N 1
ATOM 2492 C CA . ARG A 1 325 ? 4.992 -42.312 -5.082 1 95.75 325 ARG A CA 1
ATOM 2493 C C . ARG A 1 325 ? 4.531 -42.719 -6.477 1 95.75 325 ARG A C 1
ATOM 2495 O O . ARG A 1 325 ? 5.078 -42.25 -7.48 1 95.75 325 ARG A O 1
ATOM 2502 N N . PRO A 1 326 ? 3.545 -43.562 -6.516 1 97.81 326 PRO A N 1
ATOM 2503 C CA . PRO A 1 326 ? 2.955 -43.812 -7.832 1 97.81 326 PRO A CA 1
ATOM 2504 C C . PRO A 1 326 ? 2.396 -42.531 -8.469 1 97.81 326 PRO A C 1
ATOM 2506 O O . PRO A 1 326 ? 1.667 -41.781 -7.82 1 97.81 326 PRO A O 1
ATOM 2509 N N . ALA A 1 327 ? 2.797 -42.312 -9.695 1 98.06 327 ALA A N 1
ATOM 2510 C CA . ALA A 1 327 ? 2.395 -41.094 -10.383 1 98.06 327 ALA A CA 1
ATOM 2511 C C . ALA A 1 327 ? 2.203 -41.312 -11.875 1 98.06 327 ALA A C 1
ATOM 2513 O O . ALA A 1 327 ? 2.732 -42.281 -12.43 1 98.06 327 ALA A O 1
ATOM 2514 N N . CYS A 1 328 ? 1.453 -40.594 -12.492 1 97.88 328 CYS A N 1
ATOM 2515 C CA . CYS A 1 328 ? 1.351 -40.531 -13.945 1 97.88 328 CYS A CA 1
ATOM 2516 C C . CYS A 1 328 ? 1.22 -39.094 -14.43 1 97.88 328 CYS A C 1
ATOM 2518 O O . CYS A 1 328 ? 0.884 -38.188 -13.656 1 97.88 328 CYS A O 1
ATOM 2520 N N . ALA A 1 329 ? 1.568 -38.812 -15.656 1 98.19 329 ALA A N 1
ATOM 2521 C CA . ALA A 1 329 ? 1.47 -37.5 -16.281 1 98.19 329 ALA A CA 1
ATOM 2522 C C . ALA A 1 329 ? 0.571 -37.531 -17.516 1 98.19 329 ALA A C 1
ATOM 2524 O O . ALA A 1 329 ? 0.278 -38.625 -18.031 1 98.19 329 ALA A O 1
ATOM 2525 N N . PHE A 1 330 ? 0.078 -36.406 -17.891 1 97.88 330 PHE A N 1
ATOM 2526 C CA . PHE A 1 330 ? -0.771 -36.281 -19.062 1 97.88 330 PHE A CA 1
ATOM 2527 C C .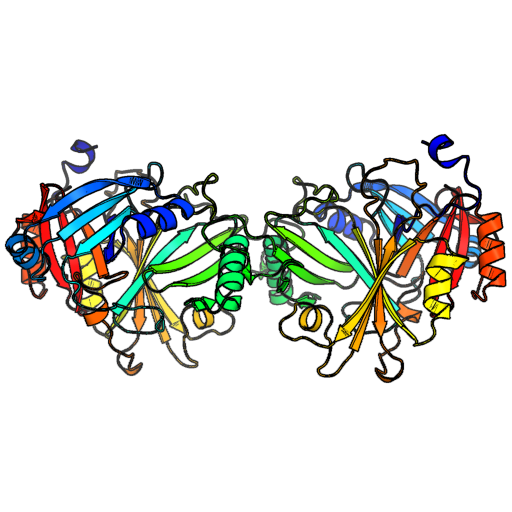 PHE A 1 330 ? -0.84 -34.844 -19.531 1 97.88 330 PHE A C 1
ATOM 2529 O O . PHE A 1 330 ? -0.414 -33.938 -18.812 1 97.88 330 PHE A O 1
ATOM 2536 N N . VAL A 1 331 ? -1.198 -34.625 -20.703 1 97.62 331 VAL A N 1
ATOM 2537 C CA . VAL A 1 331 ? -1.509 -33.281 -21.25 1 97.62 331 VAL A CA 1
ATOM 2538 C C . VAL A 1 331 ? -3.021 -33.125 -21.391 1 97.62 331 VAL A C 1
ATOM 2540 O O . VAL A 1 331 ? -3.66 -33.906 -22.125 1 97.62 331 VAL A O 1
ATOM 2543 N N . ALA A 1 332 ? -3.582 -32.219 -20.609 1 96.75 332 ALA A N 1
ATOM 2544 C CA . ALA A 1 332 ? -5.02 -31.969 -20.688 1 96.75 332 ALA A CA 1
ATOM 2545 C C . ALA A 1 332 ? -5.422 -31.469 -22.062 1 96.75 332 ALA A C 1
ATOM 2547 O O . ALA A 1 332 ? -4.57 -31.031 -22.844 1 96.75 332 ALA A O 1
ATOM 2548 N N . PRO A 1 333 ? -6.707 -31.5 -22.391 1 95.31 333 PRO A N 1
ATOM 2549 C CA . PRO A 1 333 ? -7.164 -31.094 -23.719 1 95.31 333 PRO A CA 1
ATOM 2550 C C . PRO A 1 333 ? -6.82 -29.641 -24.047 1 95.31 333 PRO A C 1
ATOM 2552 O O . PRO A 1 333 ? -6.785 -29.25 -25.219 1 95.31 333 PRO A O 1
ATOM 2555 N N . ASP A 1 334 ? -6.645 -28.844 -23.062 1 94.94 334 ASP A N 1
ATOM 2556 C CA . ASP A 1 334 ? -6.277 -27.453 -23.281 1 94.94 334 ASP A CA 1
ATOM 2557 C C . ASP A 1 334 ? -4.781 -27.312 -23.547 1 94.94 334 ASP A C 1
ATOM 2559 O O . ASP A 1 334 ? -4.285 -26.219 -23.797 1 94.94 334 ASP A O 1
ATOM 2563 N N . GLY A 1 335 ? -4.035 -28.328 -23.422 1 95.31 335 GLY A N 1
ATOM 2564 C CA . GLY A 1 335 ? -2.619 -28.344 -23.75 1 95.31 335 GLY A CA 1
ATOM 2565 C C . GLY A 1 335 ? -1.725 -28.219 -22.531 1 95.31 335 GLY A C 1
ATOM 2566 O O . GLY A 1 335 ? -0.498 -28.25 -22.641 1 95.31 335 GLY A O 1
ATOM 2567 N N . TYR A 1 336 ? -2.246 -28.125 -21.328 1 97.12 336 TYR A N 1
ATOM 2568 C CA . TYR A 1 336 ? -1.434 -28 -20.125 1 97.12 336 TYR A CA 1
ATOM 2569 C C . TYR A 1 336 ? -0.952 -29.375 -19.656 1 97.12 336 TYR A C 1
ATOM 2571 O O . TYR A 1 336 ? -1.708 -30.344 -19.672 1 97.12 336 TYR A O 1
ATOM 2579 N N . HIS A 1 337 ? 0.242 -29.438 -19.281 1 96.94 337 HIS A N 1
ATOM 2580 C CA . HIS A 1 337 ? 0.829 -30.641 -18.688 1 96.94 337 HIS A CA 1
ATOM 2581 C C . HIS A 1 337 ? 0.452 -30.766 -17.219 1 96.94 337 HIS A C 1
ATOM 2583 O O . HIS A 1 337 ? 0.5 -29.781 -16.469 1 96.94 337 HIS A O 1
ATOM 2589 N N . TRP A 1 338 ? 0.079 -31.953 -16.766 1 96.81 338 TRP A N 1
ATOM 2590 C CA . TRP A 1 338 ? -0.29 -32.25 -15.391 1 96.81 338 TRP A CA 1
ATOM 2591 C C . TRP A 1 338 ? 0.407 -33.531 -14.914 1 96.81 338 TRP A C 1
ATOM 2593 O O . TRP A 1 338 ? 0.746 -34.406 -15.719 1 96.81 338 TRP A O 1
ATOM 2603 N N . THR A 1 339 ? 0.648 -33.562 -13.688 1 97.38 339 THR A N 1
ATOM 2604 C CA . THR A 1 339 ? 1.053 -34.781 -13.008 1 97.38 339 THR A CA 1
ATOM 2605 C C . THR A 1 339 ? 0.098 -35.125 -11.859 1 97.38 339 THR A C 1
ATOM 2607 O O . THR A 1 339 ? -0.392 -34.219 -11.18 1 97.38 339 THR A O 1
ATOM 2610 N N . ALA A 1 340 ? -0.214 -36.375 -11.688 1 96.06 340 ALA A N 1
ATOM 2611 C CA . ALA A 1 340 ? -1.027 -36.844 -10.57 1 96.06 340 ALA A CA 1
ATOM 2612 C C . ALA A 1 340 ? -0.298 -37.938 -9.781 1 96.06 340 ALA A C 1
ATOM 2614 O O . ALA A 1 340 ? 0.372 -38.781 -10.367 1 96.06 340 ALA A O 1
ATOM 2615 N N . PHE A 1 341 ? -0.424 -37.875 -8.5 1 94.62 341 PHE A N 1
ATOM 2616 C CA . PHE A 1 341 ? 0.179 -38.938 -7.691 1 94.62 341 PHE A CA 1
ATOM 2617 C C . PHE A 1 341 ? -0.836 -39.5 -6.711 1 94.62 341 PHE A C 1
ATOM 2619 O O . PHE A 1 341 ? -1.813 -38.844 -6.359 1 94.62 341 PHE A O 1
ATOM 2626 N N . GLU A 1 342 ? -0.575 -40.688 -6.34 1 93.56 342 GLU A N 1
ATOM 2627 C CA . GLU A 1 342 ? -1.43 -41.375 -5.391 1 93.56 342 GLU A CA 1
ATOM 2628 C C . GLU A 1 342 ? -1.175 -40.906 -3.963 1 93.56 342 GLU A C 1
ATOM 2630 O O . GLU A 1 342 ? -0.028 -40.875 -3.512 1 93.56 342 GLU A O 1
ATOM 2635 N N . ALA A 1 343 ? -2.299 -40.469 -3.283 1 86.31 343 ALA A N 1
ATOM 2636 C CA . ALA A 1 343 ? -2.203 -40.031 -1.896 1 86.31 343 ALA A CA 1
ATOM 2637 C C . ALA A 1 343 ? -1.881 -41.188 -0.963 1 86.31 343 ALA A C 1
ATOM 2639 O O . ALA A 1 343 ? -2.287 -42.312 -1.216 1 86.31 343 ALA A O 1
ATOM 2640 N N . MET B 1 1 ? 7.836 19.328 34.938 1 24.17 1 MET B N 1
ATOM 2641 C CA . MET B 1 1 ? 7.664 19.562 33.5 1 24.17 1 MET B CA 1
ATOM 2642 C C . MET B 1 1 ? 8.008 21 33.125 1 24.17 1 MET B C 1
ATOM 2644 O O . MET B 1 1 ? 8.656 21.234 32.094 1 24.17 1 MET B O 1
ATOM 2648 N N . ALA B 1 2 ? 7.621 21.891 34 1 32.34 2 ALA B N 1
ATOM 2649 C CA . ALA B 1 2 ? 7.797 23.344 33.875 1 32.34 2 ALA B CA 1
ATOM 2650 C C . ALA B 1 2 ? 9.266 23.734 34.062 1 32.34 2 ALA B C 1
ATOM 2652 O O . ALA B 1 2 ? 9.75 24.641 33.375 1 32.34 2 ALA B O 1
ATOM 2653 N N . GLU B 1 3 ? 9.836 23.203 34.969 1 30.23 3 GLU B N 1
ATOM 2654 C CA . GLU B 1 3 ? 11.172 23.625 35.375 1 30.23 3 GLU B CA 1
ATOM 2655 C C . GLU B 1 3 ? 12.203 23.312 34.312 1 30.23 3 GLU B C 1
ATOM 2657 O O . GLU B 1 3 ? 13.359 23.719 34.406 1 30.23 3 GLU B O 1
ATOM 2662 N N . ARG B 1 4 ? 11.727 22.266 33.438 1 37.28 4 ARG B N 1
ATOM 2663 C CA . ARG B 1 4 ? 12.633 21.688 32.469 1 37.28 4 ARG B CA 1
ATOM 2664 C C . ARG B 1 4 ? 13.102 22.75 31.469 1 37.28 4 ARG B C 1
ATOM 2666 O O . ARG B 1 4 ? 14.023 22.5 30.688 1 37.28 4 ARG B O 1
ATOM 2673 N N . TYR B 1 5 ? 12.281 23.688 31.312 1 33.94 5 TYR B N 1
ATOM 2674 C CA . TYR B 1 5 ? 12.438 24.75 30.328 1 33.94 5 TYR B CA 1
ATOM 2675 C C . TYR B 1 5 ? 12.977 26.016 30.969 1 33.94 5 TYR B C 1
ATOM 2677 O O . TYR B 1 5 ? 13.031 27.062 30.328 1 33.94 5 TYR B O 1
ATOM 2685 N N . ALA B 1 6 ? 13.289 26.094 32.156 1 34.25 6 ALA B N 1
ATOM 2686 C CA . ALA B 1 6 ? 13.508 27.312 32.938 1 34.25 6 ALA B CA 1
ATOM 2687 C C . ALA B 1 6 ? 14.711 28.094 32.406 1 34.25 6 ALA B C 1
ATOM 2689 O O . ALA B 1 6 ? 14.75 29.312 32.5 1 34.25 6 ALA B O 1
ATOM 2690 N N . GLY B 1 7 ? 15.82 27.422 32.25 1 34.84 7 GLY B N 1
ATOM 2691 C CA . GLY B 1 7 ? 17 28.266 32.281 1 34.84 7 GLY B CA 1
ATOM 2692 C C . GLY B 1 7 ? 17.156 29.109 31.016 1 34.84 7 GLY B C 1
ATOM 2693 O O . GLY B 1 7 ? 18.062 29.953 30.953 1 34.84 7 GLY B O 1
ATOM 2694 N N . ARG B 1 8 ? 17 28.5 29.688 1 40.41 8 ARG B N 1
ATOM 2695 C CA . ARG B 1 8 ? 17.453 29.391 28.625 1 40.41 8 ARG B CA 1
ATOM 2696 C C . ARG B 1 8 ? 16.391 30.422 28.281 1 40.41 8 ARG B C 1
ATOM 2698 O O . ARG B 1 8 ? 15.211 30.078 28.125 1 40.41 8 ARG B O 1
ATOM 2705 N N . SER B 1 9 ? 16.406 31.562 28.422 1 38.84 9 SER B N 1
ATOM 2706 C CA . SER B 1 9 ? 15.797 32.781 27.875 1 38.84 9 SER B CA 1
ATOM 2707 C C . SER B 1 9 ? 15.602 32.656 26.375 1 38.84 9 SER B C 1
ATOM 2709 O O . SER B 1 9 ? 16.562 32.406 25.625 1 38.84 9 SER B O 1
ATOM 2711 N N . GLY B 1 10 ? 14.289 32.344 25.766 1 48.25 10 GLY B N 1
ATOM 2712 C CA . GLY B 1 10 ? 13.734 32.5 24.422 1 48.25 10 GLY B CA 1
ATOM 2713 C C . GLY B 1 10 ? 13.453 31.203 23.719 1 48.25 10 GLY B C 1
ATOM 2714 O O . GLY B 1 10 ? 13.523 31.125 22.5 1 48.25 10 GLY B O 1
ATOM 2715 N N . VAL B 1 11 ? 13.609 30.094 24.422 1 56.09 11 VAL B N 1
ATOM 2716 C CA . VAL B 1 11 ? 13.594 28.844 23.656 1 56.09 11 VAL B CA 1
ATOM 2717 C C . VAL B 1 11 ? 12.172 28.547 23.188 1 56.09 11 VAL B C 1
ATOM 2719 O O . VAL B 1 11 ? 11.219 28.625 23.969 1 56.09 11 VAL B O 1
ATOM 2722 N N . VAL B 1 12 ? 11.961 28.578 21.844 1 64.31 12 VAL B N 1
ATOM 2723 C CA . VAL B 1 12 ? 10.703 28.156 21.234 1 64.31 12 VAL B CA 1
ATOM 2724 C C . VAL B 1 12 ? 10.562 26.641 21.344 1 64.31 12 VAL B C 1
ATOM 2726 O O . VAL B 1 12 ? 11.5 25.891 21.031 1 64.31 12 VAL B O 1
ATOM 2729 N N . GLY B 1 13 ? 9.43 26.125 22.078 1 75.19 13 GLY B N 1
ATOM 2730 C CA . GLY B 1 13 ? 9.07 24.719 22.188 1 75.19 13 GLY B CA 1
ATOM 2731 C C . GLY B 1 13 ? 8.562 24.125 20.891 1 75.19 13 GLY B C 1
ATOM 2732 O O . GLY B 1 13 ? 8.07 23 20.875 1 75.19 13 GLY B O 1
ATOM 2733 N N . GLY B 1 14 ? 8.672 24.766 19.766 1 85 14 GLY B N 1
ATOM 2734 C CA . GLY B 1 14 ? 8.281 24.234 18.484 1 85 14 GLY B CA 1
ATOM 2735 C C . GLY B 1 14 ? 6.797 24.391 18.188 1 85 14 GLY B C 1
ATOM 2736 O O . GLY B 1 14 ? 6.074 25.031 18.953 1 85 14 GLY B O 1
ATOM 2737 N N . VAL B 1 15 ? 6.332 23.875 17.078 1 91.44 15 VAL B N 1
ATOM 2738 C CA . VAL B 1 15 ? 4.918 23.859 16.703 1 91.44 15 VAL B CA 1
ATOM 2739 C C . VAL B 1 15 ? 4.188 22.781 17.516 1 91.44 15 VAL B C 1
ATOM 2741 O O . VAL B 1 15 ? 4.605 21.625 17.531 1 91.44 15 VAL B O 1
ATOM 2744 N N . GLN B 1 16 ? 3.154 23.188 18.172 1 90.81 16 GLN B N 1
ATOM 2745 C CA . GLN B 1 16 ? 2.516 22.25 19.094 1 90.81 16 GLN B CA 1
ATOM 2746 C C . GLN B 1 16 ? 1.171 21.781 18.547 1 90.81 16 GLN B C 1
ATOM 2748 O O . GLN B 1 16 ? 0.814 20.609 18.703 1 90.81 16 GLN B O 1
ATOM 2753 N N . GLU B 1 17 ? 0.344 22.719 17.984 1 94.06 17 GLU B N 1
ATOM 2754 C CA . GLU B 1 17 ? -1.03 22.391 17.609 1 94.06 17 GLU B CA 1
ATOM 2755 C C . GLU B 1 17 ? -1.389 22.984 16.25 1 94.06 17 GLU B C 1
ATOM 2757 O O . GLU B 1 17 ? -0.865 24.016 15.859 1 94.06 17 GLU B O 1
ATOM 2762 N N . ALA B 1 18 ? -2.273 22.219 15.617 1 97.62 18 ALA B N 1
ATOM 2763 C CA . ALA B 1 18 ? -2.91 22.75 14.406 1 97.62 18 ALA B CA 1
ATOM 2764 C C . ALA B 1 18 ? -4.355 23.156 14.688 1 97.62 18 ALA B C 1
ATOM 2766 O O . ALA B 1 18 ? -5.074 22.453 15.406 1 97.62 18 ALA B O 1
ATOM 2767 N N . PHE B 1 19 ? -4.758 24.297 14.156 1 98.38 19 PHE B N 1
ATOM 2768 C CA . PHE B 1 19 ? -6.137 24.75 14.25 1 98.38 19 PHE B CA 1
ATOM 2769 C C . PHE B 1 19 ? -6.98 24.172 13.125 1 98.38 19 PHE B C 1
ATOM 2771 O O . PHE B 1 19 ? -6.582 24.203 11.961 1 98.38 19 PHE B O 1
ATOM 2778 N N . ILE B 1 20 ? -8.125 23.641 13.492 1 98.81 20 ILE B N 1
ATOM 2779 C CA . ILE B 1 20 ? -9.086 23.156 12.508 1 98.81 20 ILE B CA 1
ATOM 2780 C C . ILE B 1 20 ? -10.461 23.75 12.789 1 98.81 20 ILE B C 1
ATOM 2782 O O . ILE B 1 20 ? -11.109 23.375 13.781 1 98.81 20 ILE B O 1
ATOM 2786 N N . GLY B 1 21 ? -10.898 24.688 11.914 1 98.81 21 GLY B N 1
ATOM 2787 C CA . GLY B 1 21 ? -12.266 25.172 12.016 1 98.81 21 GLY B CA 1
ATOM 2788 C C . GLY B 1 21 ? -13.305 24.125 11.656 1 98.81 21 GLY B C 1
ATOM 2789 O O . GLY B 1 21 ? -13.195 23.469 10.617 1 98.81 21 GLY B O 1
ATOM 2790 N N . VAL B 1 22 ? -14.273 23.953 12.523 1 98.75 22 VAL B N 1
ATOM 2791 C CA . VAL B 1 22 ? -15.297 22.938 12.258 1 98.75 22 VAL B CA 1
ATOM 2792 C C . VAL B 1 22 ? -16.672 23.5 12.609 1 98.75 22 VAL B C 1
ATOM 2794 O O . VAL B 1 22 ? -16.797 24.391 13.461 1 98.75 22 VAL B O 1
ATOM 2797 N N . ARG B 1 23 ? -17.688 23 11.945 1 98 23 ARG B N 1
ATOM 2798 C CA . ARG B 1 23 ? -19.062 23.359 12.273 1 98 23 ARG B CA 1
ATOM 2799 C C . ARG B 1 23 ? -19.656 22.391 13.305 1 98 23 ARG B C 1
ATOM 2801 O O . ARG B 1 23 ? -20.359 22.812 14.227 1 98 23 ARG B O 1
ATOM 2808 N N . ASP B 1 24 ? -19.391 21.109 13.148 1 97.81 24 ASP B N 1
ATOM 2809 C CA . ASP B 1 24 ? -19.875 20.031 14 1 97.81 24 ASP B CA 1
ATOM 2810 C C . ASP B 1 24 ? -18.734 19.391 14.781 1 97.81 24 ASP B C 1
ATOM 2812 O O . ASP B 1 24 ? -18.109 18.438 14.305 1 97.81 24 ASP B O 1
ATOM 2816 N N . PRO B 1 25 ? -18.531 19.844 16.031 1 97.94 25 PRO B N 1
ATOM 2817 C CA . PRO B 1 25 ? -17.391 19.328 16.797 1 97.94 25 PRO B CA 1
ATOM 2818 C C . PRO B 1 25 ? -17.531 17.828 17.125 1 97.94 25 PRO B C 1
ATOM 2820 O O . PRO B 1 25 ? -16.531 17.125 17.219 1 97.94 25 PRO B O 1
ATOM 2823 N N . VAL B 1 26 ? -18.75 17.359 17.234 1 98.06 26 VAL B N 1
ATOM 2824 C CA . VAL B 1 26 ? -18.969 15.953 17.547 1 98.06 26 VAL B CA 1
ATOM 2825 C C . VAL B 1 26 ? -18.5 15.086 16.375 1 98.06 26 VAL B C 1
ATOM 2827 O O . VAL B 1 26 ? -17.781 14.109 16.578 1 98.06 26 VAL B O 1
ATOM 2830 N N . ALA B 1 27 ? -18.891 15.445 15.164 1 97.75 27 ALA B N 1
ATOM 2831 C CA . ALA B 1 27 ? -18.469 14.711 13.977 1 97.75 27 ALA B CA 1
ATOM 2832 C C . ALA B 1 27 ? -16.953 14.773 13.805 1 97.75 27 ALA B C 1
ATOM 2834 O O . ALA B 1 27 ? -16.328 13.789 13.414 1 97.75 27 ALA B O 1
ATOM 2835 N N . ALA B 1 28 ? -16.422 15.938 14.094 1 98.56 28 ALA B N 1
ATOM 2836 C CA . ALA B 1 28 ? -14.984 16.109 13.961 1 98.56 28 ALA B CA 1
ATOM 2837 C C . ALA B 1 28 ? -14.234 15.25 14.977 1 98.56 28 ALA B C 1
ATOM 2839 O O . ALA B 1 28 ? -13.234 14.609 14.641 1 98.56 28 ALA B O 1
ATOM 2840 N N . ILE B 1 29 ? -14.711 15.258 16.203 1 98.56 29 ILE B N 1
ATOM 2841 C CA . ILE B 1 29 ? -14.094 14.453 17.25 1 98.56 29 ILE B CA 1
ATOM 2842 C C . ILE B 1 29 ? -14.156 12.977 16.875 1 98.56 29 ILE B C 1
ATOM 2844 O O . ILE B 1 29 ? -13.164 12.258 16.984 1 98.56 29 ILE B O 1
ATOM 2848 N N . ARG B 1 30 ? -15.281 12.562 16.375 1 97.88 30 ARG B N 1
ATOM 2849 C CA . ARG B 1 30 ? -15.438 11.172 15.961 1 97.88 30 ARG B CA 1
ATOM 2850 C C . ARG B 1 30 ? -14.445 10.812 14.867 1 97.88 30 ARG B C 1
ATOM 2852 O O . ARG B 1 30 ? -13.836 9.742 14.898 1 97.88 30 ARG B O 1
ATOM 2859 N N . HIS B 1 31 ? -14.305 11.688 13.945 1 97.88 31 HIS B N 1
ATOM 2860 C CA . HIS B 1 31 ? -13.359 11.469 12.859 1 97.88 31 HIS B CA 1
ATOM 2861 C C . HIS B 1 31 ? -11.938 11.297 13.398 1 97.88 31 HIS B C 1
ATOM 2863 O O . HIS B 1 31 ? -11.258 10.328 13.062 1 97.88 31 HIS B O 1
ATOM 2869 N N . TRP B 1 32 ? -11.547 12.172 14.219 1 98.5 32 TRP B N 1
ATOM 2870 C CA . TRP B 1 32 ? -10.156 12.188 14.656 1 98.5 32 TRP B CA 1
ATOM 2871 C C . TRP B 1 32 ? -9.906 11.094 15.695 1 98.5 32 TRP B C 1
ATOM 2873 O O . TRP B 1 32 ? -8.758 10.68 15.891 1 98.5 32 TRP B O 1
ATOM 2883 N N . GLU B 1 33 ? -10.945 10.609 16.359 1 98.44 33 GLU B N 1
ATOM 2884 C CA . GLU B 1 33 ? -10.797 9.422 17.188 1 98.44 33 GLU B CA 1
ATOM 2885 C C . GLU B 1 33 ? -10.383 8.211 16.359 1 98.44 33 GLU B C 1
ATOM 2887 O O . GLU B 1 33 ? -9.633 7.355 16.844 1 98.44 33 GLU B O 1
ATOM 2892 N N . ARG B 1 34 ? -10.82 8.203 15.094 1 98.38 34 ARG B N 1
ATOM 2893 C CA . ARG B 1 34 ? -10.445 7.117 14.195 1 98.38 34 ARG B CA 1
ATOM 2894 C C . ARG B 1 34 ? -8.984 7.254 13.758 1 98.38 34 ARG B C 1
ATOM 2896 O O . ARG B 1 34 ? -8.406 6.309 13.219 1 98.38 34 ARG B O 1
ATOM 2903 N N . PHE B 1 35 ? -8.461 8.406 13.992 1 98.44 35 PHE B N 1
ATOM 2904 C CA . PHE B 1 35 ? -7.047 8.633 13.727 1 98.44 35 PHE B CA 1
ATOM 2905 C C . PHE B 1 35 ? -6.25 8.664 15.031 1 98.44 35 PHE B C 1
ATOM 2907 O O . PHE B 1 35 ? -5.125 9.164 15.062 1 98.44 35 PHE B O 1
ATOM 2914 N N . GLY B 1 36 ? -6.801 8.242 16.109 1 98 36 GLY B N 1
ATOM 2915 C CA . GLY B 1 36 ? -6.074 7.957 17.344 1 98 36 GLY B CA 1
ATOM 2916 C C . GLY B 1 36 ? -6.098 9.109 18.328 1 98 36 GLY B C 1
ATOM 2917 O O . GLY B 1 36 ? -5.477 9.031 19.391 1 98 36 GLY B O 1
ATOM 2918 N N . TYR B 1 37 ? -6.766 10.172 18 1 98.38 37 TYR B N 1
ATOM 2919 C CA . TYR B 1 37 ? -6.855 11.312 18.906 1 98.38 37 TYR B CA 1
ATOM 2920 C C . TYR B 1 37 ? -7.953 11.102 19.938 1 98.38 37 TYR B C 1
ATOM 2922 O O . TYR B 1 37 ? -8.805 10.219 19.781 1 98.38 37 TYR B O 1
ATOM 2930 N N . ARG B 1 38 ? -7.867 11.812 21.016 1 98.19 38 ARG B N 1
ATOM 2931 C CA . ARG B 1 38 ? -8.875 11.812 22.062 1 98.19 38 ARG B CA 1
ATOM 2932 C C . ARG B 1 38 ? -9.156 13.234 22.562 1 98.19 38 ARG B C 1
ATOM 2934 O O . ARG B 1 38 ? -8.32 14.125 22.406 1 98.19 38 ARG B O 1
ATOM 2941 N N . VAL B 1 39 ? -10.273 13.406 23.203 1 98.44 39 VAL B N 1
ATOM 2942 C CA . VAL B 1 39 ? -10.711 14.719 23.656 1 98.44 39 VAL B CA 1
ATOM 2943 C C . VAL B 1 39 ? -9.875 15.164 24.859 1 98.44 39 VAL B C 1
ATOM 2945 O O . VAL B 1 39 ? -9.641 14.383 25.781 1 98.44 39 VAL B O 1
ATOM 2948 N N . GLY B 1 40 ? -9.359 16.375 24.75 1 97.88 40 GLY B N 1
ATOM 2949 C CA . GLY B 1 40 ? -8.68 17.047 25.844 1 97.88 40 GLY B CA 1
ATOM 2950 C C . GLY B 1 40 ? -9.43 18.25 26.375 1 97.88 40 GLY B C 1
ATOM 2951 O O . GLY B 1 40 ? -10.664 18.234 26.453 1 97.88 40 GLY B O 1
ATOM 2952 N N . PRO B 1 41 ? -8.742 19.234 26.859 1 97 41 PRO B N 1
ATOM 2953 C CA . PRO B 1 41 ? -9.391 20.406 27.438 1 97 41 PRO B CA 1
ATOM 2954 C C . PRO B 1 41 ? -10.203 21.203 26.422 1 97 41 PRO B C 1
ATOM 2956 O O . PRO B 1 41 ? -9.852 21.234 25.25 1 97 41 PRO B O 1
ATOM 2959 N N . ALA B 1 42 ? -11.227 21.859 26.906 1 98.44 42 ALA B N 1
ATOM 2960 C CA . ALA B 1 42 ? -12.055 22.75 26.109 1 98.44 42 ALA B CA 1
ATOM 2961 C C . ALA B 1 42 ? -12.094 24.156 26.703 1 98.44 42 ALA B C 1
ATOM 2963 O O . ALA B 1 42 ? -11.766 24.344 27.875 1 98.44 42 ALA B O 1
ATOM 2964 N N . GLY B 1 43 ? -12.32 25.125 25.844 1 98.38 43 GLY B N 1
ATOM 2965 C CA . GLY B 1 43 ? -12.422 26.516 26.281 1 98.38 43 GLY B CA 1
ATOM 2966 C C . GLY B 1 43 ? -13.18 27.391 25.297 1 98.38 43 GLY B C 1
ATOM 2967 O O . GLY B 1 43 ? -13.68 26.906 24.281 1 98.38 43 GLY B O 1
ATOM 2968 N N . GLN B 1 44 ? -13.336 28.641 25.672 1 98.5 44 GLN B N 1
ATOM 2969 C CA . GLN B 1 44 ? -14.109 29.531 24.812 1 98.5 44 GLN B CA 1
ATOM 2970 C C . GLN B 1 44 ? -13.57 30.969 24.891 1 98.5 44 GLN B C 1
ATOM 2972 O O . GLN B 1 44 ? -12.844 31.312 25.828 1 98.5 44 GLN B O 1
ATOM 2977 N N . LEU B 1 45 ? -13.836 31.734 23.922 1 98.56 45 LEU B N 1
ATOM 2978 C CA . LEU B 1 45 ? -13.602 33.188 23.859 1 98.56 45 LEU B CA 1
ATOM 2979 C C . LEU B 1 45 ? -14.859 33.906 23.391 1 98.56 45 LEU B C 1
ATOM 2981 O O . LEU B 1 45 ? -15.555 33.438 22.484 1 98.56 45 LEU B O 1
ATOM 2985 N N . ALA B 1 46 ? -15.117 35.031 24.078 1 98.31 46 ALA B N 1
ATOM 2986 C CA . ALA B 1 46 ? -16.141 35.938 23.562 1 98.31 46 ALA B CA 1
ATOM 2987 C C . ALA B 1 46 ? -15.68 36.594 22.25 1 98.31 46 ALA B C 1
ATOM 2989 O O . ALA B 1 46 ? -14.492 36.531 21.922 1 98.31 46 ALA B O 1
ATOM 2990 N N . ALA B 1 47 ? -16.609 37.125 21.547 1 98.31 47 ALA B N 1
ATOM 2991 C CA . ALA B 1 47 ? -16.328 37.688 20.234 1 98.31 47 ALA B CA 1
ATOM 2992 C C . ALA B 1 47 ? -15.219 38.75 20.297 1 98.31 47 ALA B C 1
ATOM 2994 O O . ALA B 1 47 ? -14.344 38.781 19.438 1 98.31 47 ALA B O 1
ATOM 2995 N N . ASP B 1 48 ? -15.258 39.562 21.281 1 98.06 48 ASP B N 1
ATOM 2996 C CA . ASP B 1 48 ? -14.273 40.625 21.406 1 98.06 48 ASP B CA 1
ATOM 2997 C C . ASP B 1 48 ? -12.875 40.062 21.641 1 98.06 48 ASP B C 1
ATOM 2999 O O . ASP B 1 48 ? -11.898 40.531 21.062 1 98.06 48 ASP B O 1
ATOM 3003 N N . ALA B 1 49 ? -12.805 39.094 22.5 1 98.25 49 ALA B N 1
ATOM 3004 C CA . ALA B 1 49 ? -11.523 38.438 22.781 1 98.25 49 ALA B CA 1
ATOM 3005 C C . ALA B 1 49 ? -11 37.719 21.547 1 98.25 49 ALA B C 1
ATOM 3007 O O . ALA B 1 49 ? -9.805 37.75 21.266 1 98.25 49 ALA B O 1
ATOM 3008 N N . ALA B 1 50 ? -11.938 37.031 20.828 1 98.56 50 ALA B N 1
ATOM 3009 C CA . ALA B 1 50 ? -11.562 36.312 19.609 1 98.56 50 ALA B CA 1
ATOM 3010 C C . ALA B 1 50 ? -11.062 37.281 18.547 1 98.56 50 ALA B C 1
ATOM 3012 O O . ALA B 1 50 ? -10.117 37 17.812 1 98.56 50 ALA B O 1
ATOM 3013 N N . ARG B 1 51 ? -11.734 38.406 18.469 1 98.25 51 ARG B N 1
ATOM 3014 C CA . ARG B 1 51 ? -11.305 39.438 17.531 1 98.25 51 ARG B CA 1
ATOM 3015 C C . ARG B 1 51 ? -9.898 39.938 17.859 1 98.25 51 ARG B C 1
ATOM 3017 O O . ARG B 1 51 ? -9.078 40.156 16.969 1 98.25 51 ARG B O 1
ATOM 3024 N N . THR B 1 52 ? -9.664 40.125 19.109 1 98.25 52 THR B N 1
ATOM 3025 C CA . THR B 1 52 ? -8.375 40.656 19.562 1 98.25 52 THR B CA 1
ATOM 3026 C C . THR B 1 52 ? -7.258 39.656 19.234 1 98.25 52 THR B C 1
ATOM 3028 O O . THR B 1 52 ? -6.207 40.031 18.719 1 98.25 52 THR B O 1
ATOM 3031 N N . LEU B 1 53 ? -7.453 38.375 19.5 1 98.38 53 LEU B N 1
ATOM 3032 C CA . LEU B 1 53 ? -6.391 37.375 19.391 1 98.38 53 LEU B CA 1
ATOM 3033 C C . LEU B 1 53 ? -6.289 36.844 17.969 1 98.38 53 LEU B C 1
ATOM 3035 O O . LEU B 1 53 ? -5.188 36.688 17.422 1 98.38 53 LEU B O 1
ATOM 3039 N N . TYR B 1 54 ? -7.438 36.531 17.328 1 98.06 54 TYR B N 1
ATOM 3040 C CA . TYR B 1 54 ? -7.422 35.812 16.062 1 98.06 54 TYR B CA 1
ATOM 3041 C C . TYR B 1 54 ? -7.859 36.719 14.914 1 98.06 54 TYR B C 1
ATOM 3043 O O . TYR B 1 54 ? -7.77 36.344 13.742 1 98.06 54 TYR B O 1
ATOM 3051 N N . GLY B 1 55 ? -8.359 37.906 15.203 1 97 55 GLY B N 1
ATOM 3052 C CA . GLY B 1 55 ? -8.875 38.812 14.188 1 97 55 GLY B CA 1
ATOM 3053 C C . GLY B 1 55 ? -10.234 38.375 13.656 1 97 55 GLY B C 1
ATOM 3054 O O . GLY B 1 55 ? -10.609 38.75 12.539 1 97 55 GLY B O 1
ATOM 3055 N N . VAL B 1 56 ? -10.945 37.562 14.367 1 98.12 56 VAL B N 1
ATOM 3056 C CA . VAL B 1 56 ? -12.242 37.031 13.93 1 98.12 56 VAL B CA 1
ATOM 3057 C C . VAL B 1 56 ? -13.336 37.531 14.867 1 98.12 56 VAL B C 1
ATOM 3059 O O . VAL B 1 56 ? -13.312 37.25 16.062 1 98.12 56 VAL B O 1
ATOM 3062 N N . ASP B 1 57 ? -14.266 38.281 14.352 1 97.62 57 ASP B N 1
ATOM 3063 C CA . ASP B 1 57 ? -15.359 38.812 15.156 1 97.62 57 ASP B CA 1
ATOM 3064 C C . ASP B 1 57 ? -16.484 37.812 15.305 1 97.62 57 ASP B C 1
ATOM 3066 O O . ASP B 1 57 ? -17.562 37.969 14.727 1 97.62 57 ASP B O 1
ATOM 3070 N N . SER B 1 58 ? -16.25 36.844 16.125 1 98.38 58 SER B N 1
ATOM 3071 C CA . SER B 1 58 ? -17.172 35.75 16.391 1 98.38 58 SER B CA 1
ATOM 3072 C C . SER B 1 58 ? -16.812 35.031 17.703 1 98.38 58 SER B C 1
ATOM 3074 O O . SER B 1 58 ? -15.641 34.844 18 1 98.38 58 SER B O 1
ATOM 3076 N N . PRO B 1 59 ? -17.844 34.688 18.547 1 98.5 59 PRO B N 1
ATOM 3077 C CA . PRO B 1 59 ? -17.562 33.781 19.672 1 98.5 59 PRO B CA 1
ATOM 3078 C C . PRO B 1 59 ? -16.906 32.469 19.219 1 98.5 59 PRO B C 1
ATOM 3080 O O . PRO B 1 59 ? -17.203 31.984 18.125 1 98.5 59 PRO B O 1
ATOM 3083 N N . LEU B 1 60 ? -15.992 31.984 20.047 1 98.69 60 LEU B N 1
ATOM 3084 C CA . LEU B 1 60 ? -15.203 30.797 19.719 1 98.69 60 LEU B CA 1
ATOM 3085 C C . LEU B 1 60 ? -15.273 29.766 20.828 1 98.69 60 LEU B C 1
ATOM 3087 O O . LEU B 1 60 ? -15.094 30.094 22 1 98.69 60 LEU B O 1
ATOM 3091 N N . HIS B 1 61 ? -15.703 28.531 20.531 1 98.75 61 HIS B N 1
ATOM 3092 C CA . HIS B 1 61 ? -15.523 27.359 21.375 1 98.75 61 HIS B CA 1
ATOM 3093 C C . HIS B 1 61 ? -14.469 26.422 20.812 1 98.75 61 HIS B C 1
ATOM 3095 O O . HIS B 1 61 ? -14.531 26.047 19.641 1 98.75 61 HIS B O 1
ATOM 3101 N N . SER B 1 62 ? -13.453 26.094 21.672 1 98.62 62 SER B N 1
ATOM 3102 C CA . SER B 1 62 ? -12.375 25.25 21.188 1 98.62 62 SER B CA 1
ATOM 3103 C C . SER B 1 62 ? -12.234 23.984 22.031 1 98.62 62 SER B C 1
ATOM 3105 O O . SER B 1 62 ? -12.562 24 23.219 1 98.62 62 SER B O 1
ATOM 3107 N N . VAL B 1 63 ? -11.844 22.891 21.375 1 98.56 63 VAL B N 1
ATOM 3108 C CA . VAL B 1 63 ? -11.516 21.625 22.031 1 98.56 63 VAL B CA 1
ATOM 3109 C C . VAL B 1 63 ? -10.156 21.141 21.547 1 98.56 63 VAL B C 1
ATOM 3111 O O . VAL B 1 63 ? -9.914 21.016 20.344 1 98.56 63 VAL B O 1
ATOM 3114 N N . ARG B 1 64 ? -9.266 20.938 22.516 1 97.94 64 ARG B N 1
ATOM 3115 C CA . ARG B 1 64 ? -7.98 20.328 22.172 1 97.94 64 ARG B CA 1
ATOM 3116 C C . ARG B 1 64 ? -8.094 18.812 22.047 1 97.94 64 ARG B C 1
ATOM 3118 O O . ARG B 1 64 ? -8.75 18.172 22.875 1 97.94 64 ARG B O 1
ATOM 3125 N N . LEU B 1 65 ? -7.562 18.312 20.969 1 98.38 65 LEU B N 1
ATOM 3126 C CA . LEU B 1 65 ? -7.449 16.859 20.828 1 98.38 65 LEU B CA 1
ATOM 3127 C C . LEU B 1 65 ? -6.023 16.391 21.109 1 98.38 65 LEU B C 1
ATOM 3129 O O . LEU B 1 65 ? -5.066 16.953 20.578 1 98.38 65 LEU B O 1
ATOM 3133 N N . LEU B 1 66 ? -5.934 15.414 21.984 1 97.5 66 LEU B N 1
ATOM 3134 C CA . LEU B 1 66 ? -4.664 14.812 22.375 1 97.5 66 LEU B CA 1
ATOM 3135 C C . LEU B 1 66 ? -4.441 13.492 21.656 1 97.5 66 LEU B C 1
ATOM 3137 O O . LEU B 1 66 ? -5.379 12.922 21.094 1 97.5 66 LEU B O 1
ATOM 3141 N N . HIS B 1 67 ? -3.293 13.07 21.562 1 96.38 67 HIS B N 1
ATOM 3142 C CA . HIS B 1 67 ? -2.959 11.766 20.984 1 96.38 67 HIS B CA 1
ATOM 3143 C C . HIS B 1 67 ? -2.084 10.961 21.938 1 96.38 67 HIS B C 1
ATOM 3145 O O . HIS B 1 67 ? -0.896 11.25 22.094 1 96.38 67 HIS B O 1
ATOM 3151 N N . GLN B 1 68 ? -2.703 9.922 22.5 1 94.12 68 GLN B N 1
ATOM 3152 C CA . GLN B 1 68 ? -2.012 9.133 23.5 1 94.12 68 GLN B CA 1
ATOM 3153 C C . GLN B 1 68 ? -1.274 10.031 24.5 1 94.12 68 GLN B C 1
ATOM 3155 O O . GLN B 1 68 ? -1.888 10.867 25.156 1 94.12 68 GLN B O 1
ATOM 3160 N N . ASP B 1 69 ? 0.089 9.945 24.594 1 89.69 69 ASP B N 1
ATOM 3161 C CA . ASP B 1 69 ? 0.809 10.742 25.594 1 89.69 69 ASP B CA 1
ATOM 3162 C C . ASP B 1 69 ? 1.708 11.773 24.922 1 89.69 69 ASP B C 1
ATOM 3164 O O . ASP B 1 69 ? 2.607 12.328 25.547 1 89.69 69 ASP B O 1
ATOM 3168 N N . ALA B 1 70 ? 1.379 12.016 23.688 1 88.62 70 ALA B N 1
ATOM 3169 C CA . ALA B 1 70 ? 2.199 12.984 22.969 1 88.62 70 ALA B CA 1
ATOM 3170 C C . ALA B 1 70 ? 1.959 14.398 23.484 1 88.62 70 ALA B C 1
ATOM 3172 O O . ALA B 1 70 ? 0.824 14.773 23.781 1 88.62 70 ALA B O 1
ATOM 3173 N N . ASP B 1 71 ? 2.984 15.195 23.531 1 84.12 71 ASP B N 1
ATOM 3174 C CA . ASP B 1 71 ? 2.855 16.594 23.953 1 84.12 71 ASP B CA 1
ATOM 3175 C C . ASP B 1 71 ? 2.877 17.531 22.75 1 84.12 71 ASP B C 1
ATOM 3177 O O . ASP B 1 71 ? 2.727 18.75 22.906 1 84.12 71 ASP B O 1
ATOM 3181 N N . GLN B 1 72 ? 3.137 16.969 21.609 1 87 72 GLN B N 1
ATOM 3182 C CA . GLN B 1 72 ? 3.09 17.703 20.359 1 87 72 GLN B CA 1
ATOM 3183 C C . GLN B 1 72 ? 2.246 16.969 19.312 1 87 72 GLN B C 1
ATOM 3185 O O . GLN B 1 72 ? 1.763 15.859 19.578 1 87 72 GLN B O 1
ATOM 3190 N N . GLY B 1 73 ? 2.039 17.688 18.234 1 92.12 73 GLY B N 1
ATOM 3191 C CA . GLY B 1 73 ? 1.202 17.078 17.219 1 92.12 73 GLY B CA 1
ATOM 3192 C C . GLY B 1 73 ? -0.27 17.062 17.594 1 92.12 73 GLY B C 1
ATOM 3193 O O . GLY B 1 73 ? -0.995 16.141 17.219 1 92.12 73 GLY B O 1
ATOM 3194 N N . LEU B 1 74 ? -0.686 18.047 18.391 1 95.56 74 LEU B N 1
ATOM 3195 C CA . LEU B 1 74 ? -2.061 18.141 18.875 1 95.56 74 LEU B CA 1
ATOM 3196 C C . LEU B 1 74 ? -2.93 18.906 17.891 1 95.56 74 LEU B C 1
ATOM 3198 O O . LEU B 1 74 ? -2.416 19.531 16.953 1 95.56 74 LEU B O 1
ATOM 3202 N N . LEU B 1 75 ? -4.207 18.734 18.094 1 98 75 LEU B N 1
ATOM 3203 C CA . LEU B 1 75 ? -5.18 19.453 17.281 1 98 75 LEU B CA 1
ATOM 3204 C C . LEU B 1 75 ? -6.066 20.344 18.156 1 98 75 LEU B C 1
ATOM 3206 O O . LEU B 1 75 ? -6.328 20.016 19.312 1 98 75 LEU B O 1
ATOM 3210 N N . ARG B 1 76 ? -6.398 21.422 17.656 1 98.38 76 ARG B N 1
ATOM 3211 C CA . ARG B 1 76 ? -7.406 22.281 18.266 1 98.38 76 ARG B CA 1
ATOM 3212 C C . ARG B 1 76 ? -8.594 22.484 17.344 1 98.38 76 ARG B C 1
ATOM 3214 O O . ARG B 1 76 ? -8.484 23.156 16.312 1 98.38 76 ARG B O 1
ATOM 3221 N N . LEU B 1 77 ? -9.711 21.859 17.656 1 98.81 77 LEU B N 1
ATOM 3222 C CA . LEU B 1 77 ? -10.945 22.125 16.938 1 98.81 77 LEU B CA 1
ATOM 3223 C C . LEU B 1 77 ? -11.523 23.469 17.328 1 98.81 77 LEU B C 1
ATOM 3225 O O . LEU B 1 77 ? -11.742 23.734 18.516 1 98.81 77 LEU B O 1
ATOM 3229 N N . MET B 1 78 ? -11.711 24.328 16.391 1 98.81 78 MET B N 1
ATOM 3230 C CA . MET B 1 78 ? -12.234 25.672 16.609 1 98.81 78 MET B CA 1
ATOM 3231 C C . MET B 1 78 ? -13.656 25.797 16.062 1 98.81 78 MET B C 1
ATOM 3233 O O . MET B 1 78 ? -13.867 25.734 14.859 1 98.81 78 MET B O 1
ATOM 3237 N N . VAL B 1 79 ? -14.594 25.969 16.953 1 98.88 79 VAL B N 1
ATOM 3238 C CA . VAL B 1 79 ? -15.992 26.109 16.578 1 98.88 79 VAL B CA 1
ATOM 3239 C C . VAL B 1 79 ? -16.391 27.578 16.656 1 98.88 79 VAL B C 1
ATOM 3241 O O . VAL B 1 79 ? -16.703 28.094 17.734 1 98.88 79 VAL B O 1
ATOM 3244 N N . TRP B 1 80 ? -16.438 28.203 15.516 1 98.69 80 TRP B N 1
ATOM 3245 C CA . TRP B 1 80 ? -16.875 29.594 15.406 1 98.69 80 TRP B CA 1
ATOM 3246 C C . TRP B 1 80 ? -18.391 29.688 15.258 1 98.69 80 TRP B C 1
ATOM 3248 O O . TRP B 1 80 ? -18.984 28.938 14.484 1 98.69 80 TRP B O 1
ATOM 3258 N N . ASP B 1 81 ? -19.016 30.594 15.953 1 98.31 81 ASP B N 1
ATOM 3259 C CA . ASP B 1 81 ? -20.438 30.812 15.75 1 98.31 81 ASP B CA 1
ATOM 3260 C C . ASP B 1 81 ? -20.734 31.266 14.312 1 98.31 81 ASP B C 1
ATOM 3262 O O . ASP B 1 81 ? -21.75 30.875 13.734 1 98.31 81 ASP B O 1
ATOM 3266 N N . ARG B 1 82 ? -19.828 32.062 13.766 1 98 82 ARG B N 1
ATOM 3267 C CA . ARG B 1 82 ? -19.891 32.531 12.391 1 98 82 ARG B CA 1
ATOM 3268 C C . ARG B 1 82 ? -18.547 32.344 11.68 1 98 82 ARG B C 1
ATOM 3270 O O . ARG B 1 82 ? -17.719 33.281 11.656 1 98 82 ARG B O 1
ATOM 3277 N N . PRO B 1 83 ? -18.438 31.219 11.039 1 97.69 83 PRO B N 1
ATOM 3278 C CA . PRO B 1 83 ? -17.188 31 10.32 1 97.69 83 PRO B CA 1
ATOM 3279 C C . PRO B 1 83 ? -16.953 32.031 9.211 1 97.69 83 PRO B C 1
ATOM 3281 O O . PRO B 1 83 ? -17.922 32.531 8.617 1 97.69 83 PRO B O 1
ATOM 3284 N N . ALA B 1 84 ? -15.727 32.344 8.977 1 97.38 84 ALA B N 1
ATOM 3285 C CA . ALA B 1 84 ? -15.344 33.344 7.98 1 97.38 84 ALA B CA 1
ATOM 3286 C C . ALA B 1 84 ? -15.5 32.812 6.562 1 97.38 84 ALA B C 1
ATOM 3288 O O . ALA B 1 84 ? -15.656 33.562 5.609 1 97.38 84 ALA B O 1
ATOM 3289 N N . GLY B 1 85 ? -15.406 31.469 6.359 1 97.5 85 GLY B N 1
ATOM 3290 C CA . GLY B 1 85 ? -15.531 30.875 5.035 1 97.5 85 GLY B CA 1
ATOM 3291 C C . GLY B 1 85 ? -15.289 29.391 5.031 1 97.5 85 GLY B C 1
ATOM 3292 O O . GLY B 1 85 ? -15.094 28.781 6.09 1 97.5 85 GLY B O 1
ATOM 3293 N N . PRO B 1 86 ? -15.312 28.75 3.855 1 96.81 86 PRO B N 1
ATOM 3294 C CA . PRO B 1 86 ? -15.227 27.281 3.734 1 96.81 86 PRO B CA 1
ATOM 3295 C C . PRO B 1 86 ? -13.797 26.766 3.898 1 96.81 86 PRO B C 1
ATOM 3297 O O . PRO B 1 86 ? -13.586 25.562 4.074 1 96.81 86 PRO B O 1
ATOM 3300 N N . GLY B 1 87 ? -12.828 27.672 3.887 1 97.88 87 GLY B N 1
ATOM 3301 C CA . GLY B 1 87 ? -11.445 27.266 4.062 1 97.88 87 GLY B CA 1
ATOM 3302 C C . GLY B 1 87 ? -10.844 26.625 2.83 1 97.88 87 GLY B C 1
ATOM 3303 O O . GLY B 1 87 ? -11.273 26.891 1.708 1 97.88 87 GLY B O 1
ATOM 3304 N N . LEU B 1 88 ? -9.82 25.859 2.961 1 97.31 88 LEU B N 1
ATOM 3305 C CA . LEU B 1 88 ? -9.031 25.297 1.874 1 97.31 88 LEU B CA 1
ATOM 3306 C C . LEU B 1 88 ? -9.82 24.219 1.134 1 97.31 88 LEU B C 1
ATOM 3308 O O . LEU B 1 88 ? -9.578 23.969 -0.05 1 97.31 88 LEU B O 1
ATOM 3312 N N . GLY B 1 89 ? -10.719 23.562 1.837 1 96.81 89 GLY B N 1
ATOM 3313 C CA . GLY B 1 89 ? -11.516 22.516 1.225 1 96.81 89 GLY B CA 1
ATOM 3314 C C . GLY B 1 89 ? -10.68 21.422 0.588 1 96.81 89 GLY B C 1
ATOM 3315 O O . GLY B 1 89 ? -9.641 21.031 1.127 1 96.81 89 GLY B O 1
ATOM 3316 N N . THR B 1 90 ? -11.18 20.844 -0.517 1 95.94 90 THR B N 1
ATOM 3317 C CA . THR B 1 90 ? -10.484 19.766 -1.208 1 95.94 90 THR B CA 1
ATOM 3318 C C . THR B 1 90 ? -9.672 20.312 -2.383 1 95.94 90 THR B C 1
ATOM 3320 O O . THR B 1 90 ? -9.445 19.594 -3.363 1 95.94 90 THR B O 1
ATOM 3323 N N . GLY B 1 91 ? -9.328 21.578 -2.309 1 92.12 91 GLY B N 1
ATOM 3324 C CA . GLY B 1 91 ? -8.555 22.188 -3.373 1 92.12 91 GLY B CA 1
ATOM 3325 C C . GLY B 1 91 ? -7.168 21.609 -3.525 1 92.12 91 GLY B C 1
ATOM 3326 O O . GLY B 1 91 ? -6.773 20.719 -2.758 1 92.12 91 GLY B O 1
ATOM 3327 N N . PRO B 1 92 ? -6.414 22.094 -4.445 1 92.25 92 PRO B N 1
ATOM 3328 C CA . PRO B 1 92 ? -5.094 21.516 -4.73 1 92.25 92 PRO B CA 1
ATOM 3329 C C . PRO B 1 92 ? -4.082 21.781 -3.619 1 92.25 92 PRO B C 1
ATOM 3331 O O . PRO B 1 92 ? -4.25 22.734 -2.84 1 92.25 92 PRO B O 1
ATOM 3334 N N . TRP B 1 93 ? -3.059 20.969 -3.631 1 93.44 93 TRP B N 1
ATOM 3335 C CA . TRP B 1 93 ? -2.018 21.125 -2.621 1 93.44 93 TRP B CA 1
ATOM 3336 C C . TRP B 1 93 ? -1.01 22.188 -3.033 1 93.44 93 TRP B C 1
ATOM 3338 O O . TRP B 1 93 ? -0.378 22.828 -2.182 1 93.44 93 TRP B O 1
ATOM 3348 N N . ARG B 1 94 ? -0.864 22.344 -4.379 1 93.19 94 ARG B N 1
ATOM 3349 C CA . ARG B 1 94 ? 0.074 23.312 -4.926 1 93.19 94 ARG B CA 1
ATOM 3350 C C . ARG B 1 94 ? -0.518 24.719 -4.902 1 93.19 94 ARG B C 1
ATOM 3352 O O . ARG B 1 94 ? -0.756 25.312 -5.953 1 93.19 94 ARG B O 1
ATOM 3359 N N . VAL B 1 95 ? -0.647 25.297 -3.73 1 95.56 95 VAL B N 1
ATOM 3360 C CA . VAL B 1 95 ? -1.234 26.625 -3.533 1 95.56 95 VAL B CA 1
ATOM 3361 C C . VAL B 1 95 ? -0.55 27.328 -2.361 1 95.56 95 VAL B C 1
ATOM 3363 O O . VAL B 1 95 ? -0.227 26.688 -1.354 1 95.56 95 VAL B O 1
ATOM 3366 N N . GLN B 1 96 ? -0.28 28.641 -2.557 1 96.12 96 GLN B N 1
ATOM 3367 C CA . GLN B 1 96 ? 0.23 29.406 -1.431 1 96.12 96 GLN B CA 1
ATOM 3368 C C . GLN B 1 96 ? -0.816 29.531 -0.326 1 96.12 96 GLN B C 1
ATOM 3370 O O . GLN B 1 96 ? -1.953 29.922 -0.582 1 96.12 96 GLN B O 1
ATOM 3375 N N . GLY B 1 97 ? -0.464 29.172 0.844 1 96.75 97 GLY B N 1
ATOM 3376 C CA . GLY B 1 97 ? -1.419 29.156 1.94 1 96.75 97 GLY B CA 1
ATOM 3377 C C . GLY B 1 97 ? -1.832 27.766 2.357 1 96.75 97 GLY B C 1
ATOM 3378 O O . GLY B 1 97 ? -2.549 27.578 3.346 1 96.75 97 GLY B O 1
ATOM 3379 N N . ASN B 1 98 ? -1.308 26.812 1.611 1 97.12 98 ASN B N 1
ATOM 3380 C CA . ASN B 1 98 ? -1.648 25.438 1.97 1 97.12 98 ASN B CA 1
ATOM 3381 C C . ASN B 1 98 ? -1.105 25.062 3.348 1 97.12 98 ASN B C 1
ATOM 3383 O O . ASN B 1 98 ? -0.02 25.5 3.73 1 97.12 98 ASN B O 1
ATOM 3387 N N . ARG B 1 99 ? -1.897 24.25 4.059 1 97.56 99 ARG B N 1
ATOM 3388 C CA . ARG B 1 99 ? -1.51 23.594 5.305 1 97.56 99 ARG B CA 1
ATOM 3389 C C . ARG B 1 99 ? -1.828 22.109 5.27 1 97.56 99 ARG B C 1
ATOM 3391 O O . ARG B 1 99 ? -2.84 21.703 4.695 1 97.56 99 ARG B O 1
ATOM 3398 N N . TRP B 1 100 ? -0.97 21.328 5.805 1 97.31 100 TRP B N 1
ATOM 3399 C CA . TRP B 1 100 ? -1.283 19.906 5.973 1 97.31 100 TRP B CA 1
ATOM 3400 C C . TRP B 1 100 ? -0.582 19.344 7.203 1 97.31 100 TRP B C 1
ATOM 3402 O O . TRP B 1 100 ? 0.315 19.969 7.762 1 97.31 100 TRP B O 1
ATOM 3412 N N . LEU B 1 101 ? -1.085 18.25 7.68 1 97.12 101 LEU B N 1
ATOM 3413 C CA . LEU B 1 101 ? -0.441 17.469 8.734 1 97.12 101 LEU B CA 1
ATOM 3414 C C . LEU B 1 101 ? 0.121 16.156 8.18 1 97.12 101 LEU B C 1
ATOM 3416 O O . LEU B 1 101 ? -0.406 15.617 7.203 1 97.12 101 LEU B O 1
ATOM 3420 N N . ALA B 1 102 ? 1.186 15.734 8.734 1 96.19 102 ALA B N 1
ATOM 3421 C CA . ALA B 1 102 ? 1.715 14.414 8.391 1 96.19 102 ALA B CA 1
ATOM 3422 C C . ALA B 1 102 ? 1.706 13.484 9.602 1 96.19 102 ALA B C 1
ATOM 3424 O O . ALA B 1 102 ? 2.018 13.914 10.719 1 96.19 102 ALA B O 1
ATOM 3425 N N . CYS B 1 103 ? 1.349 12.344 9.391 1 96.06 103 CYS B N 1
ATOM 3426 C CA . CYS B 1 103 ? 1.368 11.383 10.484 1 96.06 103 CYS B CA 1
ATOM 3427 C C . CYS B 1 103 ? 1.905 10.031 10.016 1 96.06 103 CYS B C 1
ATOM 3429 O O . CYS B 1 103 ? 1.835 9.711 8.828 1 96.06 103 CYS B O 1
ATOM 3431 N N . LEU B 1 104 ? 2.443 9.312 10.945 1 95.44 104 LEU B N 1
ATOM 3432 C CA . LEU B 1 104 ? 2.881 7.945 10.688 1 95.44 104 LEU B CA 1
ATOM 3433 C C . LEU B 1 104 ? 1.708 6.973 10.781 1 95.44 104 LEU B C 1
ATOM 3435 O O . LEU B 1 104 ? 0.759 7.207 11.531 1 95.44 104 LEU B O 1
ATOM 3439 N N . THR B 1 105 ? 1.755 5.992 9.992 1 97.38 105 THR B N 1
ATOM 3440 C CA . THR B 1 105 ? 0.851 4.852 10.07 1 97.38 105 THR B CA 1
ATOM 3441 C C . THR B 1 105 ? 1.585 3.557 9.734 1 97.38 105 THR B C 1
ATOM 3443 O O . THR B 1 105 ? 2.633 3.582 9.086 1 97.38 105 THR B O 1
ATOM 3446 N N . ASP B 1 106 ? 1.121 2.453 10.266 1 96.12 106 ASP B N 1
ATOM 3447 C CA . ASP B 1 106 ? 1.698 1.171 9.875 1 96.12 106 ASP B CA 1
ATOM 3448 C C . ASP B 1 106 ? 0.729 0.377 9 1 96.12 106 ASP B C 1
ATOM 3450 O O . ASP B 1 106 ? 0.91 -0.825 8.797 1 96.12 106 ASP B O 1
ATOM 3454 N N . ASP B 1 107 ? -0.312 1.051 8.508 1 96.69 107 ASP B N 1
ATOM 3455 C CA . ASP B 1 107 ? -1.309 0.426 7.645 1 96.69 107 ASP B CA 1
ATOM 3456 C C . ASP B 1 107 ? -1.858 1.425 6.629 1 96.69 107 ASP B C 1
ATOM 3458 O O . ASP B 1 107 ? -3.07 1.644 6.559 1 96.69 107 ASP B O 1
ATOM 3462 N N . ILE B 1 108 ? -0.984 1.942 5.801 1 98.12 108 ILE B N 1
ATOM 3463 C CA . ILE B 1 108 ? -1.283 3.049 4.898 1 98.12 108 ILE B CA 1
ATOM 3464 C C . ILE B 1 108 ? -2.295 2.6 3.85 1 98.12 108 ILE B C 1
ATOM 3466 O O . ILE B 1 108 ? -3.137 3.387 3.412 1 98.12 108 ILE B O 1
ATOM 3470 N N . LEU B 1 109 ? -2.311 1.335 3.508 1 97.69 109 LEU B N 1
ATOM 3471 C CA . LEU B 1 109 ? -3.248 0.848 2.5 1 97.69 109 LEU B CA 1
ATOM 3472 C C . LEU B 1 109 ? -4.664 0.778 3.064 1 97.69 109 LEU B C 1
ATOM 3474 O O . LEU B 1 109 ? -5.637 0.954 2.328 1 97.69 109 LEU B O 1
ATOM 3478 N N . ASN B 1 110 ? -4.789 0.524 4.383 1 96.88 110 ASN B N 1
ATOM 3479 C CA . ASN B 1 110 ? -6.109 0.62 4.996 1 96.88 110 ASN B CA 1
ATOM 3480 C C . ASN B 1 110 ? -6.719 2.006 4.805 1 96.88 110 ASN B C 1
ATOM 3482 O O . ASN B 1 110 ? -7.891 2.129 4.445 1 96.88 110 ASN B O 1
ATOM 3486 N N . ILE B 1 111 ? -5.91 3.01 5.008 1 98.25 111 ILE B N 1
ATOM 3487 C CA . ILE B 1 111 ? -6.375 4.379 4.816 1 98.25 111 ILE B CA 1
ATOM 3488 C C . ILE B 1 111 ? -6.754 4.594 3.352 1 98.25 111 ILE B C 1
ATOM 3490 O O . ILE B 1 111 ? -7.805 5.164 3.053 1 98.25 111 ILE B O 1
ATOM 3494 N N . ALA B 1 112 ? -5.93 4.113 2.482 1 97.31 112 ALA B N 1
ATOM 3495 C CA . ALA B 1 112 ? -6.199 4.238 1.054 1 97.31 112 ALA B CA 1
ATOM 3496 C C . ALA B 1 112 ? -7.504 3.539 0.677 1 97.31 112 ALA B C 1
ATOM 3498 O O . ALA B 1 112 ? -8.25 4.02 -0.18 1 97.31 112 ALA B O 1
ATOM 3499 N N . ASN B 1 113 ? -7.777 2.385 1.309 1 95.25 113 ASN B N 1
ATOM 3500 C CA . ASN B 1 113 ? -9.016 1.669 1.04 1 95.25 113 ASN B CA 1
ATOM 3501 C C . ASN B 1 113 ? -10.242 2.496 1.436 1 95.25 113 ASN B C 1
ATOM 3503 O O . ASN B 1 113 ? -11.227 2.537 0.704 1 95.25 113 ASN B O 1
ATOM 3507 N N . HIS B 1 114 ? -10.188 3.088 2.59 1 96.31 114 HIS B N 1
ATOM 3508 C CA . HIS B 1 114 ? -11.273 3.961 3.018 1 96.31 114 HIS B CA 1
ATOM 3509 C C . HIS B 1 114 ? -11.492 5.094 2.021 1 96.31 114 HIS B C 1
ATOM 3511 O O . HIS B 1 114 ? -12.633 5.422 1.687 1 96.31 114 HIS B O 1
ATOM 3517 N N . ALA B 1 115 ? -10.391 5.695 1.559 1 96.81 115 ALA B N 1
ATOM 3518 C CA . ALA B 1 115 ? -10.469 6.785 0.592 1 96.81 115 ALA B CA 1
ATOM 3519 C C . ALA B 1 115 ? -11.125 6.324 -0.707 1 96.81 115 ALA B C 1
ATOM 3521 O O . ALA B 1 115 ? -11.961 7.031 -1.273 1 96.81 115 ALA B O 1
ATOM 3522 N N . GLU B 1 116 ? -10.734 5.133 -1.144 1 93.81 116 GLU B N 1
ATOM 3523 C CA . GLU B 1 116 ? -11.289 4.57 -2.371 1 93.81 116 GLU B CA 1
ATOM 3524 C C . GLU B 1 116 ? -12.797 4.379 -2.256 1 93.81 116 GLU B C 1
ATOM 3526 O O . GLU B 1 116 ? -13.547 4.719 -3.176 1 93.81 116 GLU B O 1
ATOM 3531 N N . VAL B 1 117 ? -13.234 3.811 -1.167 1 93.12 117 VAL B N 1
ATOM 3532 C CA . VAL B 1 117 ? -14.656 3.564 -0.962 1 93.12 117 VAL B CA 1
ATOM 3533 C C . VAL B 1 117 ? -15.414 4.891 -0.927 1 93.12 117 VAL B C 1
ATOM 3535 O O . VAL B 1 117 ? -16.469 5.027 -1.553 1 93.12 117 VAL B O 1
ATOM 3538 N N . LEU B 1 118 ? -14.891 5.895 -0.205 1 95.88 118 LEU B N 1
ATOM 3539 C CA . LEU B 1 118 ? -15.555 7.188 -0.128 1 95.88 118 LEU B CA 1
ATOM 3540 C C . LEU B 1 118 ? -15.656 7.836 -1.506 1 95.88 118 LEU B C 1
ATOM 3542 O O . LEU B 1 118 ? -16.688 8.414 -1.853 1 95.88 118 LEU B O 1
ATOM 3546 N N . ARG B 1 119 ? -14.602 7.766 -2.279 1 94 119 ARG B N 1
ATOM 3547 C CA . ARG B 1 119 ? -14.617 8.289 -3.641 1 94 119 ARG B CA 1
ATOM 3548 C C . ARG B 1 119 ? -15.688 7.598 -4.48 1 94 119 ARG B C 1
ATOM 3550 O O . ARG B 1 119 ? -16.438 8.25 -5.215 1 94 119 ARG B O 1
ATOM 3557 N N . ALA B 1 120 ? -15.734 6.262 -4.371 1 90.62 120 ALA B N 1
ATOM 3558 C CA . ALA B 1 120 ? -16.703 5.48 -5.133 1 90.62 120 ALA B CA 1
ATOM 3559 C C . ALA B 1 120 ? -18.141 5.875 -4.77 1 90.62 120 ALA B C 1
ATOM 3561 O O . ALA B 1 120 ? -19.031 5.793 -5.605 1 90.62 120 ALA B O 1
ATOM 3562 N N . GLN B 1 121 ? -18.344 6.332 -3.561 1 93.81 121 GLN B N 1
ATOM 3563 C CA . GLN B 1 121 ? -19.656 6.762 -3.084 1 93.81 121 GLN B CA 1
ATOM 3564 C C . GLN B 1 121 ? -19.953 8.188 -3.527 1 93.81 121 GLN B C 1
ATOM 3566 O O . GLN B 1 121 ? -21.062 8.695 -3.295 1 93.81 121 GLN B O 1
ATOM 3571 N N . GLY B 1 122 ? -18.984 8.836 -4.125 1 94.38 122 GLY B N 1
ATOM 3572 C CA . GLY B 1 122 ? -19.156 10.211 -4.562 1 94.38 122 GLY B CA 1
ATOM 3573 C C . GLY B 1 122 ? -18.906 11.227 -3.465 1 94.38 122 GLY B C 1
ATOM 3574 O O . GLY B 1 122 ? -19.312 12.383 -3.574 1 94.38 122 GLY B O 1
ATOM 3575 N N . GLY B 1 123 ? -18.281 10.789 -2.361 1 95.81 123 GLY B N 1
ATOM 3576 C CA . GLY B 1 123 ? -17.953 11.695 -1.275 1 95.81 123 GLY B CA 1
ATOM 3577 C C . GLY B 1 123 ? -16.812 12.641 -1.612 1 95.81 123 GLY B C 1
ATOM 3578 O O . GLY B 1 123 ? -16.047 12.398 -2.549 1 95.81 123 GLY B O 1
ATOM 3579 N N . PRO B 1 124 ? -16.734 13.742 -0.891 1 96.69 124 PRO B N 1
ATOM 3580 C CA . PRO B 1 124 ? -15.688 14.727 -1.156 1 96.69 124 PRO B CA 1
ATOM 3581 C C . PRO B 1 124 ? -14.32 14.297 -0.627 1 96.69 124 PRO B C 1
ATOM 3583 O O . PRO B 1 124 ? -14.055 14.414 0.573 1 96.69 124 PRO B O 1
ATOM 3586 N N . ILE B 1 125 ? -13.547 13.805 -1.528 1 97 125 ILE B N 1
ATOM 3587 C CA . ILE B 1 125 ? -12.227 13.328 -1.124 1 97 125 ILE B CA 1
ATOM 3588 C C . ILE B 1 125 ? -11.266 13.422 -2.303 1 97 125 ILE B C 1
ATOM 3590 O O . ILE B 1 125 ? -11.664 13.25 -3.457 1 97 125 ILE B O 1
ATOM 3594 N N . GLY B 1 126 ? -10.102 13.812 -2.008 1 95.69 126 GLY B N 1
ATOM 3595 C CA . GLY B 1 126 ? -8.953 13.695 -2.9 1 95.69 126 GLY B CA 1
ATOM 3596 C C . GLY B 1 126 ? -7.789 12.953 -2.281 1 95.69 126 GLY B C 1
ATOM 3597 O O . GLY B 1 126 ? -7.5 13.117 -1.096 1 95.69 126 GLY B O 1
ATOM 3598 N N . PHE B 1 127 ? -7.215 12.062 -3.078 1 96.12 127 PHE B N 1
ATOM 3599 C CA . PHE B 1 127 ? -6.039 11.398 -2.525 1 96.12 127 PHE B CA 1
ATOM 3600 C C . PHE B 1 127 ? -5.117 10.914 -3.641 1 96.12 127 PHE B C 1
ATOM 3602 O O . PHE B 1 127 ? -5.547 10.766 -4.785 1 96.12 127 PHE B O 1
ATOM 3609 N N . VAL B 1 128 ? -3.879 10.867 -3.354 1 94.44 128 VAL B N 1
ATOM 3610 C CA . VAL B 1 128 ? -2.875 10.133 -4.117 1 94.44 128 VAL B CA 1
ATOM 3611 C C . VAL B 1 128 ? -2.547 8.812 -3.414 1 94.44 128 VAL B C 1
ATOM 3613 O O . VAL B 1 128 ? -2.242 8.805 -2.219 1 94.44 128 VAL B O 1
ATOM 3616 N N . ASP B 1 129 ? -2.664 7.715 -4.172 1 93.44 129 ASP B N 1
ATOM 3617 C CA . ASP B 1 129 ? -2.336 6.41 -3.605 1 93.44 129 ASP B CA 1
ATOM 3618 C C . ASP B 1 129 ? -0.889 6.371 -3.117 1 93.44 129 ASP B C 1
ATOM 3620 O O . ASP B 1 129 ? -0.055 7.156 -3.568 1 93.44 129 ASP B O 1
ATOM 3624 N N . PRO B 1 130 ? -0.628 5.422 -2.139 1 95.62 130 PRO B N 1
ATOM 3625 C CA . PRO B 1 130 ? 0.721 5.375 -1.57 1 95.62 130 PRO B CA 1
ATOM 3626 C C . PRO B 1 130 ? 1.808 5.27 -2.639 1 95.62 130 PRO B C 1
ATOM 3628 O O . PRO B 1 130 ? 1.766 4.371 -3.48 1 95.62 130 PRO B O 1
ATOM 3631 N N . VAL B 1 131 ? 2.721 6.164 -2.545 1 93.12 131 VAL B N 1
ATOM 3632 C CA . VAL B 1 131 ? 3.836 6.215 -3.482 1 93.12 131 VAL B CA 1
ATOM 3633 C C . VAL B 1 131 ? 5.125 5.797 -2.777 1 93.12 131 VAL B C 1
ATOM 3635 O O . VAL B 1 131 ? 5.328 6.113 -1.604 1 93.12 131 VAL B O 1
ATOM 3638 N N . HIS B 1 132 ? 5.953 5.059 -3.541 1 91.25 132 HIS B N 1
ATOM 3639 C CA . HIS B 1 132 ? 7.266 4.656 -3.043 1 91.25 132 HIS B CA 1
ATOM 3640 C C . HIS B 1 132 ? 8.227 5.836 -3.004 1 91.25 132 HIS B C 1
ATOM 3642 O O . HIS B 1 132 ? 8.359 6.57 -3.986 1 91.25 132 HIS B O 1
ATOM 3648 N N . VAL B 1 133 ? 8.836 6.062 -1.871 1 83.19 133 VAL B N 1
ATOM 3649 C CA . VAL B 1 133 ? 9.906 7.043 -1.714 1 83.19 133 VAL B CA 1
ATOM 3650 C C . VAL B 1 133 ? 11.219 6.332 -1.389 1 83.19 133 VAL B C 1
ATOM 3652 O O . VAL B 1 133 ? 11.383 5.785 -0.295 1 83.19 133 VAL B O 1
ATOM 3655 N N . PRO B 1 134 ? 12.148 6.348 -2.324 1 77.31 134 PRO B N 1
ATOM 3656 C CA . PRO B 1 134 ? 13.414 5.645 -2.092 1 77.31 134 PRO B CA 1
ATOM 3657 C C . PRO B 1 134 ? 14.172 6.176 -0.877 1 77.31 134 PRO B C 1
ATOM 3659 O O . PRO B 1 134 ? 14.031 7.352 -0.523 1 77.31 134 PRO B O 1
ATOM 3662 N N . PRO B 1 135 ? 14.93 5.266 -0.314 1 72.88 135 PRO B N 1
ATOM 3663 C CA . PRO B 1 135 ? 15.75 5.715 0.817 1 72.88 135 PRO B CA 1
ATOM 3664 C C . PRO B 1 135 ? 16.859 6.68 0.401 1 72.88 135 PRO B C 1
ATOM 3666 O O . PRO B 1 135 ? 17.156 6.812 -0.79 1 72.88 135 PRO B O 1
ATOM 3669 N N . GLN B 1 136 ? 17.328 7.293 1.44 1 65.38 136 GLN B N 1
ATOM 3670 C CA . GLN B 1 136 ? 18.422 8.227 1.209 1 65.38 136 GLN B CA 1
ATOM 3671 C C . GLN B 1 136 ? 19.688 7.496 0.806 1 65.38 136 GLN B C 1
ATOM 3673 O O . GLN B 1 136 ? 20.516 8.039 0.068 1 65.38 136 GLN B O 1
ATOM 3678 N N . ARG B 1 137 ? 19.812 6.184 1.327 1 67.44 137 ARG B N 1
ATOM 3679 C CA . ARG B 1 137 ? 20.953 5.383 0.898 1 67.44 137 ARG B CA 1
ATOM 3680 C C . ARG B 1 137 ? 20.766 4.891 -0.535 1 67.44 137 ARG B C 1
ATOM 3682 O O . ARG B 1 137 ? 19.641 4.676 -0.984 1 67.44 137 ARG B O 1
ATOM 3689 N N . PRO B 1 138 ? 21.969 4.688 -1.059 1 75.69 138 PRO B N 1
ATOM 3690 C CA . PRO B 1 138 ? 21.891 4.207 -2.439 1 75.69 138 PRO B CA 1
ATOM 3691 C C . PRO B 1 138 ? 21.266 2.82 -2.549 1 75.69 138 PRO B C 1
ATOM 3693 O O . PRO B 1 138 ? 21.625 1.915 -1.79 1 75.69 138 PRO B O 1
ATOM 3696 N N . GLU B 1 139 ? 20.359 2.689 -3.334 1 79.38 139 GLU B N 1
ATOM 3697 C CA . GLU B 1 139 ? 19.641 1.442 -3.59 1 79.38 139 GLU B CA 1
ATOM 3698 C C . GLU B 1 139 ? 20.594 0.354 -4.082 1 79.38 139 GLU B C 1
ATOM 3700 O O . GLU B 1 139 ? 20.359 -0.834 -3.854 1 79.38 139 GLU B O 1
ATOM 3705 N N . ALA B 1 140 ? 21.688 0.775 -4.57 1 83.12 140 ALA B N 1
ATOM 3706 C CA . ALA B 1 140 ? 22.641 -0.168 -5.168 1 83.12 140 ALA B CA 1
ATOM 3707 C C . ALA B 1 140 ? 23.234 -1.091 -4.113 1 83.12 140 ALA B C 1
ATOM 3709 O O . ALA B 1 140 ? 23.609 -2.225 -4.414 1 83.12 140 ALA B O 1
ATOM 3710 N N . ALA B 1 141 ? 23.25 -0.646 -2.898 1 86.19 141 ALA B N 1
ATOM 3711 C CA . ALA B 1 141 ? 23.906 -1.404 -1.84 1 86.19 141 ALA B CA 1
ATOM 3712 C C . ALA B 1 141 ? 22.953 -2.402 -1.198 1 86.19 141 ALA B C 1
ATOM 3714 O O . ALA B 1 141 ? 23.375 -3.301 -0.469 1 86.19 141 ALA B O 1
ATOM 3715 N N . LEU B 1 142 ? 21.719 -2.291 -1.559 1 89.94 142 LEU B N 1
ATOM 3716 C CA . LEU B 1 142 ? 20.719 -3.139 -0.936 1 89.94 142 LEU B CA 1
ATOM 3717 C C . LEU B 1 142 ? 20.609 -4.477 -1.662 1 89.94 142 LEU B C 1
ATOM 3719 O O . LEU B 1 142 ? 20.922 -4.57 -2.848 1 89.94 142 LEU B O 1
ATOM 3723 N N . ARG B 1 143 ? 20.234 -5.516 -0.969 1 94.12 143 ARG B N 1
ATOM 3724 C CA . ARG B 1 143 ? 19.953 -6.832 -1.537 1 94.12 143 ARG B CA 1
ATOM 3725 C C . ARG B 1 143 ? 18.469 -7.184 -1.409 1 94.12 143 ARG B C 1
ATOM 3727 O O . ARG B 1 143 ? 18.078 -7.914 -0.497 1 94.12 143 ARG B O 1
ATOM 3734 N N . PRO B 1 144 ? 17.688 -6.652 -2.348 1 95.25 144 PRO B N 1
ATOM 3735 C CA . PRO B 1 144 ? 16.25 -6.918 -2.268 1 95.25 144 PRO B CA 1
ATOM 3736 C C . PRO B 1 144 ? 15.922 -8.406 -2.262 1 95.25 144 PRO B C 1
ATOM 3738 O O . PRO B 1 144 ? 16.594 -9.195 -2.941 1 95.25 144 PRO B O 1
ATOM 3741 N N . PHE B 1 145 ? 14.875 -8.867 -1.459 1 96.94 145 PHE B N 1
ATOM 3742 C CA . PHE B 1 145 ? 14.352 -10.219 -1.256 1 96.94 145 PHE B CA 1
ATOM 3743 C C . PHE B 1 145 ? 15.305 -11.047 -0.409 1 96.94 145 PHE B C 1
ATOM 3745 O O . PHE B 1 145 ? 15.023 -12.203 -0.1 1 96.94 145 PHE B O 1
ATOM 3752 N N . ASP B 1 146 ? 16.438 -10.453 -0.007 1 96.12 146 ASP B N 1
ATOM 3753 C CA . ASP B 1 146 ? 17.406 -11.195 0.79 1 96.12 146 ASP B CA 1
ATOM 3754 C C . ASP B 1 146 ? 17.609 -10.539 2.154 1 96.12 146 ASP B C 1
ATOM 3756 O O . ASP B 1 146 ? 18.125 -11.18 3.082 1 96.12 146 ASP B O 1
ATOM 3760 N N . GLN B 1 147 ? 17.25 -9.32 2.268 1 94.5 147 GLN B N 1
ATOM 3761 C CA . GLN B 1 147 ? 17.359 -8.539 3.5 1 94.5 147 GLN B CA 1
ATOM 3762 C C . GLN B 1 147 ? 16.234 -7.516 3.605 1 94.5 147 GLN B C 1
ATOM 3764 O O . GLN B 1 147 ? 15.586 -7.203 2.609 1 94.5 147 GLN B O 1
ATOM 3769 N N . PRO B 1 148 ? 15.977 -7.082 4.82 1 92.94 148 PRO B N 1
ATOM 3770 C CA . PRO B 1 148 ? 15.016 -5.984 4.918 1 92.94 148 PRO B CA 1
ATOM 3771 C C . PRO B 1 148 ? 15.414 -4.773 4.074 1 92.94 148 PRO B C 1
ATOM 3773 O O . PRO B 1 148 ? 16.594 -4.438 3.99 1 92.94 148 PRO B O 1
ATOM 3776 N N . VAL B 1 149 ? 14.477 -4.164 3.408 1 91.81 149 VAL B N 1
ATOM 3777 C CA . VAL B 1 149 ? 14.703 -3.012 2.541 1 91.81 149 VAL B CA 1
ATOM 3778 C C . VAL B 1 149 ? 14.078 -1.767 3.164 1 91.81 149 VAL B C 1
ATOM 3780 O O . VAL B 1 149 ? 12.859 -1.707 3.359 1 91.81 149 VAL B O 1
ATOM 3783 N N . PRO B 1 150 ? 14.906 -0.791 3.553 1 90.94 150 PRO B N 1
ATOM 3784 C CA . PRO B 1 150 ? 14.32 0.474 4.004 1 90.94 150 PRO B CA 1
ATOM 3785 C C . PRO B 1 150 ? 13.539 1.188 2.906 1 90.94 150 PRO B C 1
ATOM 3787 O O . PRO B 1 150 ? 13.984 1.247 1.76 1 90.94 150 PRO B O 1
ATOM 3790 N N . ALA B 1 151 ? 12.383 1.604 3.24 1 90.5 151 ALA B N 1
ATOM 3791 C CA . ALA B 1 151 ? 11.539 2.336 2.299 1 90.5 151 ALA B CA 1
ATOM 3792 C C . ALA B 1 151 ? 10.484 3.158 3.031 1 90.5 151 ALA B C 1
ATOM 3794 O O . ALA B 1 151 ? 10.273 2.977 4.234 1 90.5 151 ALA B O 1
ATOM 3795 N N . THR B 1 152 ? 9.969 4.105 2.355 1 91.88 152 THR B N 1
ATOM 3796 C CA . THR B 1 152 ? 8.836 4.883 2.846 1 91.88 152 THR B CA 1
ATOM 3797 C C . THR B 1 152 ? 7.734 4.957 1.794 1 91.88 152 THR B C 1
ATOM 3799 O O . THR B 1 152 ? 8.016 5.121 0.604 1 91.88 152 THR B O 1
ATOM 3802 N N . ARG B 1 153 ? 6.559 4.688 2.229 1 95 153 ARG B N 1
ATOM 3803 C CA . ARG B 1 153 ? 5.383 4.941 1.402 1 95 153 ARG B CA 1
ATOM 3804 C C . ARG B 1 153 ? 4.609 6.152 1.91 1 95 153 ARG B C 1
ATOM 3806 O O . ARG B 1 153 ? 4.43 6.32 3.119 1 95 153 ARG B O 1
ATOM 3813 N N . GLN B 1 154 ? 4.223 7.027 0.985 1 95.75 154 GLN B N 1
ATOM 3814 C CA . GLN B 1 154 ? 3.504 8.25 1.34 1 95.75 154 GLN B CA 1
ATOM 3815 C C . GLN B 1 154 ? 2.242 8.406 0.497 1 95.75 154 GLN B C 1
ATOM 3817 O O . GLN B 1 154 ? 2.227 8.047 -0.681 1 95.75 154 GLN B O 1
ATOM 3822 N N . MET B 1 155 ? 1.232 8.859 1.082 1 97.19 155 MET B N 1
ATOM 3823 C CA . MET B 1 155 ? -0.003 9.188 0.377 1 97.19 155 MET B CA 1
ATOM 3824 C C . MET B 1 155 ? -0.586 10.5 0.885 1 97.19 155 MET B C 1
ATOM 3826 O O . MET B 1 155 ? -0.353 10.883 2.033 1 97.19 155 MET B O 1
ATOM 3830 N N . THR B 1 156 ? -1.244 11.242 0.045 1 97.38 156 THR B N 1
ATOM 3831 C CA . THR B 1 156 ? -1.994 12.414 0.487 1 97.38 156 THR B CA 1
ATOM 3832 C C . THR B 1 156 ? -3.48 12.086 0.603 1 97.38 156 THR B C 1
ATOM 3834 O O . THR B 1 156 ? -4.02 11.32 -0.196 1 97.38 156 THR B O 1
ATOM 3837 N N . LEU B 1 157 ? -4.066 12.516 1.57 1 98.06 157 LEU B N 1
ATOM 3838 C CA . LEU B 1 157 ? -5.496 12.406 1.846 1 98.06 157 LEU B CA 1
ATOM 3839 C C . LEU B 1 157 ? -6.113 13.773 2.102 1 98.06 157 LEU B C 1
ATOM 3841 O O . LEU B 1 157 ? -5.777 14.438 3.086 1 98.06 157 LEU B O 1
ATOM 3845 N N . THR B 1 158 ? -7 14.219 1.187 1 97.69 158 THR B N 1
ATOM 3846 C CA . THR B 1 158 ? -7.605 15.539 1.271 1 97.69 158 THR B CA 1
ATOM 3847 C C . THR B 1 158 ? -9.117 15.43 1.475 1 97.69 158 THR B C 1
ATOM 3849 O O . THR B 1 158 ? -9.82 14.875 0.63 1 97.69 158 THR B O 1
ATOM 3852 N N . GLN B 1 159 ? -9.578 15.836 2.555 1 97.44 159 GLN B N 1
ATOM 3853 C CA . GLN B 1 159 ? -10.992 15.992 2.871 1 97.44 159 GLN B CA 1
ATOM 3854 C C . GLN B 1 159 ? -11.352 17.453 3.084 1 97.44 159 GLN B C 1
ATOM 3856 O O . GLN B 1 159 ? -10.469 18.312 3.133 1 97.44 159 GLN B O 1
ATOM 3861 N N . PRO B 1 160 ? -12.578 17.781 3.23 1 97.69 160 PRO B N 1
ATOM 3862 C CA . PRO B 1 160 ? -12.969 19.203 3.26 1 97.69 160 PRO B CA 1
ATOM 3863 C C . PRO B 1 160 ? -12.344 19.969 4.426 1 97.69 160 PRO B C 1
ATOM 3865 O O . PRO B 1 160 ? -12.031 21.141 4.293 1 97.69 160 PRO B O 1
ATOM 3868 N N . LEU B 1 161 ? -12.062 19.266 5.543 1 98.19 161 LEU B N 1
ATOM 3869 C CA . LEU B 1 161 ? -11.664 20.016 6.73 1 98.19 161 LEU B CA 1
ATOM 3870 C C . LEU B 1 161 ? -10.227 19.688 7.121 1 98.19 161 LEU B C 1
ATOM 3872 O O . LEU B 1 161 ? -9.641 20.344 7.984 1 98.19 161 LEU B O 1
ATOM 3876 N N . TRP B 1 162 ? -9.688 18.656 6.527 1 95.88 162 TRP B N 1
ATOM 3877 C CA . TRP B 1 162 ? -8.336 18.266 6.91 1 95.88 162 TRP B CA 1
ATOM 3878 C C . TRP B 1 162 ? -7.578 17.688 5.727 1 95.88 162 TRP B C 1
ATOM 3880 O O . TRP B 1 162 ? -8.188 17.141 4.797 1 95.88 162 TRP B O 1
ATOM 3890 N N . ARG B 1 163 ? -6.316 17.875 5.754 1 97.19 163 ARG B N 1
ATOM 3891 C CA . ARG B 1 163 ? -5.34 17.422 4.766 1 97.19 163 ARG B CA 1
ATOM 3892 C C . ARG B 1 163 ? -4.191 16.672 5.426 1 97.19 163 ARG B C 1
ATOM 3894 O O . ARG B 1 163 ? -3.484 17.219 6.273 1 97.19 163 ARG B O 1
ATOM 3901 N N . LEU B 1 164 ? -4.035 15.445 4.992 1 97.94 164 LEU B N 1
ATOM 3902 C CA . LEU B 1 164 ? -3.055 14.594 5.66 1 97.94 164 LEU B CA 1
ATOM 3903 C C . LEU B 1 164 ? -2.062 14.016 4.656 1 97.94 164 LEU B C 1
ATOM 3905 O O . LEU B 1 164 ? -2.443 13.633 3.547 1 97.94 164 LEU B O 1
ATOM 3909 N N . LEU B 1 165 ? -0.837 14.094 4.992 1 96.88 165 LEU B N 1
ATOM 3910 C CA . LEU B 1 165 ? 0.19 13.242 4.406 1 96.88 165 LEU B CA 1
ATOM 3911 C C . LEU B 1 165 ? 0.452 12.023 5.285 1 96.88 165 LEU B C 1
ATOM 3913 O O . LEU B 1 165 ? 1.018 12.156 6.375 1 96.88 165 LEU B O 1
ATOM 3917 N N . CYS B 1 166 ? 0.003 10.875 4.855 1 97.88 166 CYS B N 1
ATOM 3918 C CA . CYS B 1 166 ? 0.229 9.648 5.609 1 97.88 166 CYS B CA 1
ATOM 3919 C C . CYS B 1 166 ? 1.528 8.977 5.184 1 97.88 166 CYS B C 1
ATOM 3921 O O . CYS B 1 166 ? 1.812 8.867 3.988 1 97.88 166 CYS B O 1
ATOM 3923 N N . VAL B 1 167 ? 2.297 8.578 6.195 1 95.38 167 VAL B N 1
ATOM 3924 C CA . VAL B 1 167 ? 3.621 8.016 5.93 1 95.38 167 VAL B CA 1
ATOM 3925 C C . VAL B 1 167 ? 3.748 6.652 6.598 1 95.38 167 VAL B C 1
ATOM 3927 O O . VAL B 1 167 ? 3.426 6.496 7.777 1 95.38 167 VAL B O 1
ATOM 3930 N N . GLN B 1 168 ? 4.148 5.699 5.859 1 96 168 GLN B N 1
ATOM 3931 C CA . GLN B 1 168 ? 4.543 4.41 6.426 1 96 168 GLN B CA 1
ATOM 3932 C C . GLN B 1 168 ? 6.023 4.129 6.176 1 96 168 GLN B C 1
ATOM 3934 O O . GLN B 1 168 ? 6.496 4.219 5.039 1 96 168 GLN B O 1
ATOM 3939 N N . ILE B 1 169 ? 6.73 3.84 7.242 1 93.44 169 ILE B N 1
ATOM 3940 C CA . ILE B 1 169 ? 8.164 3.564 7.168 1 93.44 169 ILE B CA 1
ATOM 3941 C C . ILE B 1 169 ? 8.406 2.062 7.289 1 93.44 169 ILE B C 1
ATOM 3943 O O . ILE B 1 169 ? 7.832 1.402 8.156 1 93.44 169 ILE B O 1
ATOM 3947 N N . PHE B 1 170 ? 9.227 1.521 6.328 1 91.81 170 PHE B N 1
ATOM 3948 C CA . PHE B 1 170 ? 9.57 0.105 6.332 1 91.81 170 PHE B CA 1
ATOM 3949 C C . PHE B 1 170 ? 11.031 -0.09 6.734 1 91.81 170 PHE B C 1
ATOM 3951 O O . PHE B 1 170 ? 11.922 0.569 6.195 1 91.81 170 PHE B O 1
ATOM 3958 N N . SER B 1 171 ? 11.453 -1.255 7.535 1 76.75 171 SER B N 1
ATOM 3959 C CA . SER B 1 171 ? 12.734 -1.811 7.945 1 76.75 171 SER B CA 1
ATOM 3960 C C . SER B 1 171 ? 13.742 -0.707 8.242 1 76.75 171 SER B C 1
ATOM 3962 O O . SER B 1 171 ? 14.953 -0.925 8.156 1 76.75 171 SER B O 1
ATOM 3964 N N . GLY B 1 172 ? 13.625 0.406 8.688 1 62.94 172 GLY B N 1
ATOM 3965 C CA . GLY B 1 172 ? 14.812 1.245 8.711 1 62.94 172 GLY B CA 1
ATOM 3966 C C . GLY B 1 172 ? 14.672 2.465 9.594 1 62.94 172 GLY B C 1
ATOM 3967 O O . GLY B 1 172 ? 15.562 3.314 9.641 1 62.94 172 GLY B O 1
ATOM 3968 N N . SER B 1 173 ? 13.578 2.797 10.227 1 61.41 173 SER B N 1
ATOM 3969 C CA . SER B 1 173 ? 13.852 4.117 10.781 1 61.41 173 SER B CA 1
ATOM 3970 C C . SER B 1 173 ? 14.57 4.02 12.117 1 61.41 173 SER B C 1
ATOM 3972 O O . SER B 1 173 ? 14.133 3.289 13.016 1 61.41 173 SER B O 1
ATOM 3974 N N . GLY B 1 174 ? 15.977 3.99 11.984 1 58.47 174 GLY B N 1
ATOM 3975 C CA . GLY B 1 174 ? 16.719 4.062 13.234 1 58.47 174 GLY B CA 1
ATOM 3976 C C . GLY B 1 174 ? 16.297 5.215 14.117 1 58.47 174 GLY B C 1
ATOM 3977 O O . GLY B 1 174 ? 16.656 5.266 15.297 1 58.47 174 GLY B O 1
ATOM 3978 N N . ARG B 1 175 ? 15.477 6.133 13.609 1 60.75 175 ARG B N 1
ATOM 3979 C CA . ARG B 1 175 ? 15.125 7.301 14.414 1 60.75 175 ARG B CA 1
ATOM 3980 C C . ARG B 1 175 ? 13.844 7.062 15.195 1 60.75 175 ARG B C 1
ATOM 3982 O O . ARG B 1 175 ? 12.977 6.301 14.766 1 60.75 175 ARG B O 1
ATOM 3989 N N . ALA B 1 176 ? 13.953 7.582 16.359 1 64 176 ALA B N 1
ATOM 3990 C CA . ALA B 1 176 ? 12.734 7.555 17.156 1 64 176 ALA B CA 1
ATOM 3991 C C . ALA B 1 176 ? 11.562 8.148 16.391 1 64 176 ALA B C 1
ATOM 3993 O O . ALA B 1 176 ? 11.703 9.188 15.727 1 64 176 ALA B O 1
ATOM 3994 N N . GLN B 1 177 ? 10.531 7.406 16.266 1 76.88 177 GLN B N 1
ATOM 3995 C CA . GLN B 1 177 ? 9.328 7.828 15.57 1 76.88 177 GLN B CA 1
ATOM 3996 C C . GLN B 1 177 ? 8.164 8.008 16.547 1 76.88 177 GLN B C 1
ATOM 3998 O O . GLN B 1 177 ? 8.133 7.379 17.594 1 76.88 177 GLN B O 1
ATOM 4003 N N . PRO B 1 178 ? 7.332 9.07 16.219 1 79.94 178 PRO B N 1
ATOM 4004 C CA . PRO B 1 178 ? 6.121 9.148 17.031 1 79.94 178 PRO B CA 1
ATOM 4005 C C . PRO B 1 178 ? 5.375 7.816 17.109 1 79.94 178 PRO B C 1
ATOM 4007 O O . PRO B 1 178 ? 5.367 7.051 16.141 1 79.94 178 PRO B O 1
ATOM 4010 N N . THR B 1 179 ? 4.734 7.621 18.219 1 89.25 179 THR B N 1
ATOM 4011 C CA . THR B 1 179 ? 4.129 6.32 18.5 1 89.25 179 THR B CA 1
ATOM 4012 C C . THR B 1 179 ? 2.768 6.199 17.828 1 89.25 179 THR B C 1
ATOM 4014 O O . THR B 1 179 ? 1.888 7.035 18.031 1 89.25 179 THR B O 1
ATOM 4017 N N . ILE B 1 180 ? 2.584 5.27 17.062 1 94.88 180 ILE B N 1
ATOM 4018 C CA . ILE B 1 180 ? 1.321 4.922 16.422 1 94.88 180 ILE B CA 1
ATOM 4019 C C . ILE B 1 180 ? 0.357 4.348 17.453 1 94.88 180 ILE B C 1
ATOM 4021 O O . ILE B 1 180 ? 0.766 3.602 18.344 1 94.88 180 ILE B O 1
ATOM 4025 N N . ASN B 1 181 ? -0.907 4.789 17.422 1 97.44 181 ASN B N 1
ATOM 4026 C CA . ASN B 1 181 ? -1.968 4.18 18.219 1 97.44 181 ASN B CA 1
ATOM 4027 C C . ASN B 1 181 ? -2.541 2.943 17.531 1 97.44 181 ASN B C 1
ATOM 4029 O O . ASN B 1 181 ? -3.342 3.057 16.609 1 97.44 181 ASN B O 1
ATOM 4033 N N . PRO B 1 182 ? -2.182 1.714 18 1 94.94 182 PRO B N 1
ATOM 4034 C CA . PRO B 1 182 ? -2.607 0.506 17.281 1 94.94 182 PRO B CA 1
ATOM 4035 C C . PRO B 1 182 ? -4.09 0.202 17.469 1 94.94 182 PRO B C 1
ATOM 4037 O O . PRO B 1 182 ? -4.652 -0.629 16.75 1 94.94 182 PRO B O 1
ATOM 4040 N N . ALA B 1 183 ? -4.691 0.9 18.375 1 96.44 183 ALA B N 1
ATOM 4041 C CA . ALA B 1 183 ? -6.082 0.596 18.719 1 96.44 183 ALA B CA 1
ATOM 4042 C C . ALA B 1 183 ? -7.043 1.388 17.828 1 96.44 183 ALA B C 1
ATOM 4044 O O . ALA B 1 183 ? -8.234 1.077 17.766 1 96.44 183 ALA B O 1
ATOM 4045 N N . CYS B 1 184 ? -6.539 2.477 17.234 1 97.38 184 CYS B N 1
ATOM 4046 C CA . CYS B 1 184 ? -7.461 3.275 16.438 1 97.38 184 CYS B CA 1
ATOM 4047 C C . CYS B 1 184 ? -7.645 2.67 15.055 1 97.38 184 CYS B C 1
ATOM 4049 O O . CYS B 1 184 ? -6.777 1.945 14.57 1 97.38 184 CYS B O 1
ATOM 4051 N N . LEU B 1 185 ? -8.719 2.969 14.383 1 97.5 185 LEU B N 1
ATOM 4052 C CA . LEU B 1 185 ? -9.125 2.373 13.117 1 97.5 185 LEU B CA 1
ATOM 4053 C C . LEU B 1 185 ? -8.07 2.607 12.039 1 97.5 185 LEU B C 1
ATOM 4055 O O . LEU B 1 185 ? -7.777 1.711 11.242 1 97.5 185 LEU B O 1
ATOM 4059 N N . MET B 1 186 ? -7.445 3.805 11.961 1 98.12 186 MET B N 1
ATOM 4060 C CA . MET B 1 186 ? -6.492 4.148 10.906 1 98.12 186 MET B CA 1
ATOM 4061 C C . MET B 1 186 ? -5.062 3.865 11.352 1 98.12 186 MET B C 1
ATOM 4063 O O . MET B 1 186 ? -4.125 3.996 10.562 1 98.12 186 MET B O 1
ATOM 4067 N N . ARG B 1 187 ? -4.844 3.445 12.625 1 97.56 187 ARG B N 1
ATOM 4068 C CA . ARG B 1 187 ? -3.537 3.119 13.188 1 97.56 187 ARG B CA 1
ATOM 4069 C C . ARG B 1 187 ? -2.518 4.203 12.867 1 97.56 187 ARG B C 1
ATOM 4071 O O . ARG B 1 187 ? -1.519 3.943 12.188 1 97.56 187 ARG B O 1
ATOM 4078 N N . THR B 1 188 ? -2.725 5.348 13.383 1 97.69 188 THR B N 1
ATOM 4079 C CA . THR B 1 188 ? -1.882 6.5 13.094 1 97.69 188 THR B CA 1
ATOM 4080 C C . THR B 1 188 ? -1.247 7.047 14.367 1 97.69 188 THR B C 1
ATOM 4082 O O . THR B 1 188 ? -1.717 6.762 15.469 1 97.69 188 THR B O 1
ATOM 4085 N N . GLY B 1 189 ? -0.088 7.676 14.172 1 95.81 189 GLY B N 1
ATOM 4086 C CA . GLY B 1 189 ? 0.495 8.508 15.211 1 95.81 189 GLY B CA 1
ATOM 4087 C C . GLY B 1 189 ? 0.002 9.945 15.18 1 95.81 189 GLY B C 1
ATOM 4088 O O . GLY B 1 189 ? -0.821 10.305 14.328 1 95.81 189 GLY B O 1
ATOM 4089 N N . PRO B 1 190 ? 0.464 10.734 16.125 1 94.81 190 PRO B N 1
ATOM 4090 C CA . PRO B 1 190 ? 0.139 12.164 16.094 1 94.81 190 PRO B CA 1
ATOM 4091 C C . PRO B 1 190 ? 0.767 12.883 14.898 1 94.81 190 PRO B C 1
ATOM 4093 O O . PRO B 1 190 ? 1.578 12.297 14.18 1 94.81 190 PRO B O 1
ATOM 4096 N N . ALA B 1 191 ? 0.315 14.086 14.688 1 95.06 191 ALA B N 1
ATOM 4097 C CA . ALA B 1 191 ? 0.962 14.883 13.648 1 95.06 191 ALA B CA 1
ATOM 4098 C C . ALA B 1 191 ? 2.457 15.031 13.922 1 95.06 191 ALA B C 1
ATOM 4100 O O . ALA B 1 191 ? 2.854 15.539 14.977 1 95.06 191 ALA B O 1
ATOM 4101 N N . MET B 1 192 ? 3.244 14.539 12.977 1 91.38 192 MET B N 1
ATOM 4102 C CA . MET B 1 192 ? 4.691 14.625 13.141 1 91.38 192 MET B CA 1
ATOM 4103 C C . MET B 1 192 ? 5.258 15.805 12.359 1 91.38 192 MET B C 1
ATOM 4105 O O . MET B 1 192 ? 6.371 16.266 12.633 1 91.38 192 MET B O 1
ATOM 4109 N N . HIS B 1 193 ? 4.508 16.219 11.32 1 92.31 193 HIS B N 1
ATOM 4110 C CA . HIS B 1 193 ? 4.867 17.391 10.547 1 92.31 193 HIS B CA 1
ATOM 4111 C C . HIS B 1 193 ? 3.678 18.328 10.391 1 92.31 193 HIS B C 1
ATOM 4113 O O . HIS B 1 193 ? 2.545 17.891 10.203 1 92.31 193 HIS B O 1
ATOM 4119 N N . PHE B 1 194 ? 4.012 19.594 10.523 1 96.44 194 PHE B N 1
ATOM 4120 C CA . PHE B 1 194 ? 3.127 20.688 10.109 1 96.44 194 PHE B CA 1
ATOM 4121 C C . PHE B 1 194 ? 3.609 21.312 8.805 1 96.44 194 PHE B C 1
ATOM 4123 O O . PHE B 1 194 ? 4.676 21.922 8.766 1 96.44 194 PHE B O 1
ATOM 4130 N N . GLY B 1 195 ? 2.799 21.125 7.781 1 96.31 195 GLY B N 1
ATOM 4131 C CA . GLY B 1 195 ? 3.271 21.5 6.461 1 96.31 195 GLY B CA 1
ATOM 4132 C C . GLY B 1 195 ? 2.703 22.828 5.984 1 96.31 195 GLY B C 1
ATOM 4133 O O . GLY B 1 195 ? 1.569 23.188 6.32 1 96.31 195 GLY B O 1
ATOM 4134 N N . MET B 1 196 ? 3.498 23.609 5.188 1 96.25 196 MET B N 1
ATOM 4135 C CA . MET B 1 196 ? 3.07 24.828 4.535 1 96.25 196 MET B CA 1
ATOM 4136 C C . MET B 1 196 ? 3.709 24.969 3.156 1 96.25 196 MET B C 1
ATOM 4138 O O . MET B 1 196 ? 4.793 24.438 2.916 1 96.25 196 MET B O 1
ATOM 4142 N N . VAL B 1 197 ? 3.057 25.656 2.309 1 96.31 197 VAL B N 1
ATOM 4143 C CA . VAL B 1 197 ? 3.598 26.031 1.01 1 96.31 197 VAL B CA 1
ATOM 4144 C C . VAL B 1 197 ? 3.824 27.547 0.974 1 96.31 197 VAL B C 1
ATOM 4146 O O . VAL B 1 197 ? 2.902 28.328 1.221 1 96.31 197 VAL B O 1
ATOM 4149 N N . ILE B 1 198 ? 5.031 27.906 0.677 1 95.5 198 ILE B N 1
ATOM 4150 C CA . ILE B 1 198 ? 5.297 29.328 0.506 1 95.5 198 ILE B CA 1
ATOM 4151 C C . ILE B 1 198 ? 5.855 29.594 -0.891 1 95.5 198 ILE B C 1
ATOM 4153 O O . ILE B 1 198 ? 6.492 28.719 -1.481 1 95.5 198 ILE B O 1
ATOM 4157 N N . GLN B 1 199 ? 5.457 30.703 -1.434 1 94.31 199 GLN B N 1
ATOM 4158 C CA . GLN B 1 199 ? 6.051 31.219 -2.666 1 94.31 199 GLN B CA 1
ATOM 4159 C C . GLN B 1 199 ? 6.773 32.531 -2.426 1 94.31 199 GLN B C 1
ATOM 4161 O O . GLN B 1 199 ? 6.141 33.594 -2.346 1 94.31 199 GLN B O 1
ATOM 4166 N N . ASP B 1 200 ? 8.016 32.5 -2.262 1 91 200 ASP B N 1
ATOM 4167 C CA . ASP B 1 200 ? 8.836 33.656 -1.947 1 91 200 ASP B CA 1
ATOM 4168 C C . ASP B 1 200 ? 10.32 33.344 -2.084 1 91 200 ASP B C 1
ATOM 4170 O O . ASP B 1 200 ? 10.805 32.344 -1.516 1 91 200 ASP B O 1
ATOM 4174 N N . ASP B 1 201 ? 11.062 34.125 -2.746 1 88.88 201 ASP B N 1
ATOM 4175 C CA . ASP B 1 201 ? 12.469 33.875 -3.018 1 88.88 201 ASP B CA 1
ATOM 4176 C C . ASP B 1 201 ? 13.367 34.5 -1.955 1 88.88 201 ASP B C 1
ATOM 4178 O O . ASP B 1 201 ? 14.562 34.188 -1.89 1 88.88 201 ASP B O 1
ATOM 4182 N N . ARG B 1 202 ? 12.859 35.281 -1.147 1 90.25 202 ARG B N 1
ATOM 4183 C CA . ARG B 1 202 ? 13.664 36.062 -0.213 1 90.25 202 ARG B CA 1
ATOM 4184 C C . ARG B 1 202 ? 14.18 35.188 0.925 1 90.25 202 ARG B C 1
ATOM 4186 O O . ARG B 1 202 ? 13.406 34.469 1.565 1 90.25 202 ARG B O 1
ATOM 4193 N N . PRO B 1 203 ? 15.43 35.312 1.262 1 91.19 203 PRO B N 1
ATOM 4194 C CA . PRO B 1 203 ? 15.992 34.531 2.369 1 91.19 203 PRO B CA 1
ATOM 4195 C C . PRO B 1 203 ? 15.43 34.938 3.727 1 91.19 203 PRO B C 1
ATOM 4197 O O . PRO B 1 203 ? 15.391 34.125 4.652 1 91.19 203 PRO B O 1
ATOM 4200 N N . GLU B 1 204 ? 14.992 36.219 3.822 1 92.56 204 GLU B N 1
ATOM 4201 C CA . GLU B 1 204 ? 14.484 36.781 5.074 1 92.56 204 GLU B CA 1
ATOM 4202 C C . GLU B 1 204 ? 13.266 36 5.57 1 92.56 204 GLU B C 1
ATOM 4204 O O . GLU B 1 204 ? 12.992 35.969 6.773 1 92.56 204 GLU B O 1
ATOM 4209 N N . ILE B 1 205 ? 12.641 35.406 4.629 1 93 205 ILE B N 1
ATOM 4210 C CA . ILE B 1 205 ? 11.445 34.656 5 1 93 205 ILE B CA 1
ATOM 4211 C C . ILE B 1 205 ? 11.844 33.438 5.859 1 93 205 ILE B C 1
ATOM 4213 O O . ILE B 1 205 ? 11.258 33.219 6.922 1 93 205 ILE B O 1
ATOM 4217 N N . LEU B 1 206 ? 12.836 32.719 5.445 1 94.19 206 LEU B N 1
ATOM 4218 C CA . LEU B 1 206 ? 13.297 31.562 6.215 1 94.19 206 LEU B CA 1
ATOM 4219 C C . LEU B 1 206 ? 13.992 32 7.496 1 94.19 206 LEU B C 1
ATOM 4221 O O . LEU B 1 206 ? 13.914 31.328 8.523 1 94.19 206 LEU B O 1
ATOM 4225 N N . GLU B 1 207 ? 14.633 33.188 7.406 1 94.56 207 GLU B N 1
ATOM 4226 C CA . GLU B 1 207 ? 15.328 33.719 8.57 1 94.56 207 GLU B CA 1
ATOM 4227 C C . GLU B 1 207 ? 14.352 34.094 9.68 1 94.56 207 GLU B C 1
ATOM 4229 O O . GLU B 1 207 ? 14.672 33.969 10.859 1 94.56 207 GLU B O 1
ATOM 4234 N N . PHE B 1 208 ? 13.195 34.5 9.312 1 96.19 208 PHE B N 1
ATOM 4235 C CA . PHE B 1 208 ? 12.172 34.781 10.305 1 96.19 208 PHE B CA 1
ATOM 4236 C C . PHE B 1 208 ? 11.906 33.594 11.188 1 96.19 208 PHE B C 1
ATOM 4238 O O . PHE B 1 208 ? 11.773 33.719 12.406 1 96.19 208 PHE B O 1
ATOM 4245 N N . TYR B 1 209 ? 11.859 32.406 10.617 1 94.19 209 TYR B N 1
ATOM 4246 C CA . TYR B 1 209 ? 11.516 31.188 11.352 1 94.19 209 TYR B CA 1
ATOM 4247 C C . TYR B 1 209 ? 12.688 30.719 12.219 1 94.19 209 TYR B C 1
ATOM 4249 O O . TYR B 1 209 ? 12.492 30.312 13.359 1 94.19 209 TYR B O 1
ATOM 4257 N N . ASP B 1 210 ? 13.875 30.781 11.711 1 92 210 ASP B N 1
ATOM 4258 C CA . ASP B 1 210 ? 14.969 30.234 12.508 1 92 210 ASP B CA 1
ATOM 4259 C C . ASP B 1 210 ? 15.586 31.297 13.398 1 92 210 ASP B C 1
ATOM 4261 O O . ASP B 1 210 ? 15.906 31.031 14.562 1 92 210 ASP B O 1
ATOM 4265 N N . ARG B 1 211 ? 15.648 32.625 12.969 1 92.06 211 ARG B N 1
ATOM 4266 C CA . ARG B 1 211 ? 16.312 33.625 13.773 1 92.06 211 ARG B CA 1
ATOM 4267 C C . ARG B 1 211 ? 15.32 34.375 14.664 1 92.06 211 ARG B C 1
ATOM 4269 O O . ARG B 1 211 ? 15.625 34.656 15.82 1 92.06 211 ARG B O 1
ATOM 4276 N N . THR B 1 212 ? 14.203 34.625 14.133 1 93.62 212 THR B N 1
ATOM 4277 C CA . THR B 1 212 ? 13.227 35.406 14.898 1 93.62 212 THR B CA 1
ATOM 4278 C C . THR B 1 212 ? 12.422 34.5 15.812 1 93.62 212 THR B C 1
ATOM 4280 O O . THR B 1 212 ? 12.359 34.719 17.031 1 93.62 212 THR B O 1
ATOM 4283 N N . LEU B 1 213 ? 11.852 33.406 15.273 1 92.44 213 LEU B N 1
ATOM 4284 C CA . LEU B 1 213 ? 11.039 32.5 16.062 1 92.44 213 LEU B CA 1
ATOM 4285 C C . LEU B 1 213 ? 11.914 31.531 16.859 1 92.44 213 LEU B C 1
ATOM 4287 O O . LEU B 1 213 ? 11.453 30.922 17.828 1 92.44 213 LEU B O 1
ATOM 4291 N N . GLY B 1 214 ? 13.109 31.344 16.422 1 89.25 214 GLY B N 1
ATOM 4292 C CA . GLY B 1 214 ? 14.055 30.516 17.156 1 89.25 214 GLY B CA 1
ATOM 4293 C C . GLY B 1 214 ? 13.945 29.047 16.828 1 89.25 214 GLY B C 1
ATOM 4294 O O . GLY B 1 214 ? 14.422 28.203 17.594 1 89.25 214 GLY B O 1
ATOM 4295 N N . LEU B 1 215 ? 13.289 28.641 15.727 1 90 215 LEU B N 1
ATOM 4296 C CA . LEU B 1 215 ? 13.266 27.25 15.297 1 90 215 LEU B CA 1
ATOM 4297 C C . LEU B 1 215 ? 14.609 26.859 14.695 1 90 215 LEU B C 1
ATOM 4299 O O . LEU B 1 215 ? 15.336 27.703 14.172 1 90 215 LEU B O 1
ATOM 4303 N N . GLN B 1 216 ? 14.922 25.609 14.805 1 88.94 216 GLN B N 1
ATOM 4304 C CA . GLN B 1 216 ? 16.156 25.109 14.219 1 88.94 216 GLN B CA 1
ATOM 4305 C C . GLN B 1 216 ? 15.945 24.656 12.781 1 88.94 216 GLN B C 1
ATOM 4307 O O . GLN B 1 216 ? 15.148 23.75 12.523 1 88.94 216 GLN B O 1
ATOM 4312 N N . ARG B 1 217 ? 16.625 25.25 11.898 1 91.06 217 ARG B N 1
ATOM 4313 C CA . ARG B 1 217 ? 16.562 24.828 10.508 1 91.06 217 ARG B CA 1
ATOM 4314 C C . ARG B 1 217 ? 17.312 23.516 10.297 1 91.06 217 ARG B C 1
ATOM 4316 O O . ARG B 1 217 ? 18.547 23.5 10.242 1 91.06 217 ARG B O 1
ATOM 4323 N N . ALA B 1 218 ? 16.656 22.484 10.117 1 88.69 218 ALA B N 1
ATOM 4324 C CA . ALA B 1 218 ? 17.25 21.141 10.055 1 88.69 218 ALA B CA 1
ATOM 4325 C C . ALA B 1 218 ? 17.562 20.766 8.609 1 88.69 218 ALA B C 1
ATOM 4327 O O . ALA B 1 218 ? 18.516 20 8.359 1 88.69 218 ALA B O 1
ATOM 4328 N N . THR B 1 219 ? 16.734 21.125 7.684 1 89.88 219 THR B N 1
ATOM 4329 C CA . THR B 1 219 ? 16.938 20.875 6.262 1 89.88 219 THR B CA 1
ATOM 4330 C C . THR B 1 219 ? 16.688 22.141 5.445 1 89.88 219 THR B C 1
ATOM 4332 O O . THR B 1 219 ? 15.852 22.969 5.82 1 89.88 219 THR B O 1
ATOM 4335 N N . ASP B 1 220 ? 17.453 22.328 4.426 1 93.12 220 ASP B N 1
ATOM 4336 C CA . ASP B 1 220 ? 17.266 23.375 3.424 1 93.12 220 ASP B CA 1
ATOM 4337 C C . ASP B 1 220 ? 17.812 22.938 2.064 1 93.12 220 ASP B C 1
ATOM 4339 O O . ASP B 1 220 ? 18.969 23.188 1.748 1 93.12 220 ASP B O 1
ATOM 4343 N N . GLN B 1 221 ? 16.875 22.344 1.314 1 91.94 221 GLN B N 1
ATOM 4344 C CA . GLN B 1 221 ? 17.312 21.766 0.047 1 91.94 221 GLN B CA 1
ATOM 4345 C C . GLN B 1 221 ? 16.469 22.297 -1.114 1 91.94 221 GLN B C 1
ATOM 4347 O O . GLN B 1 221 ? 15.289 22.609 -0.95 1 91.94 221 GLN B O 1
ATOM 4352 N N . SER B 1 222 ? 17.156 22.547 -2.135 1 89.19 222 SER B N 1
ATOM 4353 C CA . SER B 1 222 ? 16.484 22.797 -3.404 1 89.19 222 SER B CA 1
ATOM 4354 C C . SER B 1 222 ? 16.453 21.547 -4.277 1 89.19 222 SER B C 1
ATOM 4356 O O . SER B 1 222 ? 17.5 20.969 -4.578 1 89.19 222 SER B O 1
ATOM 4358 N N . LEU B 1 223 ? 15.242 21.125 -4.629 1 87.31 223 LEU B N 1
ATOM 4359 C CA . LEU B 1 223 ? 15.086 19.844 -5.32 1 87.31 223 LEU B CA 1
ATOM 4360 C C . LEU B 1 223 ? 14.453 20.047 -6.691 1 87.31 223 LEU B C 1
ATOM 4362 O O . LEU B 1 223 ? 13.484 20.797 -6.828 1 87.31 223 LEU B O 1
ATOM 4366 N N . PRO B 1 224 ? 15.055 19.469 -7.691 1 85.44 224 PRO B N 1
ATOM 4367 C CA . PRO B 1 224 ? 14.43 19.5 -9.016 1 85.44 224 PRO B CA 1
ATOM 4368 C C . PRO B 1 224 ? 13.258 18.547 -9.141 1 85.44 224 PRO B C 1
ATOM 4370 O O . PRO B 1 224 ? 13.148 17.594 -8.359 1 85.44 224 PRO B O 1
ATOM 4373 N N . TYR B 1 225 ? 12.461 18.906 -10.141 1 85.88 225 TYR B N 1
ATOM 4374 C CA . TYR B 1 225 ? 11.43 17.938 -10.5 1 85.88 225 TYR B CA 1
ATOM 4375 C C . TYR B 1 225 ? 12.047 16.594 -10.859 1 85.88 225 TYR B C 1
ATOM 4377 O O . TYR B 1 225 ? 12.969 16.516 -11.688 1 85.88 225 TYR B O 1
ATOM 4385 N N . ASP B 1 226 ? 11.68 15.578 -10.18 1 83.75 226 ASP B N 1
ATOM 4386 C CA . ASP B 1 226 ? 12.109 14.203 -10.43 1 83.75 226 ASP B CA 1
ATOM 4387 C C . ASP B 1 226 ? 10.922 13.242 -10.398 1 83.75 226 ASP B C 1
ATOM 4389 O O . ASP B 1 226 ? 10.461 12.859 -9.32 1 83.75 226 ASP B O 1
ATOM 4393 N N . PRO B 1 227 ? 10.422 12.867 -11.594 1 80.38 227 PRO B N 1
ATOM 4394 C CA . PRO B 1 227 ? 9.203 12.047 -11.656 1 80.38 227 PRO B CA 1
ATOM 4395 C C . PRO B 1 227 ? 9.391 10.672 -11.016 1 80.38 227 PRO B C 1
ATOM 4397 O O . PRO B 1 227 ? 8.406 9.977 -10.766 1 80.38 227 PRO B O 1
ATOM 4400 N N . SER B 1 228 ? 10.633 10.352 -10.859 1 73.69 228 SER B N 1
ATOM 4401 C CA . SER B 1 228 ? 10.891 9.047 -10.25 1 73.69 228 SER B CA 1
ATOM 4402 C C . SER B 1 228 ? 10.703 9.094 -8.734 1 73.69 228 SER B C 1
ATOM 4404 O O . SER B 1 228 ? 10.625 8.055 -8.086 1 73.69 228 SER B O 1
ATOM 4406 N N . ARG B 1 229 ? 10.562 10.289 -8.297 1 76.44 229 ARG B N 1
ATOM 4407 C CA . ARG B 1 229 ? 10.367 10.461 -6.863 1 76.44 229 ARG B CA 1
ATOM 4408 C C . ARG B 1 229 ? 8.891 10.68 -6.535 1 76.44 229 ARG B C 1
ATOM 4410 O O . ARG B 1 229 ? 8.078 10.93 -7.43 1 76.44 229 ARG B O 1
ATOM 4417 N N . GLY B 1 230 ? 8.516 10.477 -5.355 1 78.75 230 GLY B N 1
ATOM 4418 C CA . GLY B 1 230 ? 7.125 10.547 -4.938 1 78.75 230 GLY B CA 1
ATOM 4419 C C . GLY B 1 230 ? 6.582 11.961 -4.895 1 78.75 230 GLY B C 1
ATOM 4420 O O . GLY B 1 230 ? 5.383 12.18 -5.09 1 78.75 230 GLY B O 1
ATOM 4421 N N . ALA B 1 231 ? 7.434 12.984 -4.824 1 77.62 231 ALA B N 1
ATOM 4422 C CA . ALA B 1 231 ? 7.035 14.359 -4.527 1 77.62 231 ALA B CA 1
ATOM 4423 C C . ALA B 1 231 ? 6.18 14.938 -5.652 1 77.62 231 ALA B C 1
ATOM 4425 O O . ALA B 1 231 ? 5.156 15.57 -5.395 1 77.62 231 ALA B O 1
ATOM 4426 N N . PRO B 1 232 ? 6.586 14.688 -6.91 1 81.62 232 PRO B N 1
ATOM 4427 C CA . PRO B 1 232 ? 5.777 15.273 -7.984 1 81.62 232 PRO B CA 1
ATOM 4428 C C . PRO B 1 232 ? 4.328 14.789 -7.965 1 81.62 232 PRO B C 1
ATOM 4430 O O . PRO B 1 232 ? 3.408 15.578 -8.188 1 81.62 232 PRO B O 1
ATOM 4433 N N . ARG B 1 233 ? 4.117 13.578 -7.602 1 85.06 233 ARG B N 1
ATOM 4434 C CA . ARG B 1 233 ? 2.762 13.047 -7.555 1 85.06 233 ARG B CA 1
ATOM 4435 C C . ARG B 1 233 ? 2.029 13.516 -6.305 1 85.06 233 ARG B C 1
ATOM 4437 O O . ARG B 1 233 ? 0.857 13.891 -6.367 1 85.06 233 ARG B O 1
ATOM 4444 N N . LEU B 1 234 ? 2.688 13.539 -5.23 1 87.56 234 LEU B N 1
ATOM 4445 C CA . LEU B 1 234 ? 2.072 13.859 -3.945 1 87.56 234 LEU B CA 1
ATOM 4446 C C . LEU B 1 234 ? 1.688 15.336 -3.879 1 87.56 234 LEU B C 1
ATOM 4448 O O . LEU B 1 234 ? 0.646 15.688 -3.322 1 87.56 234 LEU B O 1
ATOM 4452 N N . LEU B 1 235 ? 2.564 16.172 -4.488 1 84 235 LEU B N 1
ATOM 4453 C CA . LEU B 1 235 ? 2.404 17.609 -4.289 1 84 235 LEU B CA 1
ATOM 4454 C C . LEU B 1 235 ? 2.049 18.297 -5.602 1 84 235 LEU B C 1
ATOM 4456 O O . LEU B 1 235 ? 2.088 19.531 -5.688 1 84 235 LEU B O 1
ATOM 4460 N N . ASP B 1 236 ? 1.769 17.516 -6.598 1 85.62 236 ASP B N 1
ATOM 4461 C CA . ASP B 1 236 ? 1.344 18.016 -7.898 1 85.62 236 ASP B CA 1
ATOM 4462 C C . ASP B 1 236 ? 2.385 18.969 -8.492 1 85.62 236 ASP B C 1
ATOM 4464 O O . ASP B 1 236 ? 2.059 20.078 -8.883 1 85.62 236 ASP B O 1
ATOM 4468 N N . LEU B 1 237 ? 3.654 18.578 -8.398 1 87.81 237 LEU B N 1
ATOM 4469 C CA . LEU B 1 237 ? 4.727 19.375 -8.992 1 87.81 237 LEU B CA 1
ATOM 4470 C C . LEU B 1 237 ? 4.73 19.234 -10.508 1 87.81 237 LEU B C 1
ATOM 4472 O O . LEU B 1 237 ? 4.305 18.203 -11.039 1 87.81 237 LEU B O 1
ATOM 4476 N N . ARG B 1 238 ? 5.25 20.266 -11.164 1 87.44 238 ARG B N 1
ATOM 4477 C CA . ARG B 1 238 ? 5.258 20.266 -12.617 1 87.44 238 ARG B CA 1
ATOM 4478 C C . ARG B 1 238 ? 6.668 20.047 -13.164 1 87.44 238 ARG B C 1
ATOM 4480 O O . ARG B 1 238 ? 7.652 20.375 -12.492 1 87.44 238 ARG B O 1
ATOM 4487 N N . GLU B 1 239 ? 6.613 19.531 -14.367 1 88.31 239 GLU B N 1
ATOM 4488 C CA . GLU B 1 239 ? 7.906 19.312 -15.016 1 88.31 239 GLU B CA 1
ATOM 4489 C C . GLU B 1 239 ? 8.688 20.625 -15.141 1 88.31 239 GLU B C 1
ATOM 4491 O O . GLU B 1 239 ? 8.125 21.656 -15.492 1 88.31 239 GLU B O 1
ATOM 4496 N N . GLY B 1 240 ? 9.977 20.547 -14.805 1 84.88 240 GLY B N 1
ATOM 4497 C CA . GLY B 1 240 ? 10.836 21.719 -14.914 1 84.88 240 GLY B CA 1
ATOM 4498 C C . GLY B 1 240 ? 10.82 22.578 -13.672 1 84.88 240 GLY B C 1
ATOM 4499 O O . GLY B 1 240 ? 11.609 23.516 -13.555 1 84.88 240 GLY B O 1
ATOM 4500 N N . GLU B 1 241 ? 9.953 22.281 -12.781 1 85.62 241 GLU B N 1
ATOM 4501 C CA . GLU B 1 241 ? 9.82 23.094 -11.586 1 85.62 241 GLU B CA 1
ATOM 4502 C C . GLU B 1 241 ? 10.844 22.703 -10.523 1 85.62 241 GLU B C 1
ATOM 4504 O O . GLU B 1 241 ? 11.25 21.531 -10.453 1 85.62 241 GLU B O 1
ATOM 4509 N N . TRP B 1 242 ? 11.367 23.719 -9.914 1 83.38 242 TRP B N 1
ATOM 4510 C CA . TRP B 1 242 ? 12.18 23.516 -8.719 1 83.38 242 TRP B CA 1
ATOM 4511 C C . TRP B 1 242 ? 11.414 23.922 -7.465 1 83.38 242 TRP B C 1
ATOM 4513 O O . TRP B 1 242 ? 10.633 24.875 -7.488 1 83.38 242 TRP B O 1
ATOM 4523 N N . HIS B 1 243 ? 11.656 23.141 -6.426 1 87.31 243 HIS B N 1
ATOM 4524 C CA . HIS B 1 243 ? 11.055 23.516 -5.156 1 87.31 243 HIS B CA 1
ATOM 4525 C C . HIS B 1 243 ? 12.039 23.344 -4.004 1 87.31 243 HIS B C 1
ATOM 4527 O O . HIS B 1 243 ? 12.961 22.531 -4.082 1 87.31 243 HIS B O 1
ATOM 4533 N N . GLY B 1 244 ? 11.867 24.172 -3.059 1 91 244 GLY B N 1
ATOM 4534 C CA . GLY B 1 244 ? 12.625 24.031 -1.822 1 91 244 GLY B CA 1
ATOM 4535 C C . GLY B 1 244 ? 11.922 23.172 -0.786 1 91 244 GLY B C 1
ATOM 4536 O O . GLY B 1 244 ? 10.695 23.203 -0.68 1 91 244 GLY B O 1
ATOM 4537 N N . LEU B 1 245 ? 12.664 22.359 -0.086 1 92.56 245 LEU B N 1
ATOM 4538 C CA . LEU B 1 245 ? 12.234 21.656 1.112 1 92.56 245 LEU B CA 1
ATOM 4539 C C . LEU B 1 245 ? 13.008 22.125 2.336 1 92.56 245 LEU B C 1
ATOM 4541 O O . LEU B 1 245 ? 14.227 21.938 2.414 1 92.56 245 LEU B O 1
ATOM 4545 N N . VAL B 1 246 ? 12.305 22.734 3.264 1 94.88 246 VAL B N 1
ATOM 4546 C CA . VAL B 1 246 ? 12.93 23.297 4.461 1 94.88 246 VAL B CA 1
ATOM 4547 C C . VAL B 1 246 ? 12.227 22.75 5.707 1 94.88 246 VAL B C 1
ATOM 4549 O O . VAL B 1 246 ? 11.008 22.875 5.84 1 94.88 246 VAL B O 1
ATOM 4552 N N . ASP B 1 247 ? 12.992 22.141 6.551 1 93.62 247 ASP B N 1
ATOM 4553 C CA . ASP B 1 247 ? 12.453 21.641 7.812 1 93.62 247 ASP B CA 1
ATOM 4554 C C . ASP B 1 247 ? 12.938 22.484 8.992 1 93.62 247 ASP B C 1
ATOM 4556 O O . ASP B 1 247 ? 14.109 22.859 9.055 1 93.62 247 ASP B O 1
ATOM 4560 N N . PHE B 1 248 ? 12.008 22.844 9.875 1 92.94 248 PHE B N 1
ATOM 4561 C CA . PHE B 1 248 ? 12.32 23.516 11.125 1 92.94 248 PHE B CA 1
ATOM 4562 C C . PHE B 1 248 ? 11.938 22.656 12.32 1 92.94 248 PHE B C 1
ATOM 4564 O O . PHE B 1 248 ? 10.797 22.188 12.406 1 92.94 248 PHE B O 1
ATOM 4571 N N . ASP B 1 249 ? 12.859 22.469 13.219 1 89.25 249 ASP B N 1
ATOM 4572 C CA . ASP B 1 249 ? 12.609 21.719 14.445 1 89.25 249 ASP B CA 1
ATOM 4573 C C . ASP B 1 249 ? 12.586 22.641 15.664 1 89.25 249 ASP B C 1
ATOM 4575 O O . ASP B 1 249 ? 13.023 23.797 15.578 1 89.25 249 ASP B O 1
ATOM 4579 N N . ALA B 1 250 ? 11.984 22.125 16.734 1 82.81 250 ALA B N 1
ATOM 4580 C CA . ALA B 1 250 ? 12.062 22.875 17.984 1 82.81 250 ALA B CA 1
ATOM 4581 C C . ALA B 1 250 ? 13.516 23.094 18.422 1 82.81 250 ALA B C 1
ATOM 4583 O O . ALA B 1 250 ? 14.367 22.234 18.156 1 82.81 250 ALA B O 1
ATOM 4584 N N . ALA B 1 251 ? 13.742 24.25 18.906 1 71.19 251 ALA B N 1
ATOM 4585 C CA . ALA B 1 251 ? 15.094 24.531 19.391 1 71.19 251 ALA B CA 1
ATOM 4586 C C . ALA B 1 251 ? 15.391 23.734 20.656 1 71.19 251 ALA B C 1
ATOM 4588 O O . ALA B 1 251 ? 14.578 23.703 21.594 1 71.19 251 ALA B O 1
ATOM 4589 N N . VAL B 1 252 ? 15.773 22.375 20.516 1 58.56 252 VAL B N 1
ATOM 4590 C CA . VAL B 1 252 ? 16.047 21.609 21.719 1 58.56 252 VAL B CA 1
ATOM 4591 C C . VAL B 1 252 ? 17.328 22.109 22.391 1 58.56 252 VAL B C 1
ATOM 4593 O O . VAL B 1 252 ? 18.312 22.375 21.703 1 58.56 252 VAL B O 1
ATOM 4596 N N . ALA B 1 253 ? 17.156 22.547 23.609 1 48.66 253 ALA B N 1
ATOM 4597 C CA . ALA B 1 253 ? 18.359 22.797 24.375 1 48.66 253 ALA B CA 1
ATOM 4598 C C . ALA B 1 253 ? 19.344 21.625 24.281 1 48.66 253 ALA B C 1
ATOM 4600 O O . ALA B 1 253 ? 18.922 20.469 24.156 1 48.66 253 ALA B O 1
ATOM 4601 N N . ALA B 1 254 ? 20.562 21.922 23.938 1 43.38 254 ALA B N 1
ATOM 4602 C CA . ALA B 1 254 ? 21.672 20.969 23.859 1 43.38 254 ALA B CA 1
ATOM 4603 C C . ALA B 1 254 ? 21.547 19.891 24.922 1 43.38 254 ALA B C 1
ATOM 4605 O O . ALA B 1 254 ? 21.969 18.75 24.703 1 43.38 254 ALA B O 1
ATOM 4606 N N . THR B 1 255 ? 21.312 20.266 26.141 1 40.28 255 THR B N 1
ATOM 4607 C CA . THR B 1 255 ? 21.375 19.328 27.25 1 40.28 255 THR B CA 1
ATOM 4608 C C . THR B 1 255 ? 20.156 18.406 27.25 1 40.28 255 THR B C 1
ATOM 4610 O O . THR B 1 255 ? 20.031 17.547 28.125 1 40.28 255 THR B O 1
ATOM 4613 N N . ASP B 1 256 ? 19.125 18.797 26.656 1 43.28 256 ASP B N 1
ATOM 4614 C CA . ASP B 1 256 ? 17.938 17.984 26.812 1 43.28 256 ASP B CA 1
ATOM 4615 C C . ASP B 1 256 ? 18 16.734 25.922 1 43.28 256 ASP B C 1
ATOM 4617 O O . ASP B 1 256 ? 18.031 16.844 24.688 1 43.28 256 ASP B O 1
ATOM 4621 N N . PRO B 1 257 ? 18.594 15.789 26.516 1 41.78 257 PRO B N 1
ATOM 4622 C CA . PRO B 1 257 ? 18.578 14.492 25.828 1 41.78 257 PRO B CA 1
ATOM 4623 C C . PRO B 1 257 ? 17.234 14.18 25.188 1 41.78 257 PRO B C 1
ATOM 4625 O O . PRO B 1 257 ? 17 13.047 24.75 1 41.78 257 PRO B O 1
ATOM 4628 N N . ALA B 1 258 ? 16.281 15.109 25.438 1 44.75 258 ALA B N 1
ATOM 4629 C CA . ALA B 1 258 ? 14.945 14.578 25.188 1 44.75 258 ALA B CA 1
ATOM 4630 C C . ALA B 1 258 ? 14.812 14.055 23.766 1 44.75 258 ALA B C 1
ATOM 4632 O O . ALA B 1 258 ? 15.523 14.516 22.859 1 44.75 258 ALA B O 1
ATOM 4633 N N . PRO B 1 259 ? 14 13 23.734 1 45.03 259 PRO B N 1
ATOM 4634 C CA . PRO B 1 259 ? 13.578 12.258 22.531 1 45.03 259 PRO B CA 1
ATOM 4635 C C . PRO B 1 259 ? 13.281 13.164 21.344 1 45.03 259 PRO B C 1
ATOM 4637 O O . PRO B 1 259 ? 13.07 14.367 21.516 1 45.03 259 PRO B O 1
ATOM 4640 N N . VAL B 1 260 ? 13.453 12.656 20.188 1 44.53 260 VAL B N 1
ATOM 4641 C CA . VAL B 1 260 ? 13.055 13.094 18.859 1 44.53 260 VAL B CA 1
ATOM 4642 C C . VAL B 1 260 ? 11.789 13.938 18.938 1 44.53 260 VAL B C 1
ATOM 4644 O O . VAL B 1 260 ? 10.734 13.445 19.344 1 44.53 260 VAL B O 1
ATOM 4647 N N . ARG B 1 261 ? 11.93 15.227 19.422 1 51.56 261 ARG B N 1
ATOM 4648 C CA . ARG B 1 261 ? 10.781 16.125 19.438 1 51.56 261 ARG B CA 1
ATOM 4649 C C . ARG B 1 261 ? 10.008 16.047 18.125 1 51.56 261 ARG B C 1
ATOM 4651 O O . ARG B 1 261 ? 10.586 16.266 17.047 1 51.56 261 ARG B O 1
ATOM 4658 N N . ALA B 1 262 ? 8.852 15.383 18.047 1 56.09 262 ALA B N 1
ATOM 4659 C CA . ALA B 1 262 ? 7.996 14.773 17.031 1 56.09 262 ALA B CA 1
ATOM 4660 C C . ALA B 1 262 ? 7.355 15.836 16.156 1 56.09 262 ALA B C 1
ATOM 4662 O O . ALA B 1 262 ? 7.129 15.609 14.961 1 56.09 262 ALA B O 1
ATOM 4663 N N . ALA B 1 263 ? 7.195 17.219 16.484 1 76.94 263 ALA B N 1
ATOM 4664 C CA . ALA B 1 263 ? 6.41 17.984 15.516 1 76.94 263 ALA B CA 1
ATOM 4665 C C . ALA B 1 263 ? 7.289 18.953 14.734 1 76.94 263 ALA B C 1
ATOM 4667 O O . ALA B 1 263 ? 7.898 19.859 15.312 1 76.94 263 ALA B O 1
ATOM 4668 N N . ARG B 1 264 ? 7.637 18.703 13.586 1 89.75 264 ARG B N 1
ATOM 4669 C CA . ARG B 1 264 ? 8.461 19.422 12.617 1 89.75 264 ARG B CA 1
ATOM 4670 C C . ARG B 1 264 ? 7.605 20.281 11.703 1 89.75 264 ARG B C 1
ATOM 4672 O O . ARG B 1 264 ? 6.512 19.875 11.297 1 89.75 264 ARG B O 1
ATOM 4679 N N . LEU B 1 265 ? 8.117 21.578 11.594 1 94.69 265 LEU B N 1
ATOM 4680 C CA . LEU B 1 265 ? 7.539 22.406 10.539 1 94.69 265 LEU B CA 1
ATOM 4681 C C . LEU B 1 265 ? 8.211 22.125 9.203 1 94.69 265 LEU B C 1
ATOM 4683 O O . LEU B 1 265 ? 9.43 22.266 9.078 1 94.69 265 LEU B O 1
ATOM 4687 N N . ARG B 1 266 ? 7.438 21.672 8.273 1 95.12 266 ARG B N 1
ATOM 4688 C CA . ARG B 1 266 ? 7.957 21.406 6.938 1 95.12 266 ARG B CA 1
ATOM 4689 C C . ARG B 1 266 ? 7.434 22.422 5.934 1 95.12 266 ARG B C 1
ATOM 4691 O O . ARG B 1 266 ? 6.223 22.547 5.75 1 95.12 266 ARG B O 1
ATOM 4698 N N . VAL B 1 267 ? 8.375 23.062 5.273 1 95.94 267 VAL B N 1
ATOM 4699 C CA . VAL B 1 267 ? 8.023 24.125 4.332 1 95.94 267 VAL B CA 1
ATOM 4700 C C . VAL B 1 267 ? 8.414 23.703 2.916 1 95.94 267 VAL B C 1
ATOM 4702 O O . VAL B 1 267 ? 9.578 23.422 2.648 1 95.94 267 VAL B O 1
ATOM 4705 N N . LEU B 1 268 ? 7.422 23.656 2.107 1 94.62 268 LEU B N 1
ATOM 4706 C CA . LEU B 1 268 ? 7.68 23.578 0.672 1 94.62 268 LEU B CA 1
ATOM 4707 C C . LEU B 1 268 ? 7.746 24.984 0.063 1 94.62 268 LEU B C 1
ATOM 4709 O O . LEU B 1 268 ? 6.77 25.734 0.121 1 94.62 268 LEU B O 1
ATOM 4713 N N . ARG B 1 269 ? 8.859 25.25 -0.485 1 94.75 269 ARG B N 1
ATOM 4714 C CA . ARG B 1 269 ? 9.094 26.594 -0.984 1 94.75 269 ARG B CA 1
ATOM 4715 C C . ARG B 1 269 ? 9.148 26.609 -2.508 1 94.75 269 ARG B C 1
ATOM 4717 O O . ARG B 1 269 ? 9.906 25.859 -3.113 1 94.75 269 ARG B O 1
ATOM 4724 N N . PHE B 1 270 ? 8.336 27.484 -3.064 1 93.56 270 PHE B N 1
ATOM 4725 C CA . PHE B 1 270 ? 8.336 27.688 -4.508 1 93.56 270 PHE B CA 1
ATOM 4726 C C . PHE B 1 270 ? 8.93 29.031 -4.875 1 93.56 270 PHE B C 1
ATOM 4728 O O . PHE B 1 270 ? 8.852 29.984 -4.094 1 93.56 270 PHE B O 1
ATOM 4735 N N . ARG B 1 271 ? 9.43 29.078 -6.078 1 90.25 271 ARG B N 1
ATOM 4736 C CA . ARG B 1 271 ? 9.93 30.344 -6.605 1 90.25 271 ARG B CA 1
ATOM 4737 C C . ARG B 1 271 ? 8.781 31.25 -7.027 1 90.25 271 ARG B C 1
ATOM 4739 O O . ARG B 1 271 ? 7.695 30.766 -7.359 1 90.25 271 ARG B O 1
ATOM 4746 N N . SER B 1 272 ? 9.125 32.5 -7.004 1 88.06 272 SER B N 1
ATOM 4747 C CA . SER B 1 272 ? 8.109 33.5 -7.395 1 88.06 272 SER B CA 1
ATOM 4748 C C . SER B 1 272 ? 7.629 33.25 -8.82 1 88.06 272 SER B C 1
ATOM 4750 O O . SER B 1 272 ? 6.465 33.469 -9.141 1 88.06 272 SER B O 1
ATOM 4752 N N . ALA B 1 273 ? 8.43 32.688 -9.617 1 86.12 273 ALA B N 1
ATOM 4753 C CA . ALA B 1 273 ? 8.125 32.438 -11.023 1 86.12 273 ALA B CA 1
ATOM 4754 C C . ALA B 1 273 ? 7.098 31.328 -11.188 1 86.12 273 ALA B C 1
ATOM 4756 O O . ALA B 1 273 ? 6.488 31.188 -12.25 1 86.12 273 ALA B O 1
ATOM 4757 N N . SER B 1 274 ? 6.848 30.562 -10.125 1 87.44 274 SER B N 1
ATOM 4758 C CA . SER B 1 274 ? 5.934 29.422 -10.203 1 87.44 274 SER B CA 1
ATOM 4759 C C . SER B 1 274 ? 4.484 29.891 -10.297 1 87.44 274 SER B C 1
ATOM 4761 O O . SER B 1 274 ? 3.619 29.141 -10.766 1 87.44 274 SER B O 1
ATOM 4763 N N . ALA B 1 275 ? 4.141 31.047 -9.789 1 89.56 275 ALA B N 1
ATOM 4764 C CA . ALA B 1 275 ? 2.828 31.672 -9.883 1 89.56 275 ALA B CA 1
ATOM 4765 C C . ALA B 1 275 ? 1.744 30.781 -9.289 1 89.56 275 ALA B C 1
ATOM 4767 O O . ALA B 1 275 ? 0.744 30.484 -9.945 1 89.56 275 ALA B O 1
ATOM 4768 N N . LEU B 1 276 ? 1.864 30.359 -8.102 1 94.31 276 LEU B N 1
ATOM 4769 C CA . LEU B 1 276 ? 0.872 29.547 -7.41 1 94.31 276 LEU B CA 1
ATOM 4770 C C . LEU B 1 276 ? -0.383 30.375 -7.109 1 94.31 276 LEU B C 1
ATOM 4772 O O . LEU B 1 276 ? -0.296 31.562 -6.801 1 94.31 276 LEU B O 1
ATOM 4776 N N . PRO B 1 277 ? -1.526 29.703 -7.242 1 95.31 277 PRO B N 1
ATOM 4777 C CA . PRO B 1 277 ? -2.691 30.375 -6.672 1 95.31 277 PRO B CA 1
ATOM 4778 C C . PRO B 1 277 ? -2.5 30.734 -5.199 1 95.31 277 PRO B C 1
ATOM 4780 O O . PRO B 1 277 ? -1.632 30.172 -4.527 1 95.31 277 PRO B O 1
ATOM 4783 N N . ASP B 1 278 ? -3.236 31.797 -4.75 1 96.94 278 ASP B N 1
ATOM 4784 C CA . ASP B 1 278 ? -3.098 32.281 -3.379 1 96.94 278 ASP B CA 1
ATOM 4785 C C . ASP B 1 278 ? -4.32 31.922 -2.539 1 96.94 278 ASP B C 1
ATOM 4787 O O . ASP B 1 278 ? -5.441 32.312 -2.855 1 96.94 278 ASP B O 1
ATOM 4791 N N . ALA B 1 279 ? -4.105 31.141 -1.502 1 97.56 279 ALA B N 1
ATOM 4792 C CA . ALA B 1 279 ? -5.195 30.75 -0.615 1 97.56 279 ALA B CA 1
ATOM 4793 C C . ALA B 1 279 ? -4.863 31.078 0.839 1 97.56 279 ALA B C 1
ATOM 4795 O O . ALA B 1 279 ? -5.344 30.406 1.756 1 97.56 279 ALA B O 1
ATOM 4796 N N . ARG B 1 280 ? -4.027 32.062 1.111 1 96.88 280 ARG B N 1
ATOM 4797 C CA . ARG B 1 280 ? -3.639 32.438 2.469 1 96.88 280 ARG B CA 1
ATOM 4798 C C . ARG B 1 280 ? -4.84 32.906 3.266 1 96.88 280 ARG B C 1
ATOM 4800 O O . ARG B 1 280 ? -4.934 32.688 4.473 1 96.88 280 ARG B O 1
ATOM 4807 N N . ARG B 1 281 ? -5.777 33.562 2.574 1 96.31 281 ARG B N 1
ATOM 4808 C CA . ARG B 1 281 ? -6.988 34.031 3.246 1 96.31 281 ARG B CA 1
ATOM 4809 C C . ARG B 1 281 ? -7.848 32.844 3.705 1 96.31 281 ARG B C 1
ATOM 4811 O O . ARG B 1 281 ? -8.477 32.906 4.762 1 96.31 281 ARG B O 1
ATOM 4818 N N . GLU B 1 282 ? -7.859 31.781 2.959 1 97.38 282 GLU B N 1
ATOM 4819 C CA . GLU B 1 282 ? -8.656 30.594 3.244 1 97.38 282 GLU B CA 1
ATOM 4820 C C . GLU B 1 282 ? -8 29.734 4.316 1 97.38 282 GLU B C 1
ATOM 4822 O O . GLU B 1 282 ? -8.609 28.781 4.816 1 97.38 282 GLU B O 1
ATOM 4827 N N . SER B 1 283 ? -6.84 30.109 4.703 1 97.06 283 SER B N 1
ATOM 4828 C CA . SER B 1 283 ? -6.039 29.312 5.625 1 97.06 283 SER B CA 1
ATOM 4829 C C . SER B 1 283 ? -5.801 30.047 6.938 1 97.06 283 SER B C 1
ATOM 4831 O O . SER B 1 283 ? -4.797 29.828 7.613 1 97.06 283 SER B O 1
ATOM 4833 N N . ARG B 1 284 ? -6.617 30.938 7.379 1 97.38 284 ARG B N 1
ATOM 4834 C CA . ARG B 1 284 ? -6.492 31.734 8.602 1 97.38 284 ARG B CA 1
ATOM 4835 C C . ARG B 1 284 ? -7.582 31.359 9.602 1 97.38 284 ARG B C 1
ATOM 4837 O O . ARG B 1 284 ? -8.617 30.812 9.227 1 97.38 284 ARG B O 1
ATOM 4844 N N . PRO B 1 285 ? -7.316 31.703 10.867 1 98.06 285 PRO B N 1
ATOM 4845 C CA . PRO B 1 285 ? -8.367 31.453 11.852 1 98.06 285 PRO B CA 1
ATOM 4846 C C . PRO B 1 285 ? -9.719 32.031 11.438 1 98.06 285 PRO B C 1
ATOM 4848 O O . PRO B 1 285 ? -9.781 33.094 10.844 1 98.06 285 PRO B O 1
ATOM 4851 N N . GLY B 1 286 ? -10.742 31.422 11.797 1 98.5 286 GLY B N 1
ATOM 4852 C CA . GLY B 1 286 ? -12.086 31.766 11.367 1 98.5 286 GLY B CA 1
ATOM 4853 C C . GLY B 1 286 ? -12.586 30.906 10.219 1 98.5 286 GLY B C 1
ATOM 4854 O O . GLY B 1 286 ? -13.797 30.719 10.062 1 98.5 286 GLY B O 1
ATOM 4855 N N . GLN B 1 287 ? -11.688 30.484 9.391 1 98.69 287 GLN B N 1
ATOM 4856 C CA . GLN B 1 287 ? -12.016 29.609 8.266 1 98.69 287 GLN B CA 1
ATOM 4857 C C . GLN B 1 287 ? -12.281 28.172 8.734 1 98.69 287 GLN B C 1
ATOM 4859 O O . GLN B 1 287 ? -11.758 27.75 9.766 1 98.69 287 GLN B O 1
ATOM 4864 N N . LEU B 1 288 ? -13.094 27.453 7.98 1 98.62 288 LEU B N 1
ATOM 4865 C CA . LEU B 1 288 ? -13.219 26.016 8.195 1 98.62 288 LEU B CA 1
ATOM 4866 C C . LEU B 1 288 ? -11.969 25.281 7.711 1 98.62 288 LEU B C 1
ATOM 4868 O O . LEU B 1 288 ? -11.281 25.75 6.809 1 98.62 288 LEU B O 1
ATOM 4872 N N . GLY B 1 289 ? -11.688 24.109 8.359 1 98.56 289 GLY B N 1
ATOM 4873 C CA . GLY B 1 289 ? -10.523 23.328 7.992 1 98.56 289 GLY B CA 1
ATOM 4874 C C . GLY B 1 289 ? -9.234 23.812 8.625 1 98.56 289 GLY B C 1
ATOM 4875 O O . GLY B 1 289 ? -9.266 24.578 9.594 1 98.56 289 GLY B O 1
ATOM 4876 N N . LEU B 1 290 ? -8.156 23.328 8.148 1 98.25 290 LEU B N 1
ATOM 4877 C CA . LEU B 1 290 ? -6.852 23.734 8.672 1 98.25 290 LEU B CA 1
ATOM 4878 C C . LEU B 1 290 ? -6.629 25.234 8.477 1 98.25 290 LEU B C 1
ATOM 4880 O O . LEU B 1 290 ? -6.598 25.719 7.336 1 98.25 290 LEU B O 1
ATOM 4884 N N . SER B 1 291 ? -6.395 26 9.617 1 98 291 SER B N 1
ATOM 4885 C CA . SER B 1 291 ? -6.461 27.453 9.516 1 98 291 SER B CA 1
ATOM 4886 C C . SER B 1 291 ? -5.348 28.109 10.32 1 98 291 SER B C 1
ATOM 4888 O O . SER B 1 291 ? -5.301 29.344 10.438 1 98 291 SER B O 1
ATOM 4890 N N . GLY B 1 292 ? -4.48 27.312 10.898 1 97.38 292 GLY B N 1
ATOM 4891 C CA . GLY B 1 292 ? -3.379 27.922 11.633 1 97.38 292 GLY B CA 1
ATOM 4892 C C . GLY B 1 292 ? -2.564 26.922 12.422 1 97.38 292 GLY B C 1
ATOM 4893 O O . GLY B 1 292 ? -2.961 25.75 12.555 1 97.38 292 GLY B O 1
ATOM 4894 N N . TYR B 1 293 ? -1.399 27.344 12.852 1 97 293 TYR B N 1
ATOM 4895 C CA . TYR B 1 293 ? -0.521 26.594 13.734 1 97 293 TYR B CA 1
ATOM 4896 C C . TYR B 1 293 ? -0.183 27.391 14.984 1 97 293 TYR B C 1
ATOM 4898 O O . TYR B 1 293 ? -0.192 28.625 14.953 1 97 293 TYR B O 1
ATOM 4906 N N . CYS B 1 294 ? 0.091 26.688 16 1 94.88 294 CYS B N 1
ATOM 4907 C CA . CYS B 1 294 ? 0.39 27.312 17.281 1 94.88 294 CYS B CA 1
ATOM 4908 C C . CYS B 1 294 ? 1.772 26.906 17.781 1 94.88 294 CYS B C 1
ATOM 4910 O O . CYS B 1 294 ? 2.121 25.734 17.766 1 94.88 294 CYS B O 1
ATOM 4912 N N . LEU B 1 295 ? 2.514 27.891 18.234 1 93.06 295 LEU B N 1
ATOM 4913 C CA . LEU B 1 295 ? 3.84 27.672 18.797 1 93.06 295 LEU B CA 1
ATOM 4914 C C . LEU B 1 295 ? 3.781 27.688 20.328 1 93.06 295 LEU B C 1
ATOM 4916 O O . LEU B 1 295 ? 3.066 28.484 20.922 1 93.06 295 LEU B O 1
ATOM 4920 N N . ARG B 1 296 ? 4.457 26.734 20.844 1 91.44 296 ARG B N 1
ATOM 4921 C CA . ARG B 1 296 ? 4.742 26.766 22.281 1 91.44 296 ARG B CA 1
ATOM 4922 C C . ARG B 1 296 ? 6.055 27.484 22.562 1 91.44 296 ARG B C 1
ATOM 4924 O O . ARG B 1 296 ? 7.094 27.141 22 1 91.44 296 ARG B O 1
ATOM 4931 N N . VAL B 1 297 ? 5.961 28.469 23.516 1 90.12 297 VAL B N 1
ATOM 4932 C CA . VAL B 1 297 ? 7.164 29.281 23.672 1 90.12 297 VAL B CA 1
ATOM 4933 C C . VAL B 1 297 ? 7.414 29.547 25.156 1 90.12 297 VAL B C 1
ATOM 4935 O O . VAL B 1 297 ? 6.496 29.453 25.969 1 90.12 297 VAL B O 1
ATOM 4938 N N . HIS B 1 298 ? 8.664 29.734 25.453 1 87.88 298 HIS B N 1
ATOM 4939 C CA . HIS B 1 298 ? 9.086 30.297 26.734 1 87.88 298 HIS B CA 1
ATOM 4940 C C . HIS B 1 298 ? 9.523 31.75 26.578 1 87.88 298 HIS B C 1
ATOM 4942 O O . HIS B 1 298 ? 10.445 32.031 25.812 1 87.88 298 HIS B O 1
ATOM 4948 N N . GLY B 1 299 ? 8.891 32.688 27.234 1 90.69 299 GLY B N 1
ATOM 4949 C CA . GLY B 1 299 ? 9.195 34.094 27.078 1 90.69 299 GLY B CA 1
ATOM 4950 C C . GLY B 1 299 ? 8.414 34.781 25.969 1 90.69 299 GLY B C 1
ATOM 4951 O O . GLY B 1 299 ? 9.008 35.344 25.047 1 90.69 299 GLY B O 1
ATOM 4952 N N . LEU B 1 300 ? 7.129 34.656 26.141 1 94.94 300 LEU B N 1
ATOM 4953 C CA . LEU B 1 300 ? 6.207 35.125 25.109 1 94.94 300 LEU B CA 1
ATOM 4954 C C . LEU B 1 300 ? 6.367 36.625 24.875 1 94.94 300 LEU B C 1
ATOM 4956 O O . LEU B 1 300 ? 6.352 37.094 23.734 1 94.94 300 LEU B O 1
ATOM 4960 N N . ALA B 1 301 ? 6.551 37.375 25.891 1 94.56 301 ALA B N 1
ATOM 4961 C CA . ALA B 1 301 ? 6.68 38.844 25.766 1 94.56 301 ALA B CA 1
ATOM 4962 C C . ALA B 1 301 ? 7.91 39.219 24.953 1 94.56 301 ALA B C 1
ATOM 4964 O O . ALA B 1 301 ? 7.844 40.094 24.078 1 94.56 301 ALA B O 1
ATOM 4965 N N . ALA B 1 302 ? 8.977 38.562 25.266 1 93.56 302 ALA B N 1
ATOM 4966 C CA . ALA B 1 302 ? 10.211 38.812 24.516 1 93.56 302 ALA B CA 1
ATOM 4967 C C . ALA B 1 302 ? 10.07 38.406 23.062 1 93.56 302 ALA B C 1
ATOM 4969 O O . ALA B 1 302 ? 10.555 39.125 22.172 1 93.56 302 ALA B O 1
ATOM 4970 N N . LEU B 1 303 ? 9.477 37.281 22.859 1 94 303 LEU B N 1
ATOM 4971 C CA . LEU B 1 303 ? 9.266 36.812 21.484 1 94 303 LEU B CA 1
ATOM 4972 C C . LEU B 1 303 ? 8.391 37.812 20.719 1 94 303 LEU B C 1
ATOM 4974 O O . LEU B 1 303 ? 8.664 38.094 19.547 1 94 303 LEU B O 1
ATOM 4978 N N . ARG B 1 304 ? 7.348 38.281 21.344 1 96.44 304 ARG B N 1
ATOM 4979 C CA . ARG B 1 304 ? 6.457 39.25 20.688 1 96.44 304 ARG B CA 1
ATOM 4980 C C . ARG B 1 304 ? 7.219 40.469 20.234 1 96.44 304 ARG B C 1
ATOM 4982 O O . ARG B 1 304 ? 6.977 41 19.141 1 96.44 304 ARG B O 1
ATOM 4989 N N . GLU B 1 305 ? 8.117 40.938 21.031 1 95.44 305 GLU B N 1
ATOM 4990 C CA . GLU B 1 305 ? 8.922 42.094 20.672 1 95.44 305 GLU B CA 1
ATOM 4991 C C . GLU B 1 305 ? 9.812 41.781 19.469 1 95.44 305 GLU B C 1
ATOM 4993 O O . GLU B 1 305 ? 9.945 42.625 18.578 1 95.44 305 GLU B O 1
ATOM 4998 N N . ARG B 1 306 ? 10.391 40.656 19.484 1 94.88 306 ARG B N 1
ATOM 4999 C CA . ARG B 1 306 ? 11.25 40.281 18.375 1 94.88 306 ARG B CA 1
ATOM 5000 C C . ARG B 1 306 ? 10.461 40.156 17.078 1 94.88 306 ARG B C 1
ATOM 5002 O O . ARG B 1 306 ? 10.93 40.594 16.016 1 94.88 306 ARG B O 1
ATOM 5009 N N . ILE B 1 307 ? 9.336 39.562 17.172 1 95.44 307 ILE B N 1
ATOM 5010 C CA . ILE B 1 307 ? 8.469 39.344 16.016 1 95.44 307 ILE B CA 1
ATOM 5011 C C . ILE B 1 307 ? 8.062 40.719 15.43 1 95.44 307 ILE B C 1
ATOM 5013 O O . ILE B 1 307 ? 8.117 40.906 14.211 1 95.44 307 ILE B O 1
ATOM 5017 N N . ALA B 1 308 ? 7.656 41.594 16.312 1 95.12 308 ALA B N 1
ATOM 5018 C CA . ALA B 1 308 ? 7.246 42.938 15.883 1 95.12 308 ALA B CA 1
ATOM 5019 C C . ALA B 1 308 ? 8.398 43.656 15.203 1 95.12 308 ALA B C 1
ATOM 5021 O O . ALA B 1 308 ? 8.203 44.312 14.188 1 95.12 308 ALA B O 1
ATOM 5022 N N . ALA B 1 309 ? 9.523 43.5 15.711 1 95 309 ALA B N 1
ATOM 5023 C CA . ALA B 1 309 ? 10.711 44.188 15.18 1 95 309 ALA B CA 1
ATOM 5024 C C . ALA B 1 309 ? 11.133 43.562 13.844 1 95 309 ALA B C 1
ATOM 5026 O O . ALA B 1 309 ? 11.75 44.25 13.016 1 95 309 ALA B O 1
ATOM 5027 N N . ALA B 1 310 ? 10.789 42.344 13.633 1 94.56 310 ALA B N 1
ATOM 5028 C CA . ALA B 1 310 ? 11.25 41.594 12.461 1 94.56 310 ALA B CA 1
ATOM 5029 C C . ALA B 1 310 ? 10.281 41.781 11.289 1 94.56 310 ALA B C 1
ATOM 5031 O O . ALA B 1 310 ? 10.438 41.156 10.242 1 94.56 310 ALA B O 1
ATOM 5032 N N . GLY B 1 311 ? 9.25 42.531 11.414 1 90.69 311 GLY B N 1
ATOM 5033 C CA . GLY B 1 311 ? 8.398 42.906 10.297 1 90.69 311 GLY B CA 1
ATOM 5034 C C . GLY B 1 311 ? 7.145 42.031 10.203 1 90.69 311 GLY B C 1
ATOM 5035 O O . GLY B 1 311 ? 6.516 41.969 9.148 1 90.69 311 GLY B O 1
ATOM 5036 N N . ALA B 1 312 ? 6.82 41.281 11.258 1 95.94 312 ALA B N 1
ATOM 5037 C CA . ALA B 1 312 ? 5.551 40.562 11.273 1 95.94 312 ALA B CA 1
ATOM 5038 C C . ALA B 1 312 ? 4.371 41.531 11.281 1 95.94 312 ALA B C 1
ATOM 5040 O O . ALA B 1 312 ? 4.48 42.656 11.797 1 95.94 312 ALA B O 1
ATOM 5041 N N . GLY B 1 313 ? 3.33 41.125 10.594 1 96.62 313 GLY B N 1
ATOM 5042 C CA . GLY B 1 313 ? 2.115 41.938 10.578 1 96.62 313 GLY B CA 1
ATOM 5043 C C . GLY B 1 313 ? 1.092 41.469 11.609 1 96.62 313 GLY B C 1
ATOM 5044 O O . GLY B 1 313 ? 1.181 40.375 12.133 1 96.62 313 GLY B O 1
ATOM 5045 N N . GLU B 1 314 ? 0.202 42.375 12 1 97.12 314 GLU B N 1
ATOM 5046 C CA . GLU B 1 314 ? -0.965 42.125 12.836 1 97.12 314 GLU B CA 1
ATOM 5047 C C . GLU B 1 314 ? -0.56 41.5 14.172 1 97.12 314 GLU B C 1
ATOM 5049 O O . GLU B 1 314 ? -1.196 40.562 14.656 1 97.12 314 GLU B O 1
ATOM 5054 N N . VAL B 1 315 ? 0.536 42 14.711 1 98.31 315 VAL B N 1
ATOM 5055 C CA . VAL B 1 315 ? 1.005 41.5 15.992 1 98.31 315 VAL B CA 1
ATOM 5056 C C . VAL B 1 315 ? 0.05 41.938 17.109 1 98.31 315 VAL B C 1
ATOM 5058 O O . VAL B 1 315 ? -0.123 43.125 17.344 1 98.31 315 VAL B O 1
ATOM 5061 N N . THR B 1 316 ? -0.535 41.031 17.781 1 98.31 316 THR B N 1
ATOM 5062 C CA . THR B 1 316 ? -1.538 41.344 18.797 1 98.31 316 THR B CA 1
ATOM 5063 C C . THR B 1 316 ? -0.888 41.531 20.156 1 98.31 316 THR B C 1
ATOM 5065 O O . THR B 1 316 ? 0.264 41.156 20.359 1 98.31 316 THR B O 1
ATOM 5068 N N . PRO B 1 317 ? -1.67 42.219 21.125 1 97.31 317 PRO B N 1
ATOM 5069 C CA . PRO B 1 317 ? -1.2 42.156 22.516 1 97.31 317 PRO B CA 1
ATOM 5070 C C . PRO B 1 317 ? -1.251 40.719 23.094 1 97.31 317 PRO B C 1
ATOM 5072 O O . PRO B 1 317 ? -1.808 39.844 22.453 1 97.31 317 PRO B O 1
ATOM 5075 N N . VAL B 1 318 ? -0.527 40.594 24.172 1 97.75 318 VAL B N 1
ATOM 5076 C CA . VAL B 1 318 ? -0.649 39.312 24.891 1 97.75 318 VAL B CA 1
ATOM 5077 C C . VAL B 1 318 ? -1.989 39.281 25.625 1 97.75 318 VAL B C 1
ATOM 5079 O O . VAL B 1 318 ? -2.295 40.156 26.438 1 97.75 318 VAL B O 1
ATOM 5082 N N . VAL B 1 319 ? -2.795 38.344 25.266 1 97.94 319 VAL B N 1
ATOM 5083 C CA . VAL B 1 319 ? -4.09 38.125 25.906 1 97.94 319 VAL B CA 1
ATOM 5084 C C . VAL B 1 319 ? -4.262 36.656 26.219 1 97.94 319 VAL B C 1
ATOM 5086 O O . VAL B 1 319 ? -3.441 35.812 25.812 1 97.94 319 VAL B O 1
ATOM 5089 N N . GLU B 1 320 ? -5.297 36.312 26.953 1 97.5 320 GLU B N 1
ATOM 5090 C CA . GLU B 1 320 ? -5.555 34.906 27.25 1 97.5 320 GLU B CA 1
ATOM 5091 C C . GLU B 1 320 ? -6.234 34.219 26.062 1 97.5 320 GLU B C 1
ATOM 5093 O O . GLU B 1 320 ? -7.125 34.781 25.438 1 97.5 320 GLU B O 1
ATOM 5098 N N . ASP B 1 321 ? -5.719 33 25.781 1 97.12 321 ASP B N 1
ATOM 5099 C CA . ASP B 1 321 ? -6.422 32.219 24.75 1 97.12 321 ASP B CA 1
ATOM 5100 C C . ASP B 1 321 ? -7.59 31.453 25.359 1 97.12 321 ASP B C 1
ATOM 5102 O O . ASP B 1 321 ? -7.961 31.672 26.516 1 97.12 321 ASP B O 1
ATOM 5106 N N . GLU B 1 322 ? -8.242 30.562 24.562 1 95.75 322 GLU B N 1
ATOM 5107 C CA . GLU B 1 322 ? -9.43 29.828 24.969 1 95.75 322 GLU B CA 1
ATOM 5108 C C . GLU B 1 322 ? -9.148 28.953 26.188 1 95.75 322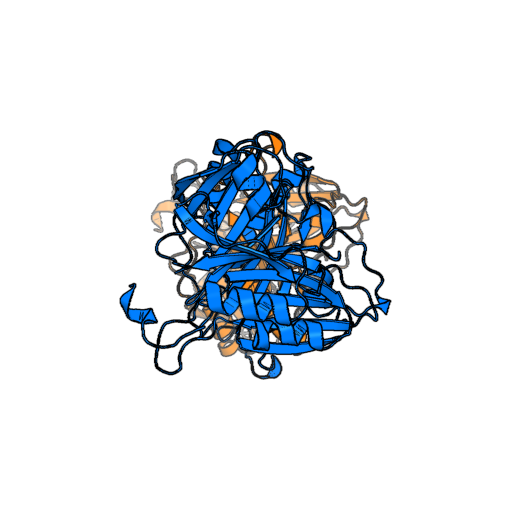 GLU B C 1
ATOM 5110 O O . GLU B 1 322 ? -10.07 28.547 26.906 1 95.75 322 GLU B O 1
ATOM 5115 N N . PHE B 1 323 ? -7.895 28.641 26.484 1 96.44 323 PHE B N 1
ATOM 5116 C CA . PHE B 1 323 ? -7.539 27.719 27.547 1 96.44 323 PHE B CA 1
ATOM 5117 C C . PHE B 1 323 ? -6.926 28.469 28.734 1 96.44 323 PHE B C 1
ATOM 5119 O O . PHE B 1 323 ? -6.348 27.859 29.625 1 96.44 323 PHE B O 1
ATOM 5126 N N . GLY B 1 324 ? -6.949 29.797 28.688 1 96.44 324 GLY B N 1
ATOM 5127 C CA . GLY B 1 324 ? -6.473 30.625 29.781 1 96.44 324 GLY B CA 1
ATOM 5128 C C . GLY B 1 324 ? -4.977 30.859 29.734 1 96.44 324 GLY B C 1
ATOM 5129 O O . GLY B 1 324 ? -4.379 31.25 30.75 1 96.44 324 GLY B O 1
ATOM 5130 N N . ARG B 1 325 ? -4.336 30.641 28.641 1 95.69 325 ARG B N 1
ATOM 5131 C CA . ARG B 1 325 ? -2.896 30.828 28.516 1 95.69 325 ARG B CA 1
ATOM 5132 C C . ARG B 1 325 ? -2.58 32.156 27.859 1 95.69 325 ARG B C 1
ATOM 5134 O O . ARG B 1 325 ? -3.266 32.594 26.922 1 95.69 325 ARG B O 1
ATOM 5141 N N . PRO B 1 326 ? -1.559 32.812 28.359 1 97.81 326 PRO B N 1
ATOM 5142 C CA . PRO B 1 326 ? -1.114 34 27.609 1 97.81 326 PRO B CA 1
ATOM 5143 C C . PRO B 1 326 ? -0.703 33.656 26.172 1 97.81 326 PRO B C 1
ATOM 5145 O O . PRO B 1 326 ? 0.053 32.719 25.953 1 97.81 326 PRO B O 1
ATOM 5148 N N . ALA B 1 327 ? -1.259 34.406 25.25 1 98.06 327 ALA B N 1
ATOM 5149 C CA . ALA B 1 327 ? -1.006 34.125 23.844 1 98.06 327 ALA B CA 1
ATOM 5150 C C . ALA B 1 327 ? -0.976 35.406 23.016 1 98.06 327 ALA B C 1
ATOM 5152 O O . ALA B 1 327 ? -1.509 36.438 23.438 1 98.06 327 ALA B O 1
ATOM 5153 N N . CYS B 1 328 ? -0.343 35.406 21.969 1 97.88 328 CYS B N 1
ATOM 5154 C CA . CYS B 1 328 ? -0.412 36.469 20.969 1 97.88 328 CYS B CA 1
ATOM 5155 C C . CYS B 1 328 ? -0.415 35.875 19.562 1 97.88 328 CYS B C 1
ATOM 5157 O O . CYS B 1 328 ? -0.031 34.719 19.359 1 97.88 328 CYS B O 1
ATOM 5159 N N . ALA B 1 329 ? -0.933 36.594 18.594 1 98.19 329 ALA B N 1
ATOM 5160 C CA . ALA B 1 329 ? -0.979 36.188 17.188 1 98.19 329 ALA B CA 1
ATOM 5161 C C . ALA B 1 329 ? -0.229 37.188 16.312 1 98.19 329 ALA B C 1
ATOM 5163 O O . ALA B 1 329 ? 0.06 38.281 16.734 1 98.19 329 ALA B O 1
ATOM 5164 N N . PHE B 1 330 ? 0.161 36.75 15.172 1 97.94 330 PHE B N 1
ATOM 5165 C CA . PHE B 1 330 ? 0.859 37.594 14.203 1 97.94 330 PHE B CA 1
ATOM 5166 C C . PHE B 1 330 ? 0.793 36.969 12.805 1 97.94 330 PHE B C 1
ATOM 5168 O O . PHE B 1 330 ? 0.406 35.812 12.648 1 97.94 330 PHE B O 1
ATOM 5175 N N . VAL B 1 331 ? 0.999 37.719 11.82 1 97.62 331 VAL B N 1
ATOM 5176 C CA . VAL B 1 331 ? 1.173 37.25 10.445 1 97.62 331 VAL B CA 1
ATOM 5177 C C . VAL B 1 331 ? 2.646 37.344 10.055 1 97.62 331 VAL B C 1
ATOM 5179 O O . VAL B 1 331 ? 3.236 38.438 10.062 1 97.62 331 VAL B O 1
ATOM 5182 N N . ALA B 1 332 ? 3.242 36.188 9.812 1 96.88 332 ALA B N 1
ATOM 5183 C CA . ALA B 1 332 ? 4.645 36.156 9.406 1 96.88 332 ALA B CA 1
ATOM 5184 C C . ALA B 1 332 ? 4.855 36.875 8.086 1 96.88 332 ALA B C 1
ATOM 5186 O O . ALA B 1 332 ? 3.896 37.125 7.348 1 96.88 332 ALA B O 1
ATOM 5187 N N . PRO B 1 333 ? 6.105 37.188 7.738 1 95.38 333 PRO B N 1
ATOM 5188 C CA . PRO B 1 333 ? 6.379 37.938 6.512 1 95.38 333 PRO B CA 1
ATOM 5189 C C . PRO B 1 333 ? 5.922 37.219 5.254 1 95.38 333 PRO B C 1
ATOM 5191 O O . PRO B 1 333 ? 5.727 37.812 4.207 1 95.38 333 PRO B O 1
ATOM 5194 N N . ASP B 1 334 ? 5.805 35.938 5.34 1 94.88 334 ASP B N 1
ATOM 5195 C CA . ASP B 1 334 ? 5.34 35.156 4.191 1 94.88 334 ASP B CA 1
ATOM 5196 C C . ASP B 1 334 ? 3.814 35.188 4.098 1 94.88 334 ASP B C 1
ATOM 5198 O O . ASP B 1 334 ? 3.236 34.625 3.168 1 94.88 334 ASP B O 1
ATOM 5202 N N . GLY B 1 335 ? 3.152 35.719 5.027 1 95.31 335 GLY B N 1
ATOM 5203 C CA . GLY B 1 335 ? 1.709 35.906 4.98 1 95.31 335 GLY B CA 1
ATOM 5204 C C . GLY B 1 335 ? 0.957 34.875 5.801 1 95.31 335 GLY B C 1
ATOM 5205 O O . GLY B 1 335 ? -0.272 34.906 5.895 1 95.31 335 GLY B O 1
ATOM 5206 N N . TYR B 1 336 ? 1.608 33.938 6.453 1 97.19 336 TYR B N 1
ATOM 5207 C CA . TYR B 1 336 ? 0.937 32.906 7.246 1 97.19 336 TYR B CA 1
ATOM 5208 C C . TYR B 1 336 ? 0.586 33.438 8.633 1 97.19 336 TYR B C 1
ATOM 5210 O O . TYR B 1 336 ? 1.387 34.156 9.258 1 97.19 336 TYR B O 1
ATOM 5218 N N . HIS B 1 337 ? -0.546 33.156 9.07 1 96.94 337 HIS B N 1
ATOM 5219 C CA . HIS B 1 337 ? -0.993 33.469 10.422 1 96.94 337 HIS B CA 1
ATOM 5220 C C . HIS B 1 337 ? -0.438 32.469 11.438 1 96.94 337 HIS B C 1
ATOM 5222 O O . HIS B 1 337 ? -0.444 31.266 11.195 1 96.94 337 HIS B O 1
ATOM 5228 N N . TRP B 1 338 ? 0.041 32.938 12.578 1 96.88 338 TRP B N 1
ATOM 5229 C CA . TRP B 1 338 ? 0.585 32.125 13.664 1 96.88 338 TRP B CA 1
ATOM 5230 C C . TRP B 1 338 ? 0.017 32.594 15.008 1 96.88 338 TRP B C 1
ATOM 5232 O O . TRP B 1 338 ? -0.37 33.75 15.164 1 96.88 338 TRP B O 1
ATOM 5242 N N . THR B 1 339 ? -0.066 31.688 15.867 1 97.44 339 THR B N 1
ATOM 5243 C CA . THR B 1 339 ? -0.32 31.969 17.281 1 97.44 339 THR B CA 1
ATOM 5244 C C . THR B 1 339 ? 0.777 31.375 18.156 1 97.44 339 THR B C 1
ATOM 5246 O O . THR B 1 339 ? 1.285 30.281 17.875 1 97.44 339 THR B O 1
ATOM 5249 N N . ALA B 1 340 ? 1.171 32.094 19.156 1 96.12 340 ALA B N 1
ATOM 5250 C CA . ALA B 1 340 ? 2.133 31.625 20.156 1 96.12 340 ALA B CA 1
ATOM 5251 C C . ALA B 1 340 ? 1.559 31.719 21.562 1 96.12 340 ALA B C 1
ATOM 5253 O O . ALA B 1 340 ? 0.867 32.688 21.906 1 96.12 340 ALA B O 1
ATOM 5254 N N . PHE B 1 341 ? 1.83 30.719 22.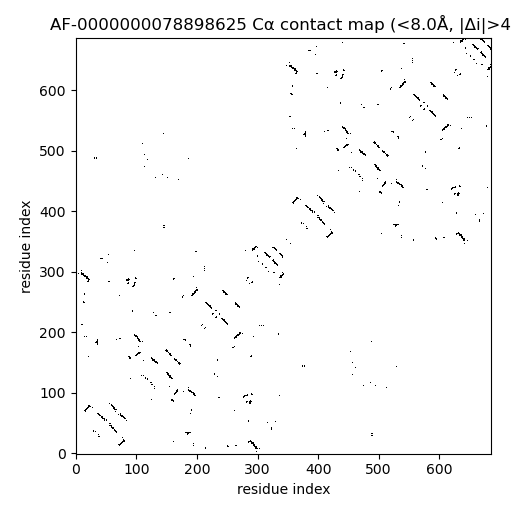344 1 94.62 341 PHE B N 1
ATOM 5255 C CA . PHE B 1 341 ? 1.384 30.781 23.719 1 94.62 341 PHE B CA 1
ATOM 5256 C C . PHE B 1 341 ? 2.535 30.469 24.672 1 94.62 341 PHE B C 1
ATOM 5258 O O . PHE B 1 341 ? 3.51 29.828 24.297 1 94.62 341 PHE B O 1
ATOM 5265 N N . GLU B 1 342 ? 2.385 30.969 25.828 1 93.69 342 GLU B N 1
ATOM 5266 C CA . GLU B 1 342 ? 3.383 30.766 26.875 1 93.69 342 GLU B CA 1
ATOM 5267 C C . GLU B 1 342 ? 3.271 29.375 27.484 1 93.69 342 GLU B C 1
ATOM 5269 O O . GLU B 1 342 ? 2.188 28.953 27.906 1 93.69 342 GLU B O 1
ATOM 5274 N N . ALA B 1 343 ? 4.441 28.625 27.484 1 86.56 343 ALA B N 1
ATOM 5275 C CA . ALA B 1 343 ? 4.48 27.297 28.062 1 86.56 343 ALA B CA 1
ATOM 5276 C C . ALA B 1 343 ? 4.34 27.344 29.578 1 86.56 343 ALA B C 1
ATOM 5278 O O . ALA B 1 343 ? 4.781 28.312 30.219 1 86.56 343 ALA B O 1
#

Foldseek 3Di:
DVVVPPPDAKFWQWFAEFEFEDADVVVVQVVCVLQQKHWDDKFWDQQVRCCQFFVGRFIWIKIKIHHDPARGLIYIYIYTPAFPEQFPFQDALQFAQHKAFEWEAQCLVLVVVVQVVCVVVVHRKDKDRWDKAADPDDPVPDDPPPDWHWIKTWMWIGGSFHIYIYIYTTPDDPADAAAFDCPRNRRIGGGLEIEGEFEDDDPLQVCCVCPLSPWAWPDWDKDADDPNGCCCVRRVDDHGFIKIWIKTHGPDDPPCPDGPNRYIYIYIYGYNVVPHHHRSVSQGPSHHHGNEIEIEIANQVVSLVSQVVSDWAPWGDFDQDRRGFTKIWTQGPRGHIYMYTYD/DVVVPPDDDKFWQFFAEFEFEDADVVVVQVVCVLQQKHWDDKFWDQQVRCCQFFVGRFIWIKIKIHHDPARGLIYIYIYTPAFPELFPFQDALQFAQHKAFEWEAQCLVLVVVVQVVCVVVVHRKDKDRWDKAADPDDPVPDDPPPDWHWIKTWMWIGHSAHIYIYIYTTPDDPADAAAFDCPRNRRIGGGQEIEGEFEDDDPLQVCCVCPLNVWAWPDWDKDADDPNGCCCVRRVDDHGFIKIWIKTHGPDDPPCPDGDNRYIYIYIYGYNVVPHHHRSVSQGPSHHHGNEIEIEIAPQVVSLVSQVVSDWAPWGDFDQDRNGFTKIWTQGPRGHIYMYTYD